Protein 4AZ1 (pdb70)

Organism: Trypanosoma cruzi (strain CL Brener) (NCBI:txid353153)

InterPro domains:
  IPR000242 Tyrosine-specific protein phosphatase, PTPase domain [PF00102] (45-285)
  IPR000242 Tyrosine-specific protein phosphatase, PTPase domain [PR00700] (75-82)
  IPR000242 Tyrosine-specific protein phosphatase, PTPase domain [PR00700] (90-110)
  IPR000242 Tyrosine-specific protein phosphatase, PTPase domain [PR00700] (184-201)
  IPR000242 Tyrosine-specific protein phosphatase, PTPase domain [PR00700] (221-239)
  IPR000242 Tyrosine-specific protein phosphatase, PTPase doma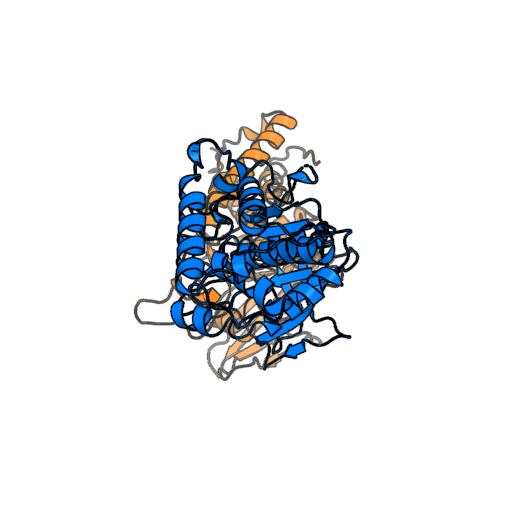in [PR00700] (254-269)
  IPR000242 Tyrosine-specific protein phosphatase, PTPase domain [PR00700] (270-280)
  IPR000242 Tyrosine-specific protein phosphatase, PTPase domain [PS50055] (21-287)
  IPR000242 Tyrosine-specific protein phosphatase, PTPase domain [SM00194] (13-289)
  IPR000387 Tyrosine-specific protein phosphatases domain [PS50056] (207-278)
  IPR003595 Protein-tyrosine phosphatase, catalytic [SM00404] (185-286)
  IPR016130 Protein-tyrosine phosphatase, active site [PS00383] (224-234)
  IPR029021 Protein-tyrosine phosphatase-like [G3DSA:3.90.190.10] (1-302)
  IPR029021 Protein-tyrosine phosphatase-like [SSF52799] (17-286)
  IPR050348 Protein-Tyrosine Phosphatase [PTHR19134] (21-287)

CATH classification: 3.90.190.10

Nearest PDB structures (foldseek):
  4az1-assembly1_A  TM=1.003E+00  e=2.010E-62  Trypanosoma cruzi
  4az1-assembly1_B  TM=9.797E-01  e=1.416E-52  Trypanosoma cruzi
  3m4u-assembly2_B  TM=9.747E-01  e=8.410E-42  Trypanosoma brucei
  3m4u-assembly1_A  TM=9.554E-01  e=4.413E-41  Trypanosoma brucei
  9c56-assembly1_A  TM=8.506E-01  e=1.858E-19  Homo sapiens

Structure (mmCIF, N/CA/C/O backbone):
data_4AZ1
#
_entry.id   4AZ1
#
_cell.length_a   154.285
_cell.length_b   154.285
_cell.length_c   195.746
_cell.angle_alpha   90.00
_cell.angle_beta   90.00
_cell.angle_gamma   120.00
#
_symmetry.space_group_name_H-M   'H 3 2'
#
loop_
_entity.id
_entity.type
_entity.pdbx_description
1 polymer 'TYROSINE SPECIFIC PROTEIN PHOSPHATASE'
2 non-polymer 1,2-ETHANEDIOL
3 non-polymer 'FORMIC ACID'
4 water water
#
loop_
_atom_site.group_PDB
_atom_site.id
_atom_site.type_symbol
_atom_site.label_atom_id
_atom_site.label_alt_id
_atom_site.label_comp_id
_atom_site.label_asym_id
_atom_site.label_entity_id
_atom_site.label_seq_id
_atom_site.pdbx_PDB_ins_code
_atom_site.Cartn_x
_atom_site.Cartn_y
_atom_site.Cartn_z
_atom_site.occupancy
_atom_site.B_iso_or_equiv
_atom_site.auth_seq_id
_atom_site.auth_comp_id
_atom_site.auth_asym_id
_atom_site.auth_atom_id
_atom_site.pdbx_PDB_model_num
ATOM 1 N N . ASP A 1 3 ? 11.084 -44.948 -13.369 1.00 98.68 3 ASP A N 1
ATOM 2 C CA . ASP A 1 3 ? 11.524 -43.650 -12.878 1.00 99.09 3 ASP A CA 1
ATOM 3 C C . ASP A 1 3 ? 10.617 -43.237 -11.733 1.00 91.33 3 ASP A C 1
ATOM 4 O O . ASP A 1 3 ? 10.131 -44.096 -10.985 1.00 98.52 3 ASP A O 1
ATOM 9 N N . SER A 1 4 ? 10.408 -41.926 -11.588 1.00 72.14 4 SER A N 1
ATOM 10 C CA . SER A 1 4 ? 9.440 -41.362 -10.634 1.00 68.60 4 SER A CA 1
ATOM 11 C C . SER A 1 4 ? 9.674 -41.760 -9.167 1.00 61.14 4 SER A C 1
ATOM 12 O O . SER A 1 4 ? 9.531 -40.939 -8.255 1.00 66.23 4 SER A O 1
ATOM 15 N N . ASN A 1 5 ? 10.020 -43.018 -8.934 1.00 56.36 5 ASN A N 1
ATOM 16 C CA . ASN A 1 5 ? 10.432 -43.423 -7.604 1.00 58.45 5 ASN A CA 1
ATOM 17 C C . ASN A 1 5 ? 11.839 -42.913 -7.325 1.00 68.37 5 ASN A C 1
ATOM 18 O O . ASN A 1 5 ? 12.714 -42.961 -8.197 1.00 67.50 5 ASN A O 1
ATOM 23 N N . CYS A 1 6 ? 12.038 -42.384 -6.123 1.00 67.18 6 CYS A N 1
ATOM 24 C CA . CYS A 1 6 ? 13.363 -41.984 -5.670 1.00 61.54 6 CYS A CA 1
ATOM 25 C C . CYS A 1 6 ? 13.648 -42.768 -4.398 1.00 55.67 6 CYS A C 1
ATOM 26 O O . CYS A 1 6 ? 12.975 -42.577 -3.378 1.00 56.27 6 CYS A O 1
ATOM 29 N N . PHE A 1 7 ? 14.616 -43.677 -4.458 1.00 50.47 7 PHE A N 1
ATOM 30 C CA . PHE A 1 7 ? 14.963 -44.468 -3.286 1.00 45.17 7 PHE A CA 1
ATOM 31 C C . PHE A 1 7 ? 16.475 -44.594 -3.094 1.00 43.54 7 PHE A C 1
ATOM 32 O O . PHE A 1 7 ? 17.040 -45.680 -3.255 1.00 43.30 7 PHE A O 1
ATOM 40 N N . PRO A 1 8 ? 17.132 -43.486 -2.714 1.00 46.94 8 PRO A N 1
ATOM 41 C CA . PRO A 1 8 ? 18.599 -43.462 -2.616 1.00 49.42 8 PRO A CA 1
ATOM 42 C C . PRO A 1 8 ? 19.205 -44.373 -1.535 1.00 43.51 8 PRO A C 1
ATOM 43 O O . PRO A 1 8 ? 20.427 -44.509 -1.508 1.00 39.83 8 PRO A O 1
ATOM 47 N N . PHE A 1 9 ? 18.377 -44.992 -0.693 1.00 38.60 9 PHE A N 1
ATOM 48 C CA . PHE A 1 9 ? 18.844 -45.943 0.327 1.00 35.84 9 PHE A CA 1
ATOM 49 C C . PHE A 1 9 ? 19.719 -47.052 -0.272 1.00 39.06 9 PHE A C 1
ATOM 50 O O . PHE A 1 9 ? 20.639 -47.569 0.380 1.00 38.52 9 PHE A O 1
ATOM 58 N N . THR A 1 10 ? 19.434 -47.422 -1.516 1.00 37.73 10 THR A N 1
ATOM 59 C CA . THR A 1 10 ? 20.175 -48.500 -2.170 1.00 46.08 10 THR A CA 1
ATOM 60 C C . THR A 1 10 ? 21.541 -48.041 -2.658 1.00 46.99 10 THR A C 1
ATOM 61 O O . THR A 1 10 ? 22.350 -48.858 -3.109 1.00 47.54 10 THR A O 1
ATOM 65 N N . LYS A 1 11 ? 21.802 -46.740 -2.567 1.00 39.61 11 LYS A N 1
ATOM 66 C CA . LYS A 1 11 ? 23.101 -46.208 -2.981 1.00 40.06 11 LYS A CA 1
ATOM 67 C C . LYS A 1 11 ? 24.125 -46.220 -1.843 1.00 41.85 11 LYS A C 1
ATOM 68 O O . LYS A 1 11 ? 25.330 -46.115 -2.081 1.00 41.30 11 LYS A O 1
ATOM 74 N N . LEU A 1 12 ? 23.636 -46.338 -0.613 1.00 46.43 12 LEU A N 1
ATOM 75 C CA . LEU A 1 12 ? 24.489 -46.304 0.572 1.00 48.64 12 LEU A CA 1
ATOM 76 C C . LEU A 1 12 ? 25.220 -47.627 0.764 1.00 43.83 12 LEU A C 1
ATOM 77 O O . LEU A 1 12 ? 24.712 -48.678 0.379 1.00 39.22 12 LEU A O 1
ATOM 82 N N . SER A 1 13 ? 26.406 -47.574 1.370 1.00 38.96 13 SER A N 1
ATOM 83 C CA . SER A 1 13 ? 27.119 -48.791 1.738 1.00 43.58 13 SER A CA 1
ATOM 84 C C . SER A 1 13 ? 26.298 -49.577 2.764 1.00 41.69 13 SER A C 1
ATOM 85 O O . SER A 1 13 ? 25.391 -49.021 3.394 1.00 36.80 13 SER A O 1
ATOM 88 N N . VAL A 1 14 ? 26.607 -50.863 2.930 1.00 46.50 14 VAL A N 1
ATOM 89 C CA . VAL A 1 14 ? 25.931 -51.691 3.932 1.00 43.63 14 VAL A CA 1
ATOM 90 C C . VAL A 1 14 ? 25.981 -51.056 5.330 1.00 43.25 14 VAL A C 1
ATOM 91 O O . VAL A 1 14 ? 24.966 -50.986 6.030 1.00 40.65 14 VAL A O 1
ATOM 95 N N . GLN A 1 15 ? 27.154 -50.579 5.726 1.00 40.44 15 GLN A N 1
ATOM 96 C CA . GLN A 1 15 ? 27.300 -49.944 7.030 1.00 49.55 15 GLN A CA 1
ATOM 97 C C . GLN A 1 15 ? 26.426 -48.689 7.161 1.00 47.90 15 GLN A C 1
ATOM 98 O O . GLN A 1 15 ? 25.753 -48.499 8.177 1.00 40.67 15 GLN A O 1
ATOM 104 N N . ALA A 1 16 ? 26.448 -47.831 6.141 1.00 40.47 16 ALA A N 1
ATOM 105 C CA . ALA A 1 16 ? 25.644 -46.614 6.161 1.00 36.76 16 ALA A CA 1
ATOM 106 C C . ALA A 1 16 ? 24.147 -46.942 6.192 1.00 36.10 16 ALA A C 1
ATOM 107 O O . ALA A 1 16 ? 23.367 -46.253 6.861 1.00 35.25 16 ALA A O 1
ATOM 109 N N . GLN A 1 17 ? 23.746 -47.979 5.465 1.00 36.46 17 GLN A N 1
ATOM 110 C CA . GLN A 1 17 ? 22.353 -48.418 5.494 1.00 41.04 17 GLN A CA 1
ATOM 111 C C . GLN A 1 17 ? 21.957 -48.840 6.904 1.00 36.89 17 GLN A C 1
ATOM 112 O O . GLN A 1 17 ? 20.917 -48.429 7.411 1.00 34.06 17 GLN A O 1
ATOM 118 N N . TYR A 1 18 ? 22.789 -49.658 7.535 1.00 39.26 18 TYR A N 1
ATOM 119 C CA . TYR A 1 18 ? 22.500 -50.136 8.882 1.00 40.08 18 TYR A CA 1
ATOM 120 C C . TYR A 1 18 ? 22.414 -48.973 9.876 1.00 40.73 18 TYR A C 1
ATOM 121 O O . TYR A 1 18 ? 21.514 -48.934 10.711 1.00 39.60 18 TYR A O 1
ATOM 130 N N . GLU A 1 19 ? 23.341 -48.025 9.758 1.00 33.52 19 GLU A N 1
ATOM 131 C CA . GLU A 1 19 ? 23.402 -46.868 10.633 1.00 37.73 19 GLU A CA 1
ATOM 132 C C . GLU A 1 19 ? 22.244 -45.885 10.430 1.00 34.95 19 GLU A C 1
ATOM 133 O O . GLU A 1 19 ? 21.772 -45.271 11.385 1.00 39.42 19 GLU A O 1
ATOM 139 N N . ARG A 1 20 ? 21.820 -45.709 9.185 1.00 35.78 20 ARG A N 1
ATOM 140 C CA . ARG A 1 20 ? 20.677 -44.858 8.893 1.00 38.16 20 ARG A CA 1
ATOM 141 C C . ARG A 1 20 ? 19.389 -45.455 9.490 1.00 35.07 20 ARG A C 1
ATOM 142 O O . ARG A 1 20 ? 18.584 -44.727 10.077 1.00 32.29 20 ARG A O 1
ATOM 150 N N . VAL A 1 21 ? 19.204 -46.765 9.350 1.00 29.65 21 VAL A N 1
ATOM 151 C CA . VAL A 1 21 ? 18.022 -47.405 9.936 1.00 35.08 21 VAL A CA 1
ATOM 152 C C . VAL A 1 21 ? 18.016 -47.211 11.450 1.00 32.61 21 VAL A C 1
ATOM 153 O O . VAL A 1 21 ? 17.021 -46.758 12.014 1.00 37.24 21 VAL A O 1
ATOM 157 N N . GLN A 1 22 ? 19.127 -47.529 12.107 1.00 36.37 22 GLN A N 1
ATOM 158 C CA . GLN A 1 22 ? 19.204 -47.347 13.556 1.00 35.50 22 GLN A CA 1
ATOM 159 C C . GLN A 1 22 ? 18.908 -45.893 13.950 1.00 43.36 22 GLN A C 1
ATOM 160 O O . GLN A 1 22 ? 18.123 -45.639 14.868 1.00 42.37 22 GLN A O 1
ATOM 166 N N . ARG A 1 23 ? 19.510 -44.945 13.231 1.00 42.78 23 ARG A N 1
ATOM 167 C CA . ARG A 1 23 ? 19.310 -43.518 13.502 1.00 36.08 23 ARG A CA 1
ATOM 168 C C . ARG A 1 23 ? 17.836 -43.101 13.367 1.00 37.14 23 ARG A C 1
ATOM 169 O O . ARG A 1 23 ? 17.306 -42.392 14.221 1.00 38.11 23 ARG A O 1
ATOM 177 N N . GLU A 1 24 ? 17.177 -43.545 12.297 1.00 36.20 24 GLU A N 1
ATOM 178 C CA . GLU A 1 24 ? 15.769 -43.219 12.091 1.00 39.87 24 GLU A CA 1
ATOM 179 C C . GLU A 1 24 ? 14.878 -43.844 13.157 1.00 40.65 24 GLU A C 1
ATOM 180 O O . GLU A 1 24 ? 13.952 -43.203 13.654 1.00 37.26 24 GLU A O 1
ATOM 186 N N . PHE A 1 25 ? 15.139 -45.103 13.498 1.00 29.91 25 PHE A N 1
ATOM 187 C CA . PHE A 1 25 ? 14.317 -45.741 14.512 1.00 34.69 25 PHE A CA 1
ATOM 188 C C . PHE A 1 25 ? 14.453 -45.037 15.873 1.00 42.92 25 PHE A C 1
ATOM 189 O O . PHE A 1 25 ? 13.456 -44.847 16.575 1.00 35.07 25 PHE A O 1
ATOM 197 N N . SER A 1 26 ? 15.674 -44.643 16.238 1.00 39.46 26 SER A N 1
ATOM 198 C CA . SER A 1 26 ? 15.881 -43.915 17.481 1.00 46.58 26 SER A CA 1
ATOM 199 C C . SER A 1 26 ? 15.147 -42.578 17.469 1.00 44.00 26 SER A C 1
ATOM 200 O O . SER A 1 26 ? 14.557 -42.173 18.468 1.00 47.82 26 SER A O 1
ATOM 203 N N . LEU A 1 27 ? 15.170 -41.903 16.328 1.00 38.12 27 LEU A N 1
ATOM 204 C CA . LEU A 1 27 ? 14.439 -40.652 16.178 1.00 40.20 27 LEU A CA 1
ATOM 205 C C . LEU A 1 27 ? 12.931 -40.864 16.351 1.00 41.93 27 LEU A C 1
ATOM 206 O O . LEU A 1 27 ? 12.247 -40.038 16.963 1.00 46.76 27 LEU A O 1
ATOM 211 N N . LEU A 1 28 ? 12.411 -41.977 15.849 1.00 40.44 28 LEU A N 1
ATOM 212 C CA . LEU A 1 28 ? 10.997 -42.294 16.069 1.00 48.52 28 LEU A CA 1
ATOM 213 C C . LEU A 1 28 ? 10.672 -42.478 17.554 1.00 45.44 28 LEU A C 1
ATOM 214 O O . LEU A 1 28 ? 9.673 -41.954 18.039 1.00 43.89 28 LEU A O 1
ATOM 219 N N . LEU A 1 29 ? 11.504 -43.231 18.271 1.00 42.30 29 LEU A N 1
ATOM 220 C CA . LEU A 1 29 ? 11.292 -43.427 19.708 1.00 39.51 29 LEU A CA 1
ATOM 221 C C . LEU A 1 29 ? 11.388 -42.082 20.410 1.00 51.18 29 LEU A C 1
ATOM 222 O O . LEU A 1 29 ? 10.603 -41.776 21.306 1.00 46.26 29 LEU A O 1
ATOM 227 N N . ARG A 1 30 ? 12.357 -41.283 19.973 1.00 52.32 30 ARG A N 1
ATOM 228 C CA . ARG A 1 30 ? 12.588 -39.937 20.503 1.00 62.70 30 ARG A CA 1
ATOM 229 C C . ARG A 1 30 ? 11.315 -39.072 20.475 1.00 55.36 30 ARG A C 1
ATOM 230 O O . ARG A 1 30 ? 11.155 -38.180 21.301 1.00 54.83 30 ARG A O 1
ATOM 238 N N . GLN A 1 31 ? 10.394 -39.376 19.559 1.00 52.86 31 GLN A N 1
ATOM 239 C CA . GLN A 1 31 ? 9.173 -38.582 19.408 1.00 55.75 31 GLN A CA 1
ATOM 240 C C . GLN A 1 31 ? 8.040 -39.051 20.303 1.00 57.58 31 GLN A C 1
ATOM 241 O O . GLN A 1 31 ? 6.974 -38.419 20.341 1.00 59.22 31 GLN A O 1
ATOM 247 N N . GLU A 1 32 ? 8.248 -40.167 21.001 1.00 44.13 32 GLU A N 1
ATOM 248 C CA . GLU A 1 32 ? 7.190 -40.721 21.845 1.00 50.31 32 GLU A CA 1
ATOM 249 C C . GLU A 1 32 ? 6.784 -39.789 23.000 1.00 54.73 32 GLU A C 1
ATOM 250 O O . GLU A 1 32 ? 7.636 -39.307 23.767 1.00 54.14 32 GLU A O 1
ATOM 256 N N . ASP A 1 33 ? 5.481 -39.529 23.103 1.00 50.37 33 ASP A N 1
ATOM 257 C CA . ASP A 1 33 ? 4.938 -38.713 24.194 1.00 45.61 33 ASP A CA 1
ATOM 258 C C . ASP A 1 33 ? 3.474 -39.057 24.469 1.00 46.15 33 ASP A C 1
ATOM 259 O O . ASP A 1 33 ? 2.564 -38.331 24.064 1.00 60.71 33 ASP A O 1
ATOM 264 N N . PRO A 1 34 ? 3.254 -40.157 25.198 1.00 49.40 34 PRO A N 1
ATOM 265 C CA . PRO A 1 34 ? 1.936 -40.754 25.440 1.00 50.42 34 PRO A CA 1
ATOM 266 C C . PRO A 1 34 ? 1.185 -40.064 26.569 1.00 55.33 34 PRO A C 1
ATOM 267 O O . PRO A 1 34 ? 0.011 -40.365 26.790 1.00 57.01 34 PRO A O 1
ATOM 271 N N . ARG A 1 35 ? 1.856 -39.162 27.279 1.00 60.27 35 ARG A N 1
ATOM 272 C CA . ARG A 1 35 ? 1.239 -38.467 28.403 1.00 71.60 35 ARG A CA 1
ATOM 273 C C . ARG A 1 35 ? 0.110 -37.562 27.917 1.00 71.92 35 ARG A C 1
ATOM 274 O O . ARG A 1 35 ? -0.888 -37.350 28.617 1.00 70.13 35 ARG A O 1
ATOM 282 N N . SER A 1 36 ? 0.290 -37.045 26.704 1.00 68.05 36 SER A N 1
ATOM 283 C CA . SER A 1 36 ? -0.633 -36.109 26.065 1.00 63.20 36 SER A CA 1
ATOM 284 C C . SER A 1 36 ? -1.785 -36.798 25.329 1.00 64.15 36 SER A C 1
ATOM 285 O O . SER A 1 36 ? -2.712 -36.130 24.866 1.00 68.42 36 SER A O 1
ATOM 288 N N . ILE A 1 37 ? -1.720 -38.125 25.214 1.00 49.74 37 ILE A N 1
ATOM 289 C CA . ILE A 1 37 ? -2.695 -38.884 24.434 1.00 47.68 37 ILE A CA 1
ATOM 290 C C . ILE A 1 37 ? -3.749 -39.559 25.310 1.00 53.31 37 ILE A C 1
ATOM 291 O O . ILE A 1 37 ? -3.418 -40.140 26.351 1.00 51.89 37 ILE A O 1
ATOM 296 N N . SER A 1 38 ? -5.012 -39.490 24.889 1.00 57.12 38 SER A N 1
ATOM 297 C CA . SER A 1 38 ? -6.087 -40.193 25.586 1.00 60.88 38 SER A CA 1
ATOM 298 C C . SER A 1 38 ? -6.120 -41.696 25.271 1.00 59.23 38 SER A C 1
ATOM 299 O O . SER A 1 38 ? -6.096 -42.105 24.102 1.00 51.27 38 SER A O 1
ATOM 302 N N . PHE A 1 39 ? -6.184 -42.506 26.326 1.00 57.17 39 PHE A N 1
ATOM 303 C CA . PHE A 1 39 ? -6.375 -43.946 26.208 1.00 42.84 39 PHE A CA 1
ATOM 304 C C . PHE A 1 39 ? -7.544 -44.392 27.073 1.00 53.28 39 PHE A C 1
ATOM 305 O O . PHE A 1 39 ? -7.558 -45.524 27.566 1.00 55.35 39 PHE A O 1
ATOM 313 N N . ALA A 1 40 ? -8.524 -43.499 27.235 1.00 55.16 40 ALA A N 1
ATOM 314 C CA . ALA A 1 40 ? -9.634 -43.677 28.172 1.00 63.00 40 ALA A CA 1
ATOM 315 C C . ALA A 1 40 ? -10.279 -45.055 28.143 1.00 55.88 40 ALA A C 1
ATOM 316 O O . ALA A 1 40 ? -10.298 -45.764 29.153 1.00 64.28 40 ALA A O 1
ATOM 318 N N . THR A 1 41 ? -10.822 -45.429 26.991 1.00 57.08 41 THR A N 1
ATOM 319 C CA . THR A 1 41 ? -11.554 -46.688 26.878 1.00 52.76 41 THR A CA 1
ATOM 320 C C . THR A 1 41 ? -10.651 -47.890 27.087 1.00 48.75 41 THR A C 1
ATOM 321 O O . THR A 1 41 ? -11.023 -48.864 27.755 1.00 59.23 41 THR A O 1
ATOM 325 N N . SER A 1 42 ? -9.456 -47.817 26.517 1.00 49.50 42 SER A N 1
ATOM 326 C CA . SER A 1 42 ? -8.508 -48.904 26.617 1.00 52.04 42 SER A CA 1
ATOM 327 C C . SER A 1 42 ? -8.092 -49.100 28.076 1.00 54.82 42 SER A C 1
ATOM 328 O O . SER A 1 42 ? -7.907 -50.237 28.536 1.00 45.97 42 SER A O 1
ATOM 331 N N . LEU A 1 43 ? -7.970 -47.989 28.804 1.00 49.58 43 LEU A N 1
ATOM 332 C CA . LEU A 1 43 ? -7.536 -48.026 30.202 1.00 53.74 43 LEU A CA 1
ATOM 333 C C . LEU A 1 43 ? -8.559 -48.617 31.180 1.00 55.58 43 LEU A C 1
ATOM 334 O O . LEU A 1 43 ? -8.181 -49.265 32.157 1.00 62.65 43 LEU A O 1
ATOM 339 N N . LYS A 1 44 ? -9.847 -48.386 30.944 1.00 49.84 44 LYS A N 1
ATOM 340 C CA . LYS A 1 44 ? -10.846 -48.993 31.811 1.00 61.48 44 LYS A CA 1
ATOM 341 C C . LYS A 1 44 ? -11.121 -50.454 31.449 1.00 62.51 44 LYS A C 1
ATOM 342 O O . LYS A 1 44 ? -11.853 -51.145 32.156 1.00 62.76 44 LYS A O 1
ATOM 348 N N . ASN A 1 45 ? -10.519 -50.934 30.364 1.00 56.76 45 ASN A N 1
ATOM 349 C CA . ASN A 1 45 ? -10.680 -52.340 29.986 1.00 53.60 45 ASN A CA 1
ATOM 350 C C . ASN A 1 45 ? -9.414 -53.164 30.156 1.00 49.37 45 ASN A C 1
ATOM 351 O O . ASN A 1 45 ? -9.106 -54.010 29.313 1.00 48.87 45 ASN A O 1
ATOM 356 N N . ARG A 1 46 ? -8.686 -52.940 31.244 1.00 49.45 46 ARG A N 1
ATOM 357 C CA . ARG A 1 46 ? -7.423 -53.646 31.436 1.00 57.54 46 ARG A CA 1
ATOM 358 C C . ARG A 1 46 ? -7.585 -55.155 31.618 1.00 58.03 46 ARG A C 1
ATOM 359 O O . ARG A 1 46 ? -6.652 -55.918 31.359 1.00 56.43 46 ARG A O 1
ATOM 367 N N . HIS A 1 47 ? -8.774 -55.581 32.044 1.00 50.59 47 HIS A N 1
ATOM 368 C CA . HIS A 1 47 ? -9.079 -57.001 32.165 1.00 52.95 47 HIS A CA 1
ATOM 369 C C . HIS A 1 47 ? -8.927 -57.693 30.819 1.00 50.34 47 HIS A C 1
ATOM 370 O O . HIS A 1 47 ? -8.687 -58.896 30.763 1.00 49.28 47 HIS A O 1
ATOM 377 N N . LYS A 1 48 ? -9.079 -56.935 29.735 1.00 44.98 48 LYS A N 1
ATOM 378 C CA . LYS A 1 48 ? -9.023 -57.517 28.399 1.00 44.56 48 LYS A CA 1
ATOM 379 C C . LYS A 1 48 ? -7.780 -57.103 27.642 1.00 35.16 48 LYS A C 1
ATOM 380 O O . LYS A 1 48 ? -7.617 -57.420 26.458 1.00 33.54 48 LYS A O 1
ATOM 386 N N . ASN A 1 49 ? -6.899 -56.381 28.321 1.00 36.73 49 ASN A N 1
ATOM 387 C CA . ASN A 1 49 ? -5.620 -56.042 27.718 1.00 38.69 49 ASN A CA 1
ATOM 388 C C . ASN A 1 49 ? -4.607 -57.148 27.991 1.00 39.49 49 ASN A C 1
ATOM 389 O O . ASN A 1 49 ? -4.424 -57.557 29.145 1.00 35.70 49 ASN A O 1
ATOM 394 N N . ARG A 1 50 ? -3.970 -57.649 26.935 1.00 32.83 50 ARG A N 1
ATOM 395 C CA . ARG A 1 50 ? -2.924 -58.645 27.096 1.00 34.57 50 ARG A CA 1
ATOM 396 C C . ARG A 1 50 ? -1.708 -58.051 27.831 1.00 36.22 50 ARG A C 1
ATOM 397 O O . ARG A 1 50 ? -1.088 -58.704 28.671 1.00 34.65 50 ARG A O 1
ATOM 405 N N . TYR A 1 51 ? -1.373 -56.807 27.517 1.00 30.53 51 TYR A N 1
ATOM 406 C CA . TYR A 1 51 ? -0.251 -56.138 28.171 1.00 36.40 51 TYR A CA 1
ATOM 407 C C . TYR A 1 51 ? -0.743 -54.832 28.795 1.00 37.57 51 TYR A C 1
ATOM 408 O O . TYR A 1 51 ? -1.347 -53.997 28.116 1.00 43.50 51 TYR A O 1
ATOM 417 N N . LEU A 1 52 ? -0.476 -54.663 30.081 1.00 43.34 52 LEU A N 1
ATOM 418 C CA . LEU A 1 52 ? -0.956 -53.497 30.822 1.00 63.39 52 LEU A CA 1
ATOM 419 C C . LEU A 1 52 ? -0.614 -52.127 30.211 1.00 61.87 52 LEU A C 1
ATOM 420 O O . LEU A 1 52 ? -1.455 -51.224 30.217 1.00 58.76 52 LEU A O 1
ATOM 425 N N . ASP A 1 53 ? 0.588 -51.983 29.660 1.00 61.26 53 ASP A N 1
ATOM 426 C CA . ASP A 1 53 ? 1.016 -50.691 29.114 1.00 63.47 53 ASP A CA 1
ATOM 427 C C . ASP A 1 53 ? 1.006 -50.601 27.580 1.00 51.01 53 ASP A C 1
ATOM 428 O O . ASP A 1 53 ? 1.628 -49.700 26.992 1.00 48.20 53 ASP A O 1
ATOM 433 N N . ILE A 1 54 ? 0.326 -51.536 26.922 1.00 40.89 54 ILE A N 1
ATOM 434 C CA . ILE A 1 54 ? 0.129 -51.398 25.486 1.00 40.26 54 ILE A CA 1
ATOM 435 C C . ILE A 1 54 ? -1.340 -51.102 25.288 1.00 37.96 54 ILE A C 1
ATOM 436 O O . ILE A 1 54 ? -2.178 -52.014 25.316 1.00 39.50 54 ILE A O 1
ATOM 441 N N . LEU A 1 55 ? -1.645 -49.825 25.083 1.00 35.75 55 LEU A N 1
ATOM 442 C CA . LEU A 1 55 ? -3.024 -49.353 25.061 1.00 40.15 55 LEU A CA 1
ATOM 443 C C . LEU A 1 55 ? -3.382 -48.790 23.691 1.00 46.22 55 LEU A C 1
ATOM 444 O O . LEU A 1 55 ? -2.511 -48.298 22.971 1.00 47.49 55 LEU A O 1
ATOM 449 N N . ALA A 1 56 ? -4.663 -48.866 23.336 1.00 37.57 56 ALA A N 1
ATOM 450 C CA . ALA A 1 56 ? -5.153 -48.348 22.051 1.00 37.47 56 ALA A CA 1
ATOM 451 C C . ALA A 1 56 ? -5.583 -46.884 22.166 1.00 43.22 56 ALA A C 1
ATOM 452 O O . ALA A 1 56 ? -6.362 -46.553 23.059 1.00 41.56 56 ALA A O 1
ATOM 454 N N . ASN A 1 57 ? -5.102 -46.020 21.265 1.00 42.52 57 ASN A N 1
ATOM 455 C CA . ASN A 1 57 ? -5.526 -44.609 21.252 1.00 43.19 57 ASN A CA 1
ATOM 456 C C . ASN A 1 57 ? -7.034 -44.457 21.143 1.00 50.46 57 ASN A C 1
ATOM 457 O O . ASN A 1 57 ? -7.667 -45.134 20.334 1.00 49.42 57 ASN A O 1
ATOM 462 N N . GLU A 1 58 ? -7.598 -43.549 21.936 1.00 54.07 58 GLU A N 1
ATOM 463 C CA . GLU A 1 58 ? -9.034 -43.313 21.941 1.00 56.62 58 GLU A CA 1
ATOM 464 C C . GLU A 1 58 ? -9.532 -42.810 20.588 1.00 61.57 58 GLU A C 1
ATOM 465 O O . GLU A 1 58 ? -10.551 -43.275 20.077 1.00 51.30 58 GLU A O 1
ATOM 471 N N . ALA A 1 59 ? -8.803 -41.859 20.011 1.00 59.54 59 ALA A N 1
ATOM 472 C CA . ALA A 1 59 ? -9.238 -41.175 18.793 1.00 57.79 59 ALA A CA 1
ATOM 473 C C . ALA A 1 59 ? -9.483 -42.109 17.611 1.00 54.14 59 ALA A C 1
ATOM 474 O O . ALA A 1 59 ? -10.325 -41.825 16.763 1.00 56.14 59 ALA A O 1
ATOM 476 N N . THR A 1 60 ? -8.733 -43.208 17.553 1.00 51.57 60 THR A N 1
ATOM 477 C CA . THR A 1 60 ? -8.827 -44.138 16.437 1.00 51.62 60 THR A CA 1
ATOM 478 C C . THR A 1 60 ? -9.208 -45.546 16.906 1.00 48.89 60 THR A C 1
ATOM 479 O O . THR A 1 60 ? -9.036 -46.529 16.176 1.00 44.91 60 THR A O 1
ATOM 483 N N . LEU A 1 61 ? -9.736 -45.634 18.123 1.00 49.74 61 LEU A N 1
ATOM 484 C CA . LEU A 1 61 ? -10.127 -46.917 18.703 1.00 44.26 61 LEU A CA 1
ATOM 485 C C . LEU A 1 61 ? -11.149 -47.630 17.808 1.00 48.64 61 LEU A C 1
ATOM 486 O O . LEU A 1 61 ? -12.144 -47.035 17.403 1.00 46.16 61 LEU A O 1
ATOM 491 N N . TYR A 1 62 ? -10.890 -48.889 17.476 1.00 45.58 62 TYR A N 1
ATOM 492 C CA . TYR A 1 62 ? -11.792 -49.642 16.607 1.00 52.22 62 TYR A CA 1
ATOM 493 C C . TYR A 1 62 ? -12.515 -50.711 17.422 1.00 56.40 62 TYR A C 1
ATOM 494 O O . TYR A 1 62 ? -11.898 -51.371 18.261 1.00 60.41 62 TYR A O 1
ATOM 503 N N . PRO A 1 63 ? -13.817 -50.901 17.165 1.00 52.19 63 PRO A N 1
ATOM 504 C CA . PRO A 1 63 ? -14.620 -50.270 16.108 1.00 63.38 63 PRO A CA 1
ATOM 505 C C . PRO A 1 63 ? -15.335 -48.974 16.495 1.00 67.49 63 PRO A C 1
ATOM 506 O O . PRO A 1 63 ? -16.191 -48.533 15.726 1.00 70.27 63 PRO A O 1
ATOM 510 N N . GLN A 1 64 ? -15.004 -48.382 17.639 1.00 63.40 64 GLN A N 1
ATOM 511 C CA . GLN A 1 64 ? -15.781 -47.257 18.177 1.00 74.69 64 GLN A CA 1
ATOM 512 C C . GLN A 1 64 ? -15.823 -46.009 17.292 1.00 76.60 64 GLN A C 1
ATOM 513 O O . GLN A 1 64 ? -16.736 -45.194 17.416 1.00 85.51 64 GLN A O 1
ATOM 519 N N . VAL A 1 65 ? -14.849 -45.864 16.399 1.00 75.61 65 VAL A N 1
ATOM 520 C CA . VAL A 1 65 ? -14.774 -44.677 15.548 1.00 84.26 65 VAL A CA 1
ATOM 521 C C . VAL A 1 65 ? -15.595 -44.801 14.261 1.00 94.36 65 VAL A C 1
ATOM 522 O O . VAL A 1 65 ? -15.735 -43.832 13.508 1.00 97.79 65 VAL A O 1
ATOM 526 N N . THR A 1 66 ? -16.131 -45.996 14.017 1.00 96.66 66 THR A N 1
ATOM 527 C CA . THR A 1 66 ? -17.050 -46.230 12.904 1.00 94.85 66 THR A CA 1
ATOM 528 C C . THR A 1 66 ? -18.506 -46.013 13.328 1.00 92.51 66 THR A C 1
ATOM 529 O O . THR A 1 66 ? -19.399 -45.901 12.483 1.00 91.69 66 THR A O 1
ATOM 533 N N . ASP A 1 67 ? -18.734 -45.951 14.640 1.00 95.76 67 ASP A N 1
ATOM 534 C CA . ASP A 1 67 ? -20.073 -45.744 15.193 1.00 108.65 67 ASP A CA 1
ATOM 535 C C . ASP A 1 67 ? -20.653 -44.393 14.775 1.00 111.35 67 ASP A C 1
ATOM 536 O O . ASP A 1 67 ? -20.255 -43.348 15.291 1.00 110.47 67 ASP A O 1
ATOM 541 N N . SER A 1 72 ? -23.660 -47.208 20.775 1.00 118.57 72 SER A N 1
ATOM 542 C CA . SER A 1 72 ? -22.956 -48.063 21.727 1.00 119.18 72 SER A CA 1
ATOM 543 C C . SER A 1 72 ? -22.327 -49.289 21.064 1.00 118.31 72 SER A C 1
ATOM 544 O O . SER A 1 72 ? -23.038 -50.147 20.536 1.00 118.72 72 SER A O 1
ATOM 547 N N . THR A 1 73 ? -20.997 -49.369 21.081 1.00 113.66 73 THR A N 1
ATOM 548 C CA . THR A 1 73 ? -20.328 -50.631 20.762 1.00 105.16 73 THR A CA 1
ATOM 549 C C . THR A 1 73 ? -20.085 -51.407 22.053 1.00 94.03 73 THR A C 1
ATOM 550 O O . THR A 1 73 ? -19.308 -50.979 22.908 1.00 93.07 73 THR A O 1
ATOM 554 N N . PRO A 1 74 ? -20.758 -52.557 22.192 1.00 88.29 74 PRO A N 1
ATOM 555 C CA . PRO A 1 74 ? -20.763 -53.384 23.403 1.00 90.00 74 PRO A CA 1
ATOM 556 C C . PRO A 1 74 ? -19.574 -54.341 23.514 1.00 88.85 74 PRO A C 1
ATOM 557 O O . PRO A 1 74 ? -19.605 -55.255 24.345 1.00 94.18 74 PRO A O 1
ATOM 561 N N A TYR A 1 75 ? -18.559 -54.133 22.668 0.46 78.77 75 TYR A N 1
ATOM 562 N N B TYR A 1 75 ? -18.538 -54.147 22.715 0.54 78.76 75 TYR A N 1
ATOM 563 C CA A TYR A 1 75 ? -17.360 -54.973 22.621 0.46 71.18 75 TYR A CA 1
ATOM 564 C CA B TYR A 1 75 ? -17.362 -54.979 22.887 0.54 72.47 75 TYR A CA 1
ATOM 565 C C A TYR A 1 75 ? -16.110 -54.120 22.840 0.46 70.88 75 TYR A C 1
ATOM 566 C C B TYR A 1 75 ? -16.085 -54.181 22.736 0.54 70.92 75 TYR A C 1
ATOM 567 O O A TYR A 1 75 ? -16.141 -52.905 22.628 0.46 73.51 75 TYR A O 1
ATOM 568 O O B TYR A 1 75 ? -16.069 -53.089 22.167 0.54 72.83 75 TYR A O 1
ATOM 585 N N . TYR A 1 76 ? -15.010 -54.750 23.251 1.00 60.92 76 TYR A N 1
ATOM 586 C CA . TYR A 1 76 ? -13.729 -54.076 23.266 1.00 48.11 76 TYR A CA 1
ATOM 587 C C . TYR A 1 76 ? -12.674 -54.972 22.654 1.00 46.76 76 TYR A C 1
ATOM 588 O O . TYR A 1 76 ? -12.498 -56.134 23.060 1.00 41.92 76 TYR A O 1
ATOM 597 N N . ILE A 1 77 ? -11.993 -54.436 21.650 1.00 39.71 77 ILE A N 1
ATOM 598 C CA . ILE A 1 77 ? -10.737 -54.994 21.239 1.00 36.82 77 ILE A CA 1
ATOM 599 C C . ILE A 1 77 ? -9.693 -53.895 21.453 1.00 47.30 77 ILE A C 1
ATOM 600 O O . ILE A 1 77 ? -9.975 -52.704 21.251 1.00 49.66 77 ILE A O 1
ATOM 605 N N . ASN A 1 78 ? -8.515 -54.281 21.930 1.00 42.22 78 ASN A N 1
ATOM 606 C CA . ASN A 1 78 ? -7.399 -53.343 22.032 1.00 46.52 78 ASN A CA 1
ATOM 607 C C . ASN A 1 78 ? -6.876 -53.142 20.609 1.00 49.18 78 ASN A C 1
ATOM 608 O O . ASN A 1 78 ? -5.954 -53.843 20.172 1.00 51.05 78 ASN A O 1
ATOM 613 N N . GLY A 1 79 ? -7.496 -52.224 19.867 1.00 34.37 79 GLY A N 1
ATOM 614 C CA . GLY A 1 79 ? -7.156 -52.068 18.460 1.00 40.15 79 GLY A CA 1
ATOM 615 C C . GLY A 1 79 ? -7.482 -50.705 17.889 1.00 43.23 79 GLY A C 1
ATOM 616 O O . GLY A 1 79 ? -8.319 -49.977 18.427 1.00 46.06 79 GLY A O 1
ATOM 617 N N . ASN A 1 80 ? -6.819 -50.355 16.789 1.00 38.19 80 ASN A N 1
ATOM 618 C CA . ASN A 1 80 ? -7.031 -49.055 16.164 1.00 33.80 80 ASN A CA 1
ATOM 619 C C . ASN A 1 80 ? -7.173 -49.167 14.657 1.00 39.88 80 ASN A C 1
ATOM 620 O O . ASN A 1 80 ? -6.573 -50.051 14.027 1.00 41.93 80 ASN A O 1
ATOM 625 N N . LEU A 1 81 ? -7.963 -48.263 14.086 1.00 43.37 81 LEU A N 1
ATOM 626 C CA . LEU A 1 81 ? -8.135 -48.175 12.639 1.00 48.42 81 LEU A CA 1
ATOM 627 C C . LEU A 1 81 ? -6.909 -47.498 12.032 1.00 43.34 81 LEU A C 1
ATOM 628 O O . LEU A 1 81 ? -6.610 -46.363 12.361 1.00 39.04 81 LEU A O 1
ATOM 633 N N . ILE A 1 82 ? -6.188 -48.185 11.156 1.00 45.96 82 ILE A N 1
ATOM 634 C CA . ILE A 1 82 ? -5.068 -47.527 10.502 1.00 47.02 82 ILE A CA 1
ATOM 635 C C . ILE A 1 82 ? -5.441 -47.101 9.092 1.00 45.20 82 ILE A C 1
ATOM 636 O O . ILE A 1 82 ? -5.774 -47.940 8.257 1.00 44.44 82 ILE A O 1
ATOM 641 N N . ASP A 1 83 ? -5.372 -45.799 8.827 1.00 42.19 83 ASP A N 1
ATOM 642 C CA . ASP A 1 83 ? -5.719 -45.261 7.517 1.00 49.34 83 ASP A CA 1
ATOM 643 C C . ASP A 1 83 ? -4.539 -44.446 6.988 1.00 50.98 83 ASP A C 1
ATOM 644 O O . ASP A 1 83 ? -4.136 -43.455 7.602 1.00 51.56 83 ASP A O 1
ATOM 649 N N . LEU A 1 84 ? -3.973 -44.872 5.862 1.00 48.12 84 LEU A N 1
ATOM 650 C CA . LEU A 1 84 ? -2.849 -44.155 5.257 1.00 57.75 84 LEU A CA 1
ATOM 651 C C . LEU A 1 84 ? -3.167 -43.624 3.855 1.00 54.75 84 LEU A C 1
ATOM 652 O O . LEU A 1 84 ? -2.249 -43.424 3.057 1.00 54.66 84 LEU A O 1
ATOM 657 N N . ASP A 1 85 ? -4.449 -43.403 3.560 1.00 59.38 85 ASP A N 1
ATOM 658 C CA . ASP A 1 85 ? -4.869 -42.891 2.245 1.00 70.18 85 ASP A CA 1
ATOM 659 C C . ASP A 1 85 ? -4.504 -43.892 1.155 1.00 67.42 85 ASP A C 1
ATOM 660 O O . ASP A 1 85 ? -4.016 -43.523 0.087 1.00 69.81 85 ASP A O 1
ATOM 665 N N . LEU A 1 86 ? -4.725 -45.167 1.443 1.00 60.45 86 LEU A N 1
ATOM 666 C CA . LEU A 1 86 ? -4.402 -46.235 0.508 1.00 56.30 86 LEU A CA 1
ATOM 667 C C . LEU A 1 86 ? -5.678 -47.028 0.250 1.00 51.15 86 LEU A C 1
ATOM 668 O O . LEU A 1 86 ? -6.704 -46.749 0.882 1.00 50.55 86 LEU A O 1
ATOM 673 N N . PRO A 1 87 ? -5.645 -47.973 -0.713 1.00 54.05 87 PRO A N 1
ATOM 674 C CA . PRO A 1 87 ? -6.887 -48.695 -1.017 1.00 54.43 87 PRO A CA 1
ATOM 675 C C . PRO A 1 87 ? -7.411 -49.489 0.167 1.00 46.53 87 PRO A C 1
ATOM 676 O O . PRO A 1 87 ? -8.623 -49.642 0.308 1.00 48.67 87 PRO A O 1
ATOM 680 N N . HIS A 1 88 ? -6.511 -49.983 1.007 1.00 47.64 88 HIS A N 1
ATOM 681 C CA . HIS A 1 88 ? -6.936 -50.718 2.194 1.00 47.69 88 HIS A CA 1
ATOM 682 C C . HIS A 1 88 ? -6.677 -49.955 3.487 1.00 47.11 88 HIS A C 1
ATOM 683 O O . HIS A 1 88 ? -5.639 -49.290 3.644 1.00 49.98 88 HIS A O 1
ATOM 690 N N . LYS A 1 89 ? -7.637 -50.056 4.402 1.00 46.08 89 LYS A N 1
ATOM 691 C CA . LYS A 1 89 ? -7.455 -49.641 5.785 1.00 47.27 89 LYS A CA 1
ATOM 692 C C . LYS A 1 89 ? -7.214 -50.909 6.574 1.00 42.03 89 LYS A C 1
ATOM 693 O O . LYS A 1 89 ? -7.511 -52.017 6.101 1.00 39.29 89 LYS A O 1
ATOM 699 N N . PHE A 1 90 ? -6.688 -50.752 7.783 1.00 34.85 90 PHE A N 1
ATOM 700 C CA . PHE A 1 90 ? -6.331 -51.901 8.586 1.00 38.05 90 PHE A CA 1
ATOM 701 C C . PHE A 1 90 ? -6.849 -51.720 9.996 1.00 40.87 90 PHE A C 1
ATOM 702 O O . PHE A 1 90 ? -7.046 -50.591 10.452 1.00 38.37 90 PHE A O 1
ATOM 710 N N . VAL A 1 91 ? -7.103 -52.833 10.671 1.00 36.06 91 VAL A N 1
ATOM 711 C CA . VAL A 1 91 ? -7.303 -52.798 12.108 1.00 41.33 91 VAL A CA 1
ATOM 712 C C . VAL A 1 91 ? -6.094 -53.460 12.745 1.00 39.65 91 VAL A C 1
ATOM 713 O O . VAL A 1 91 ? -5.901 -54.677 12.634 1.00 34.64 91 VAL A O 1
ATOM 717 N N . ALA A 1 92 ? -5.251 -52.649 13.377 1.00 31.98 92 ALA A N 1
ATOM 718 C CA . ALA A 1 92 ? -4.093 -53.188 14.082 1.00 35.74 92 ALA A CA 1
ATOM 719 C C . ALA A 1 92 ? -4.529 -53.451 15.517 1.00 35.46 92 ALA A C 1
ATOM 720 O O . ALA A 1 92 ? -4.980 -52.535 16.202 1.00 33.68 92 ALA A O 1
ATOM 722 N N . CYS A 1 93 ? -4.401 -54.687 15.990 1.00 30.49 93 CYS A N 1
ATOM 723 C CA . CYS A 1 93 ? -4.874 -54.979 17.339 1.00 32.54 93 CYS A CA 1
ATOM 724 C C . CYS A 1 93 ? -4.054 -56.064 17.976 1.00 31.83 93 CYS A C 1
ATOM 725 O O . CYS A 1 93 ? -3.243 -56.706 17.306 1.00 34.74 93 CYS A O 1
ATOM 728 N N . GLN A 1 94 ? -4.237 -56.250 19.278 1.00 32.59 94 GLN A N 1
ATOM 729 C CA . GLN A 1 94 ? -3.509 -57.292 20.006 1.00 31.62 94 GLN A CA 1
ATOM 730 C C . GLN A 1 94 ? -4.148 -58.635 19.678 1.00 26.64 94 GLN A C 1
ATOM 731 O O . GLN A 1 94 ? -5.242 -58.691 19.079 1.00 27.95 94 GLN A O 1
ATOM 737 N N . ALA A 1 95 ? -3.465 -59.717 20.033 1.00 31.71 95 ALA A N 1
ATOM 738 C CA . ALA A 1 95 ? -4.096 -61.037 20.049 1.00 33.22 95 ALA A CA 1
ATOM 739 C C . ALA A 1 95 ? -5.038 -61.012 21.259 1.00 26.77 95 ALA A C 1
ATOM 740 O O . ALA A 1 95 ? -4.587 -60.806 22.395 1.00 29.21 95 ALA A O 1
ATOM 742 N N . PRO A 1 96 ? -6.346 -61.198 21.025 1.00 25.08 96 PRO A N 1
ATOM 743 C CA . PRO A 1 96 ? -7.308 -61.137 22.147 1.00 33.16 96 PRO A CA 1
ATOM 744 C C . PRO A 1 96 ? -7.010 -62.191 23.214 1.00 31.49 96 PRO A C 1
ATOM 745 O O . PRO A 1 96 ? -6.588 -63.308 22.875 1.00 29.79 96 PRO A O 1
ATOM 749 N N . VAL A 1 97 ? -7.187 -61.829 24.481 1.00 31.37 97 VAL A N 1
ATOM 750 C CA . VAL A 1 97 ? -7.047 -62.797 25.559 1.00 32.90 97 VAL A CA 1
ATOM 751 C C . VAL A 1 97 ? -8.323 -63.632 25.600 1.00 34.01 97 VAL A C 1
ATOM 752 O O . VAL A 1 97 ? -9.317 -63.273 24.964 1.00 38.99 97 VAL A O 1
ATOM 756 N N . VAL A 1 98 ? -8.286 -64.756 26.309 1.00 33.50 98 VAL A N 1
ATOM 757 C CA . VAL A 1 98 ? -9.420 -65.684 26.331 1.00 32.42 98 VAL A CA 1
ATOM 758 C C . VAL A 1 98 ? -10.746 -64.974 26.614 1.00 33.17 98 VAL A C 1
ATOM 759 O O . VAL A 1 98 ? -11.708 -65.126 25.862 1.00 32.47 98 VAL A O 1
ATOM 763 N N . GLN A 1 99 ? -10.774 -64.146 27.653 1.00 31.19 99 GLN A N 1
ATOM 764 C CA A GLN A 1 99 ? -12.015 -63.467 28.012 0.51 38.52 99 GLN A CA 1
ATOM 765 C CA B GLN A 1 99 ? -11.976 -63.420 28.052 0.49 38.37 99 GLN A CA 1
ATOM 766 C C . GLN A 1 99 ? -12.374 -62.344 27.032 1.00 42.28 99 GLN A C 1
ATOM 767 O O . GLN A 1 99 ? -13.469 -61.788 27.090 1.00 43.68 99 GLN A O 1
ATOM 778 N N . GLY A 1 100 ? -11.466 -62.033 26.111 1.00 38.46 100 GLY A N 1
ATOM 779 C CA . GLY A 1 100 ? -11.716 -60.999 25.121 1.00 37.30 100 GLY A CA 1
ATOM 780 C C . GLY A 1 100 ? -12.011 -61.568 23.743 1.00 35.89 100 GLY A C 1
ATOM 781 O O . GLY A 1 100 ? -12.359 -60.831 22.814 1.00 36.21 100 GLY A O 1
ATOM 782 N N . ILE A 1 101 ? -11.871 -62.882 23.606 1.00 32.41 101 ILE A N 1
ATOM 783 C CA . ILE A 1 101 ? -12.165 -63.536 22.332 1.00 38.79 101 ILE A CA 1
ATOM 784 C C . ILE A 1 101 ? -13.619 -63.356 21.854 1.00 43.44 101 ILE A C 1
ATOM 785 O O . ILE A 1 101 ? -13.836 -63.145 20.659 1.00 42.44 101 ILE A O 1
ATOM 790 N N . PRO A 1 102 ? -14.613 -63.419 22.774 1.00 41.64 102 PRO A N 1
ATOM 791 C CA . PRO A 1 102 ? -15.973 -63.222 22.258 1.00 39.54 102 PRO A CA 1
ATOM 792 C C . PRO A 1 102 ? -16.137 -61.829 21.641 1.00 40.27 102 PRO A C 1
ATOM 793 O O . PRO A 1 102 ? -16.816 -61.692 20.609 1.00 37.26 102 PRO A O 1
ATOM 797 N N . ASP A 1 103 ? -15.537 -60.818 22.270 1.00 31.07 103 ASP A N 1
ATOM 798 C CA . ASP A 1 103 ? -15.522 -59.462 21.715 1.00 36.14 103 ASP A CA 1
ATOM 799 C C . ASP A 1 103 ? -14.884 -59.443 20.332 1.00 36.07 103 ASP A C 1
ATOM 800 O O . ASP A 1 103 ? -15.369 -58.780 19.406 1.00 35.80 103 ASP A O 1
ATOM 805 N N . PHE A 1 104 ? -13.784 -60.165 20.197 1.00 34.56 104 PHE A N 1
ATOM 806 C CA . PHE A 1 104 ? -13.021 -60.144 18.956 1.00 32.75 104 PHE A CA 1
ATOM 807 C C . PHE A 1 104 ? -13.875 -60.751 17.842 1.00 37.98 104 PHE A C 1
ATOM 808 O O . PHE A 1 104 ? -14.022 -60.165 16.760 1.00 38.16 104 PHE A O 1
ATOM 816 N N . LEU A 1 105 ? -14.460 -61.911 18.121 1.00 33.25 105 LEU A N 1
ATOM 817 C CA . LEU A 1 105 ? -15.275 -62.610 17.126 1.00 35.27 105 LEU A CA 1
ATOM 818 C C . LEU A 1 105 ? -16.525 -61.810 16.780 1.00 38.35 105 LEU A C 1
ATOM 819 O O . LEU A 1 105 ? -16.963 -61.777 15.616 1.00 37.34 105 LEU A O 1
ATOM 824 N N . ALA A 1 106 ? -17.107 -61.172 17.793 1.00 36.77 106 ALA A N 1
ATOM 825 C CA . ALA A 1 106 ? -18.299 -60.359 17.578 1.00 36.91 106 ALA A CA 1
ATOM 826 C C . ALA A 1 106 ? -17.980 -59.191 16.653 1.00 38.81 106 ALA A C 1
ATOM 827 O O . ALA A 1 106 ? -18.799 -58.808 15.805 1.00 42.11 106 ALA A O 1
ATOM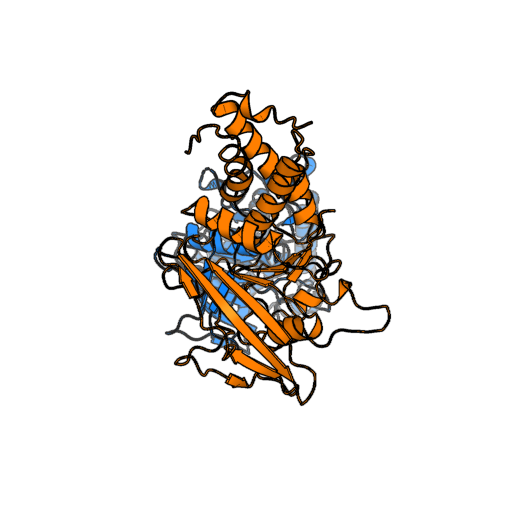 829 N N . MET A 1 107 ? -16.798 -58.611 16.846 1.00 45.30 107 MET A N 1
ATOM 830 C CA . MET A 1 107 ? -16.319 -57.535 15.990 1.00 42.76 107 MET A CA 1
ATOM 831 C C . MET A 1 107 ? -16.199 -58.026 14.559 1.00 38.20 107 MET A C 1
ATOM 832 O O . MET A 1 107 ? -16.709 -57.379 13.647 1.00 41.13 107 MET A O 1
ATOM 837 N N . LEU A 1 108 ? -15.533 -59.169 14.368 1.00 33.66 108 LEU A N 1
ATOM 838 C CA . LEU A 1 108 ? -15.360 -59.731 13.033 1.00 37.83 108 LEU A CA 1
ATOM 839 C C . LEU A 1 108 ? -16.714 -59.906 12.380 1.00 43.86 108 LEU A C 1
ATOM 840 O O . LEU A 1 108 ? -16.890 -59.634 11.185 1.00 42.69 108 LEU A O 1
ATOM 845 N N . TYR A 1 109 ? -17.676 -60.349 13.184 1.00 46.95 109 TYR A N 1
ATOM 846 C CA . TYR A 1 109 ? -18.993 -60.675 12.681 1.00 38.28 109 TYR A CA 1
ATOM 847 C C . TYR A 1 109 ? -19.808 -59.435 12.342 1.00 43.27 109 TYR A C 1
ATOM 848 O O . TYR A 1 109 ? -20.370 -59.341 11.253 1.00 46.40 109 TYR A O 1
ATOM 857 N N . GLU A 1 110 ? -19.908 -58.507 13.287 1.00 44.01 110 GLU A N 1
ATOM 858 C CA . GLU A 1 110 ? -20.706 -57.300 13.082 1.00 48.56 110 GLU A CA 1
ATOM 859 C C . GLU A 1 110 ? -20.118 -56.400 11.985 1.00 51.59 110 GLU A C 1
ATOM 860 O O . GLU A 1 110 ? -20.861 -55.789 11.211 1.00 56.77 110 GLU A O 1
ATOM 866 N N . LYS A 1 111 ? -18.788 -56.329 11.920 1.00 48.43 111 LYS A N 1
ATOM 867 C CA . LYS A 1 111 ? -18.121 -55.484 10.933 1.00 55.51 111 LYS A CA 1
ATOM 868 C C . LYS A 1 111 ? -17.923 -56.180 9.590 1.00 53.94 111 LYS A C 1
ATOM 869 O O . LYS A 1 111 ? -17.467 -55.548 8.634 1.00 49.17 111 LYS A O 1
ATOM 875 N N . LYS A 1 112 ? -18.272 -57.467 9.523 1.00 46.42 112 LYS A N 1
ATOM 876 C CA . LYS A 1 112 ? -18.165 -58.238 8.280 1.00 48.87 112 LYS A CA 1
ATOM 877 C C . LY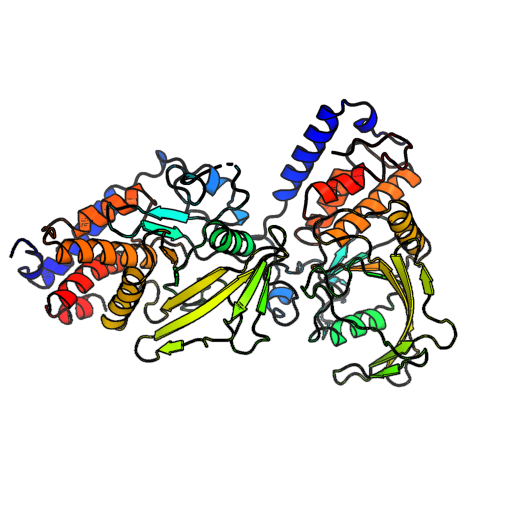S A 1 112 ? -16.719 -58.253 7.774 1.00 41.43 112 LYS A C 1
ATOM 878 O O . LYS A 1 112 ? -16.455 -58.095 6.578 1.00 47.17 112 LYS A O 1
ATOM 884 N N . ILE A 1 113 ? -15.783 -58.440 8.692 1.00 43.50 113 ILE A N 1
ATOM 885 C CA . ILE A 1 113 ? -14.375 -58.472 8.328 1.00 43.12 113 ILE A CA 1
ATOM 886 C C . ILE A 1 113 ? -14.112 -59.670 7.411 1.00 49.41 113 ILE A C 1
ATOM 887 O O . ILE A 1 113 ? -14.578 -60.784 7.680 1.00 40.61 113 ILE A O 1
ATOM 892 N N . SER A 1 114 ? -13.394 -59.439 6.314 1.00 39.33 114 SER A N 1
ATOM 893 C CA . SER A 1 114 ? -13.171 -60.498 5.332 1.00 37.29 114 SER A CA 1
ATOM 894 C C . SER A 1 114 ? -11.802 -61.186 5.486 1.00 41.36 114 SER A C 1
ATOM 895 O O . SER A 1 114 ? -11.637 -62.347 5.092 1.00 40.67 114 SER A O 1
ATOM 898 N N . LEU A 1 115 ? -10.837 -60.493 6.092 1.00 36.53 115 LEU A N 1
ATOM 899 C CA . LEU A 1 115 ? -9.479 -61.026 6.165 1.00 37.20 115 LEU A CA 1
ATOM 900 C C . LEU A 1 115 ? -8.798 -60.669 7.481 1.00 39.32 115 LEU A C 1
ATOM 901 O O . LEU A 1 115 ? -8.709 -59.494 7.869 1.00 34.20 115 LEU A O 1
ATOM 906 N N . VAL A 1 116 ? -8.329 -61.706 8.160 1.00 38.18 116 VAL A N 1
ATOM 907 C CA . VAL A 1 116 ? -7.592 -61.569 9.397 1.00 35.52 116 VAL A CA 1
ATOM 908 C C . VAL A 1 116 ? -6.204 -62.132 9.176 1.00 34.63 116 VAL A C 1
ATOM 909 O O . VAL A 1 116 ? -6.056 -63.280 8.730 1.00 34.35 116 VAL A O 1
ATOM 913 N N . ILE A 1 117 ? -5.187 -61.333 9.470 1.00 34.97 117 ILE A N 1
ATOM 914 C CA . ILE A 1 117 ? -3.824 -61.808 9.336 1.00 34.09 117 ILE A CA 1
ATOM 915 C C . ILE A 1 117 ? -3.185 -61.849 10.706 1.00 29.92 117 ILE A C 1
ATOM 916 O O . ILE A 1 117 ? -3.201 -60.853 11.434 1.00 25.04 117 ILE A O 1
ATOM 921 N N . MET A 1 118 ? -2.656 -63.023 11.058 1.00 30.12 118 MET A N 1
ATOM 922 C CA . MET A 1 118 ? -2.034 -63.248 12.347 1.00 28.58 118 MET A CA 1
ATOM 923 C C . MET A 1 118 ? -0.550 -63.504 12.098 1.00 28.18 118 M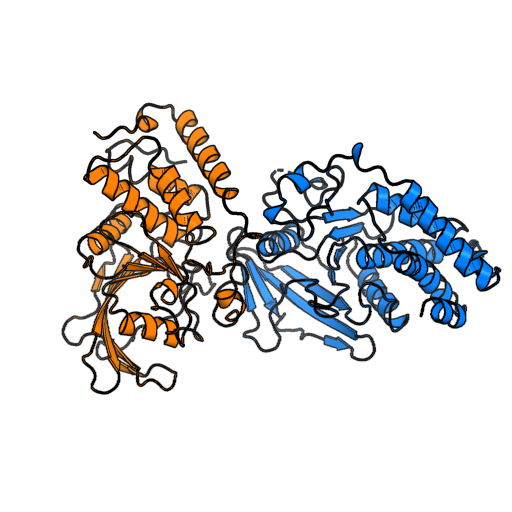ET A C 1
ATOM 924 O O . MET A 1 118 ? -0.190 -64.460 11.400 1.00 30.79 118 MET A O 1
ATOM 929 N N . VAL A 1 119 ? 0.306 -62.642 12.650 1.00 25.12 119 VAL A N 1
ATOM 930 C CA . VAL A 1 119 ? 1.740 -62.726 12.395 1.00 30.21 119 VAL A CA 1
ATOM 931 C C . VAL A 1 119 ? 2.531 -63.148 13.639 1.00 28.04 119 VAL A C 1
ATOM 932 O O . VAL A 1 119 ? 3.469 -62.470 14.072 1.00 31.08 119 VAL A O 1
ATOM 936 N N . THR A 1 120 ? 2.141 -64.270 14.221 1.00 31.10 120 THR A N 1
ATOM 937 C CA . THR A 1 120 ? 2.840 -64.816 15.371 1.00 29.46 120 THR A CA 1
ATOM 938 C C . THR A 1 120 ? 2.422 -66.271 15.516 1.00 25.71 120 THR A C 1
ATOM 939 O O . THR A 1 120 ? 1.374 -66.668 14.997 1.00 28.55 120 THR A O 1
ATOM 943 N N . LYS A 1 121 ? 3.237 -67.067 16.207 1.00 24.70 121 LYS A N 1
ATOM 944 C CA . LYS A 1 121 ? 2.737 -68.318 16.781 1.00 19.95 121 LYS A CA 1
ATOM 945 C C . LYS A 1 121 ? 2.014 -68.028 18.086 1.00 28.15 121 LYS A C 1
ATOM 946 O O . LYS A 1 121 ? 2.171 -66.943 18.675 1.00 28.24 121 LYS A O 1
ATOM 952 N N . LEU A 1 122 ? 1.242 -69.013 18.539 1.00 28.97 122 LEU A N 1
ATOM 953 C CA . LEU A 1 122 ? 0.553 -68.951 19.824 1.00 25.04 122 LEU A CA 1
ATOM 954 C C . LEU A 1 122 ? 1.566 -68.804 20.954 1.00 27.06 122 LEU A C 1
ATOM 955 O O . LEU A 1 122 ? 1.322 -68.070 21.920 1.00 29.71 122 LEU A O 1
ATOM 960 N N . GLU A 1 123 ? 2.688 -69.521 20.821 1.00 23.73 123 GLU A N 1
ATOM 961 C CA . GLU A 1 123 ? 3.761 -69.554 21.815 1.00 32.23 123 GLU A CA 1
ATOM 962 C C . GLU A 1 123 ? 5.094 -69.480 21.099 1.00 39.50 123 GLU A C 1
ATOM 963 O O . GLU A 1 123 ? 5.285 -70.149 20.077 1.00 29.06 123 GLU A O 1
ATOM 969 N N . GLU A 1 124 ? 6.033 -68.717 21.658 1.00 31.22 124 GLU A N 1
ATOM 970 C CA . GLU A 1 124 ? 7.370 -68.579 21.072 1.00 33.57 124 GLU A CA 1
ATOM 971 C C . GLU A 1 124 ? 8.375 -68.504 22.197 1.00 30.20 124 GLU A C 1
ATOM 972 O O . GLU A 1 124 ? 8.199 -67.720 23.128 1.00 28.78 124 GLU A O 1
ATOM 978 N N . GLY A 1 125 ? 9.424 -69.313 22.112 1.00 29.69 125 GLY A N 1
ATOM 979 C CA . GLY A 1 125 ? 10.531 -69.226 23.046 1.00 31.08 125 GLY A CA 1
ATOM 980 C C . GLY A 1 125 ? 10.189 -69.595 24.469 1.00 39.36 125 GLY A C 1
ATOM 981 O O . GLY A 1 125 ? 10.998 -69.367 25.379 1.00 32.31 125 GLY A O 1
ATOM 982 N N . GLY A 1 126 ? 9.005 -70.175 24.674 1.00 35.37 126 GLY A N 1
ATOM 983 C CA . GLY A 1 126 ? 8.601 -70.572 26.014 1.00 29.72 126 GLY A CA 1
ATOM 984 C C . GLY A 1 126 ? 7.610 -69.586 26.610 1.00 28.83 126 GLY A C 1
ATOM 985 O O . GLY A 1 126 ? 7.237 -69.695 27.776 1.00 32.02 126 GLY A O 1
ATOM 986 N N . PHE A 1 127 ? 7.156 -68.637 25.795 1.00 27.10 127 PHE A N 1
ATOM 987 C CA . PHE A 1 127 ? 6.218 -67.625 26.278 1.00 34.19 127 PHE A CA 1
ATOM 988 C C . PHE A 1 127 ? 4.970 -67.568 25.420 1.00 28.06 127 PHE A C 1
ATOM 989 O O . PHE A 1 127 ? 5.035 -67.838 24.210 1.00 28.72 127 PHE A O 1
ATOM 997 N N . VAL A 1 128 ? 3.841 -67.227 26.043 1.00 33.26 128 VAL A N 1
ATOM 998 C CA . VAL A 1 128 ? 2.570 -67.114 25.317 1.00 27.23 128 VAL A CA 1
ATOM 999 C C . VAL A 1 128 ? 2.507 -65.813 24.529 1.00 30.98 128 VAL A C 1
ATOM 1000 O O . VAL A 1 128 ? 2.744 -64.738 25.075 1.00 32.46 128 VAL A O 1
ATOM 1004 N N . LYS A 1 129 ? 2.166 -65.902 23.248 1.00 24.06 129 LYS A N 1
ATOM 1005 C CA . LYS A 1 129 ? 1.964 -64.713 22.425 1.00 23.23 129 LYS A CA 1
ATOM 1006 C C . LYS A 1 129 ? 0.486 -64.498 22.100 1.00 30.80 129 LYS A C 1
ATOM 1007 O O . LYS A 1 129 ? 0.031 -63.366 21.966 1.00 31.30 129 LYS A O 1
ATOM 1013 N N . ALA A 1 130 ? -0.258 -65.591 21.947 1.00 31.65 130 ALA A N 1
ATOM 1014 C CA . ALA A 1 130 ? -1.657 -65.489 21.534 1.00 28.08 130 ALA A CA 1
ATOM 1015 C C . ALA A 1 130 ? -2.492 -66.663 22.027 1.00 30.01 130 ALA A C 1
ATOM 1016 O O . ALA A 1 130 ? -1.955 -67.688 22.465 1.00 33.74 130 ALA A O 1
ATOM 1018 N N . ASP A 1 131 ? -3.809 -66.512 21.918 1.00 24.22 131 ASP A N 1
ATOM 1019 C CA . ASP A 1 131 ? -4.741 -67.557 22.319 1.00 30.90 131 ASP A CA 1
ATOM 1020 C C . ASP A 1 131 ? -5.588 -67.971 21.126 1.00 33.69 131 ASP A C 1
ATOM 1021 O O . ASP A 1 131 ? -6.079 -67.120 20.378 1.00 30.00 131 ASP A O 1
ATOM 1026 N N . ARG A 1 132 ? -5.745 -69.278 20.947 1.00 32.93 132 ARG A N 1
ATOM 1027 C CA . ARG A 1 132 ? -6.502 -69.809 19.813 1.00 31.01 132 ARG A CA 1
ATOM 1028 C C . ARG A 1 132 ? -7.965 -69.346 19.777 1.00 32.72 132 ARG A C 1
ATOM 1029 O O . ARG A 1 132 ? -8.692 -69.408 20.787 1.00 31.38 132 ARG A O 1
ATOM 1037 N N . TYR A 1 133 ? -8.401 -68.885 18.610 1.00 33.65 133 TYR A N 1
ATOM 1038 C CA . TYR A 1 133 ? -9.804 -68.534 18.434 1.00 29.69 133 TYR A CA 1
ATOM 1039 C C . TYR A 1 133 ? -10.441 -69.247 17.237 1.00 34.09 133 TYR A C 1
ATOM 1040 O O . TYR A 1 133 ? -11.551 -68.907 16.823 1.00 35.47 133 TYR A O 1
ATOM 1049 N N . TRP A 1 134 ? -9.740 -70.245 16.699 1.00 29.78 134 TRP A N 1
ATOM 1050 C CA . TRP A 1 134 ? -10.240 -71.017 15.556 1.00 28.82 134 TRP A CA 1
ATOM 1051 C C . TRP A 1 134 ? -10.376 -72.481 15.946 1.00 33.26 134 TRP A C 1
ATOM 1052 O O . TRP A 1 134 ? -9.694 -72.930 16.863 1.00 33.68 134 TRP A O 1
ATOM 1063 N N . PRO A 1 135 ? -11.258 -73.231 15.251 1.00 34.58 135 PRO A N 1
ATOM 1064 C CA . PRO A 1 135 ? -11.392 -74.657 15.580 1.00 40.36 135 PRO A CA 1
ATOM 1065 C C . PRO A 1 135 ? -10.133 -75.404 15.177 1.00 37.85 135 PRO A C 1
ATOM 1066 O O . PRO A 1 135 ? -9.535 -75.082 14.143 1.00 38.29 135 PRO A O 1
ATOM 1070 N N . GLU A 1 136 ? -9.737 -76.388 15.976 1.00 40.16 136 GLU A N 1
ATOM 1071 C CA . GLU A 1 136 ? -8.585 -77.202 15.638 1.00 50.75 136 GLU A CA 1
ATOM 1072 C C . GLU A 1 136 ? -8.977 -78.213 14.571 1.00 58.42 136 GLU A C 1
ATOM 1073 O O . GLU A 1 136 ? -10.073 -78.811 14.650 1.00 46.88 136 GLU A O 1
ATOM 1079 N N . GLU A 1 137 ? -8.084 -78.408 13.595 1.00 63.58 137 GLU A N 1
ATOM 1080 C CA . GLU A 1 137 ? -8.232 -79.454 12.574 1.00 82.71 137 GLU A CA 1
ATOM 1081 C C . GLU A 1 137 ? -8.732 -80.785 13.129 1.00 85.65 137 GLU A C 1
ATOM 1082 O O . GLU A 1 137 ? -9.636 -81.409 12.565 1.00 90.49 137 GLU A O 1
ATOM 1088 N N . ARG A 1 138 ? -8.138 -81.209 14.241 1.00 89.35 138 ARG A N 1
ATOM 1089 C CA . ARG A 1 138 ? -8.450 -82.504 14.844 1.00 93.64 138 ARG A CA 1
ATOM 1090 C C . ARG A 1 138 ? -9.795 -82.533 15.579 1.00 89.27 138 ARG A C 1
ATOM 1091 O O . ARG A 1 138 ? -10.128 -83.530 16.232 1.00 92.31 138 ARG A O 1
ATOM 1093 N N . GLY A 1 139 ? -10.571 -81.456 15.461 1.00 73.14 139 GLY A N 1
ATOM 1094 C CA . GLY A 1 139 ? -11.822 -81.339 16.197 1.00 64.42 139 GLY A CA 1
ATOM 1095 C C . GLY A 1 139 ? -13.080 -81.632 15.391 1.00 61.41 139 GLY A C 1
ATOM 1096 O O . GLY A 1 139 ? -13.009 -82.142 14.267 1.00 64.96 139 GLY A O 1
ATOM 1097 N N . SER A 1 140 ? -14.232 -81.302 15.975 1.00 56.23 140 SER A N 1
ATOM 1098 C CA . SER A 1 140 ? -15.536 -81.499 15.332 1.00 59.62 140 SER A CA 1
ATOM 1099 C C . SER A 1 140 ? -15.740 -80.534 14.160 1.00 53.75 140 SER A C 1
ATOM 1100 O O . SER A 1 140 ? -16.669 -80.706 13.369 1.00 58.20 140 SER A O 1
ATOM 1103 N N . GLY A 1 141 ? -14.882 -79.519 14.063 1.00 52.12 141 GLY A N 1
ATOM 1104 C CA . GLY A 1 141 ? -15.000 -78.516 13.018 1.00 54.35 141 GLY A CA 1
ATOM 1105 C C . GLY A 1 141 ? -15.678 -77.218 13.440 1.00 49.02 141 GLY A C 1
ATOM 1106 O O . GLY A 1 141 ? -15.718 -76.263 12.657 1.00 46.55 141 GLY A O 1
ATOM 1107 N N . SER A 1 142 ? -16.209 -77.180 14.665 1.00 46.86 142 SER A N 1
ATOM 1108 C CA . SER A 1 142 ? -16.886 -75.990 15.202 1.00 45.97 142 SER A CA 1
ATOM 1109 C C . SER A 1 142 ? -16.525 -75.780 16.666 1.00 43.60 142 SER A C 1
ATOM 1110 O O . SER A 1 142 ? -16.504 -76.733 17.438 1.00 44.69 142 SER A O 1
ATOM 1113 N N . ILE A 1 143 ? -16.264 -74.535 17.053 1.00 40.34 143 ILE A N 1
ATOM 1114 C CA . ILE A 1 143 ? -16.225 -74.177 18.470 1.00 45.67 143 ILE A CA 1
ATOM 1115 C C . ILE A 1 143 ? -17.142 -72.970 18.716 1.00 43.88 143 ILE A C 1
ATOM 1116 O O . ILE A 1 143 ? -17.521 -72.266 17.771 1.00 42.34 143 ILE A O 1
ATOM 1121 N N . ALA A 1 144 ? -17.493 -72.723 19.974 1.00 36.85 144 ALA A N 1
ATOM 1122 C CA . ALA A 1 144 ? -18.395 -71.611 20.293 1.00 32.62 144 ALA A CA 1
ATOM 1123 C C . ALA A 1 144 ? -17.884 -70.744 21.454 1.00 38.25 144 ALA A C 1
ATOM 1124 O O . ALA A 1 144 ? -17.092 -71.205 22.293 1.00 33.18 144 ALA A O 1
ATOM 1126 N N . VAL A 1 145 ? -18.305 -69.479 21.473 1.00 37.17 145 VAL A N 1
ATOM 1127 C CA . VAL A 1 145 ? -18.116 -68.633 22.645 1.00 36.74 145 VAL A CA 1
ATOM 1128 C C . VAL A 1 145 ? -19.483 -68.400 23.263 1.00 41.62 145 VAL A C 1
ATOM 1129 O O . VAL A 1 145 ? -20.510 -68.405 22.568 1.00 35.84 145 VAL A O 1
ATOM 1133 N N . SER A 1 146 ? -19.510 -68.242 24.576 1.00 34.97 146 SER A N 1
ATOM 1134 C CA . SER A 1 146 ? -20.772 -68.044 25.257 1.00 43.91 146 SER A CA 1
ATOM 1135 C C . SER A 1 146 ? -21.055 -66.546 25.387 1.00 43.49 146 SER A C 1
ATOM 1136 O O . SER A 1 146 ? -22.215 -66.119 25.400 1.00 45.74 146 SER A O 1
ATOM 1139 N N . GLY A 1 147 ? -19.981 -65.760 25.474 1.00 37.13 147 GLY A N 1
ATOM 1140 C CA . GLY A 1 147 ? -20.085 -64.324 25.673 1.00 49.80 147 GLY A CA 1
ATOM 1141 C C . GLY A 1 147 ? -20.752 -63.600 24.520 1.00 52.73 147 GLY A C 1
ATOM 1142 O O . GLY A 1 147 ? -20.832 -64.129 23.410 1.00 46.89 147 GLY A O 1
ATOM 1143 N N . ASN A 1 148 ? -21.231 -62.387 24.791 1.00 58.94 148 ASN A N 1
ATOM 1144 C CA . ASN A 1 148 ? -21.854 -61.548 23.772 1.00 54.29 148 ASN A CA 1
ATOM 1145 C C . ASN A 1 148 ? -23.029 -62.235 23.079 1.00 54.81 148 ASN A C 1
ATOM 1146 O O . ASN A 1 148 ? -23.169 -62.151 21.858 1.00 56.19 148 ASN A O 1
ATOM 1151 N N . CYS A 1 149 ? -23.849 -62.930 23.868 1.00 50.55 149 CYS A N 1
ATOM 1152 C CA . CYS A 1 149 ? -25.022 -63.656 23.372 1.00 61.63 149 CYS A CA 1
ATOM 1153 C C . CYS A 1 149 ? -24.720 -64.820 22.421 1.00 57.30 149 CYS A C 1
ATOM 1154 O O . CYS A 1 149 ? -25.633 -65.368 21.785 1.00 59.02 149 CYS A O 1
ATOM 1157 N N . GLY A 1 150 ? -23.443 -65.189 22.336 1.00 54.15 150 GLY A N 1
ATOM 1158 C CA . GLY A 1 150 ? -23.034 -66.408 21.665 1.00 49.77 150 GLY A CA 1
ATOM 1159 C C . GLY A 1 150 ? -22.698 -66.316 20.189 1.00 48.19 150 GLY A C 1
ATOM 1160 O O . GLY A 1 150 ? -23.486 -65.823 19.380 1.00 47.22 150 GLY A O 1
ATOM 1161 N N . LEU A 1 151 ? -21.517 -66.807 19.834 1.00 41.44 151 LEU A N 1
ATOM 1162 C CA . LEU A 1 151 ? -21.151 -66.977 18.431 1.00 43.29 151 LEU A CA 1
ATOM 1163 C C . LEU A 1 151 ? -20.577 -68.370 18.251 1.00 44.34 151 LEU A C 1
ATOM 1164 O O . LEU A 1 151 ? -19.993 -68.948 19.179 1.00 42.78 151 LEU A O 1
ATOM 1169 N N . THR A 1 152 ? -20.754 -68.917 17.059 1.00 39.05 152 THR A N 1
ATOM 1170 C CA . THR A 1 152 ? -20.118 -70.171 16.711 1.00 36.88 152 THR A CA 1
ATOM 1171 C C . THR A 1 152 ? -19.174 -69.862 15.563 1.00 43.12 152 THR A C 1
ATOM 1172 O O . THR A 1 152 ? -19.504 -69.066 14.678 1.00 48.12 152 THR A O 1
ATOM 1176 N N . ILE A 1 153 ? -17.985 -70.449 15.589 1.00 41.03 153 ILE A N 1
ATOM 1177 C CA . ILE A 1 153 ? -17.063 -70.324 14.463 1.00 32.24 153 ILE A CA 1
ATOM 1178 C C . ILE A 1 153 ? -16.698 -71.731 13.956 1.00 42.16 153 ILE A C 1
ATOM 1179 O O . ILE A 1 153 ? -16.422 -72.645 14.752 1.00 36.18 153 ILE A O 1
ATOM 1184 N N . SER A 1 154 ? -16.745 -71.919 12.638 1.00 36.42 154 SER A N 1
ATOM 1185 C CA . SER A 1 154 ? -16.643 -73.258 12.069 1.00 32.18 154 SER A CA 1
ATOM 1186 C C . SER A 1 154 ? -15.678 -73.282 10.910 1.00 32.62 154 SER A C 1
ATOM 1187 O O . SER A 1 154 ? -15.428 -72.253 10.270 1.00 38.47 154 SER A O 1
ATOM 1190 N N . GLU A 1 155 ? -15.153 -74.467 10.620 1.00 39.84 155 GLU A N 1
ATOM 1191 C CA . GLU A 1 155 ? -14.352 -74.658 9.427 1.00 49.38 155 GLU A CA 1
ATOM 1192 C C . GLU A 1 155 ? -15.299 -74.665 8.227 1.00 43.40 155 GLU A C 1
ATOM 1193 O O . GLU A 1 155 ? -16.348 -75.290 8.281 1.00 41.78 155 GLU A O 1
ATOM 1199 N N . ASP A 1 156 ? -14.950 -73.941 7.168 1.00 42.18 156 ASP A N 1
ATOM 1200 C CA . ASP A 1 156 ? -15.780 -73.919 5.964 1.00 44.92 156 ASP A CA 1
ATOM 1201 C C . ASP A 1 156 ? -15.827 -75.323 5.363 1.00 48.13 156 ASP A C 1
ATOM 1202 O O . ASP A 1 156 ? -14.788 -75.867 4.974 1.00 46.46 156 ASP A O 1
ATOM 1207 N N . PRO A 1 157 ? -17.033 -75.928 5.311 1.00 54.19 157 PRO A N 1
ATOM 1208 C CA . PRO A 1 157 ? -17.192 -77.315 4.852 1.00 61.64 157 PRO A CA 1
ATOM 1209 C C . PRO A 1 157 ? -16.737 -77.522 3.413 1.00 64.61 157 PRO A C 1
ATOM 1210 O O . PRO A 1 157 ? -16.417 -78.652 3.034 1.00 63.50 157 PRO A O 1
ATOM 1214 N N . GLY A 1 158 ? -16.731 -76.457 2.620 1.00 60.37 158 GLY A N 1
ATOM 1215 C CA . GLY A 1 158 ? -16.416 -76.590 1.211 1.00 65.66 158 GLY A CA 1
ATOM 1216 C C . GLY A 1 158 ? -15.065 -76.001 0.869 1.00 67.89 158 GLY A C 1
ATOM 1217 O O . GLY A 1 158 ? -14.785 -75.706 -0.293 1.00 68.31 158 GLY A O 1
ATOM 1218 N N . LYS A 1 159 ? -14.221 -75.830 1.884 1.00 58.98 159 LYS A N 1
ATOM 1219 C CA . LYS A 1 159 ? -12.901 -75.262 1.673 1.00 54.49 159 LYS A CA 1
ATOM 1220 C C . LYS A 1 159 ? -11.998 -75.570 2.867 1.00 51.26 159 LYS A C 1
ATOM 1221 O O . LYS A 1 159 ? -12.081 -74.901 3.895 1.00 44.13 159 LYS A O 1
ATOM 1227 N N . ALA A 1 160 ? -11.128 -76.570 2.722 1.00 50.65 160 ALA A N 1
ATOM 1228 C CA . ALA A 1 160 ? -10.261 -77.026 3.818 1.00 52.93 160 ALA A CA 1
ATOM 1229 C C . ALA A 1 160 ? -9.110 -76.068 4.169 1.00 56.73 160 ALA A C 1
ATOM 1230 O O . ALA A 1 160 ? -8.707 -75.226 3.352 1.00 48.80 160 ALA A O 1
ATOM 1232 N N . TYR A 1 161 ? -8.581 -76.211 5.385 1.00 52.22 161 TYR A N 1
ATOM 1233 C CA . TYR A 1 161 ? -7.422 -75.431 5.821 1.00 56.03 161 TYR A CA 1
ATOM 1234 C C . TYR A 1 161 ? -6.265 -75.701 4.868 1.00 53.49 161 TYR A C 1
ATOM 1235 O O . TYR A 1 161 ? -6.066 -76.842 4.458 1.00 49.44 161 TYR A O 1
ATOM 1244 N N . GLU A 1 162 ? -5.497 -74.670 4.520 1.00 44.95 162 GLU A N 1
ATOM 1245 C CA . GLU A 1 162 ? -4.329 -74.864 3.650 1.00 50.87 162 GLU A CA 1
ATOM 1246 C C . GLU A 1 162 ? -3.037 -74.601 4.418 1.00 48.95 162 GLU A C 1
ATOM 1247 O O . GLU A 1 162 ? -2.921 -73.598 5.119 1.00 44.06 162 GLU A O 1
ATOM 1253 N N . VAL A 1 163 ? -2.073 -75.509 4.301 1.00 51.73 163 VAL A N 1
ATOM 1254 C CA . VAL A 1 163 ? -0.800 -75.331 4.984 1.00 52.80 163 VAL A CA 1
ATOM 1255 C C . VAL A 1 163 ? 0.301 -75.217 3.948 1.00 56.72 163 VAL A C 1
ATOM 1256 O O . VAL A 1 163 ? 0.463 -76.105 3.109 1.00 56.34 163 VAL A O 1
ATOM 1260 N N . GLU A 1 164 ? 1.042 -74.113 3.998 1.00 47.19 164 GLU A N 1
ATOM 1261 C CA . GLU A 1 164 ? 2.145 -73.887 3.064 1.00 50.80 164 GLU A CA 1
ATOM 1262 C C . GLU A 1 164 ? 3.447 -73.996 3.859 1.00 52.86 164 GLU A C 1
ATOM 1263 O O . GLU A 1 164 ? 3.818 -73.060 4.579 1.00 48.35 164 GLU A O 1
ATOM 1269 N N . ASP A 1 165 ? 4.128 -75.134 3.730 1.00 51.97 165 ASP A N 1
ATOM 1270 C CA . ASP A 1 165 ? 5.255 -75.467 4.600 1.00 56.95 165 ASP A CA 1
ATOM 1271 C C . ASP A 1 165 ? 6.466 -74.567 4.385 1.00 59.28 165 ASP A C 1
ATOM 1272 O O . ASP A 1 165 ? 7.104 -74.146 5.352 1.00 60.53 165 ASP A O 1
ATOM 1274 N N . GLU A 1 166 ? 6.775 -74.273 3.123 1.00 57.73 166 GLU A N 1
ATOM 1275 C CA . GLU A 1 166 ? 7.932 -73.439 2.795 1.00 61.72 166 GLU A CA 1
ATOM 1276 C C . GLU A 1 166 ? 7.711 -71.985 3.216 1.00 57.34 166 GLU A C 1
ATOM 1277 O O . GLU A 1 166 ? 8.637 -71.310 3.676 1.00 66.58 166 GLU A O 1
ATOM 1279 N N . LEU A 1 167 ? 6.478 -71.509 3.082 1.00 49.29 167 LEU A N 1
ATOM 1280 C CA . LEU A 1 167 ? 6.157 -70.141 3.475 1.00 46.92 167 LEU A CA 1
ATOM 1281 C C . LEU A 1 167 ? 5.838 -70.013 4.972 1.00 41.37 167 LEU A C 1
ATOM 1282 O O . LEU A 1 167 ? 5.827 -68.902 5.509 1.00 41.32 167 LEU A O 1
ATOM 1287 N N . LYS A 1 168 ? 5.598 -71.147 5.635 1.00 41.67 168 LYS A N 1
ATOM 1288 C CA . LYS A 1 168 ? 5.137 -71.167 7.029 1.00 39.02 168 LYS A CA 1
ATOM 1289 C C . LYS A 1 168 ? 3.850 -70.377 7.161 1.00 36.55 168 LYS A C 1
ATOM 1290 O O . LYS A 1 168 ? 3.692 -69.576 8.080 1.00 29.72 168 LYS A O 1
ATOM 1296 N N . ILE A 1 169 ? 2.934 -70.589 6.228 1.00 32.11 169 ILE A N 1
ATOM 1297 C CA . ILE A 1 169 ? 1.666 -69.891 6.267 1.00 33.24 169 ILE A CA 1
ATOM 1298 C C . ILE A 1 169 ? 0.557 -70.922 6.346 1.00 34.90 169 ILE A C 1
ATOM 1299 O O . ILE A 1 169 ? 0.610 -71.953 5.663 1.00 37.59 169 ILE A O 1
ATOM 1304 N N . THR A 1 170 ? -0.433 -70.662 7.199 1.00 27.71 170 THR A N 1
ATOM 1305 C CA . THR A 1 170 ? -1.628 -71.508 7.240 1.00 34.56 170 THR A CA 1
ATOM 1306 C C . THR A 1 170 ? -2.825 -70.649 6.905 1.00 33.23 170 THR A C 1
ATOM 1307 O O . THR A 1 170 ? -2.965 -69.545 7.446 1.00 33.76 170 THR A O 1
ATOM 1311 N N . ARG A 1 171 ? -3.669 -71.132 5.996 1.00 38.34 171 ARG A N 1
ATOM 1312 C CA . ARG A 1 171 ? -4.889 -70.409 5.638 1.00 35.18 171 ARG A CA 1
ATOM 1313 C C . ARG A 1 171 ? -6.099 -71.176 6.129 1.00 37.50 171 ARG A C 1
ATOM 1314 O O . ARG A 1 171 ? -6.272 -72.353 5.797 1.00 35.23 171 ARG A O 1
ATOM 1322 N N . ARG A 1 172 ? -6.927 -70.501 6.921 1.00 35.87 172 ARG A N 1
ATOM 1323 C CA . ARG A 1 172 ? -8.119 -71.109 7.497 1.00 39.12 172 ARG A CA 1
ATOM 1324 C C . ARG A 1 172 ? -9.338 -70.374 6.961 1.00 37.19 172 ARG A C 1
ATOM 1325 O O . ARG A 1 172 ? -9.437 -69.149 7.076 1.00 37.13 172 ARG A O 1
ATOM 1333 N N . TYR A 1 173 ? -10.242 -71.116 6.338 1.00 34.50 173 TYR A N 1
ATOM 1334 C CA . TYR A 1 173 ? -11.461 -70.528 5.798 1.00 37.34 173 TYR A CA 1
ATOM 1335 C C . TYR A 1 173 ? -12.567 -70.850 6.793 1.00 35.20 173 TYR A C 1
ATOM 1336 O O . TYR A 1 173 ? -12.864 -72.018 7.075 1.00 39.03 173 TYR A O 1
ATOM 1345 N N . LEU A 1 174 ? -13.161 -69.797 7.332 1.00 39.12 174 LEU A N 1
ATOM 1346 C CA . LEU A 1 174 ? -13.981 -69.912 8.521 1.00 39.43 174 LEU A CA 1
ATOM 1347 C C . LEU A 1 174 ? -15.380 -69.341 8.301 1.00 39.66 174 LEU A C 1
ATOM 1348 O O . LEU A 1 174 ? -15.605 -68.509 7.410 1.00 43.91 174 LEU A O 1
ATOM 1353 N N . ILE A 1 175 ? -16.325 -69.812 9.102 1.00 39.42 175 ILE A N 1
ATOM 1354 C CA . ILE A 1 175 ? -17.678 -69.281 9.067 1.00 38.96 175 ILE A CA 1
ATOM 1355 C C . ILE A 1 175 ? -18.101 -68.869 10.473 1.00 36.75 175 ILE A C 1
ATOM 1356 O O . ILE A 1 175 ? -18.116 -69.697 11.396 1.00 40.71 175 ILE A O 1
ATOM 1361 N N . LEU A 1 176 ? -18.413 -67.587 10.647 1.00 34.72 176 LEU A N 1
ATOM 1362 C CA . LEU A 1 176 ? -18.941 -67.092 11.916 1.00 37.95 176 LEU A CA 1
ATOM 1363 C C . LEU A 1 176 ? -20.451 -67.046 11.844 1.00 51.19 176 LEU A C 1
ATOM 1364 O O . LEU A 1 176 ? -21.012 -66.578 10.839 1.00 46.24 176 LEU A O 1
ATOM 1369 N N . GLN A 1 177 ? -21.116 -67.529 12.896 1.00 44.04 177 GLN A N 1
ATOM 1370 C CA . GLN A 1 177 ? -22.566 -67.474 12.934 1.00 47.57 177 GLN A CA 1
ATOM 1371 C C . GLN A 1 177 ? -23.130 -67.154 14.326 1.00 55.27 177 GLN A C 1
ATOM 1372 O O . GLN A 1 177 ? -22.599 -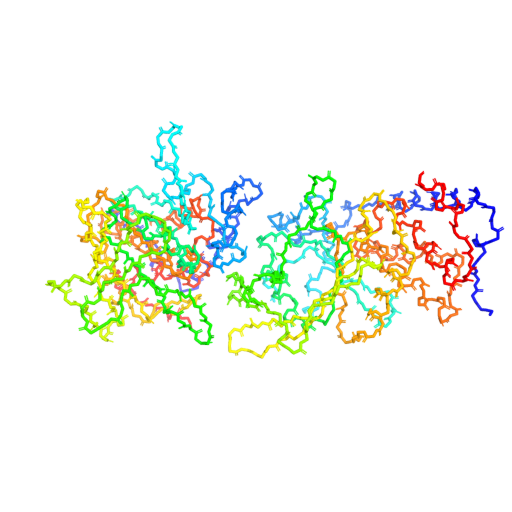67.617 15.343 1.00 51.02 177 GLN A O 1
ATOM 1378 N N . ARG A 1 178 ? -24.194 -66.345 14.353 1.00 49.38 178 ARG A N 1
ATOM 1379 C CA . ARG A 1 178 ? -25.030 -66.159 15.540 1.00 55.90 178 ARG A CA 1
ATOM 1380 C C . ARG A 1 178 ? -26.362 -66.806 15.221 1.00 59.78 178 ARG A C 1
ATOM 1381 O O . ARG A 1 178 ? -26.756 -66.864 14.054 1.00 63.77 178 ARG A O 1
ATOM 1389 N N . ALA A 1 179 ? -27.068 -67.281 16.241 1.00 65.06 179 ALA A N 1
ATOM 1390 C CA . ALA A 1 179 ? -28.362 -67.923 16.012 1.00 66.75 179 ALA A CA 1
ATOM 1391 C C . ALA A 1 179 ? -29.375 -66.975 15.370 1.00 65.43 179 ALA A C 1
ATOM 1392 O O . ALA A 1 179 ? -29.477 -65.803 15.752 1.00 66.71 179 ALA A O 1
ATOM 1394 N N . ASP A 1 180 ? -30.107 -67.499 14.387 1.00 64.07 180 ASP A N 1
ATOM 1395 C CA . ASP A 1 180 ? -31.139 -66.754 13.663 1.00 71.93 180 ASP A CA 1
ATOM 1396 C C . ASP A 1 180 ? -30.603 -65.527 12.911 1.00 73.76 180 ASP A C 1
ATOM 1397 O O . ASP A 1 180 ? -31.349 -64.583 12.637 1.00 77.42 180 ASP A O 1
ATOM 1402 N N . GLU A 1 181 ? -29.314 -65.547 12.576 1.00 58.87 181 GLU A N 1
ATOM 1403 C CA . GLU A 1 181 ? -28.728 -64.501 11.749 1.00 64.96 181 GLU A CA 1
ATOM 1404 C C . GLU A 1 181 ? -27.903 -65.119 10.620 1.00 60.63 181 GLU A C 1
ATOM 1405 O O . GLU A 1 181 ? -27.458 -66.260 10.732 1.00 55.58 181 GLU A O 1
ATOM 1411 N N . PRO A 1 182 ? -27.715 -64.379 9.513 1.00 63.59 182 PRO A N 1
ATOM 1412 C CA . PRO A 1 182 ? -26.967 -64.969 8.397 1.00 60.36 182 PRO A CA 1
ATOM 1413 C C . PRO A 1 182 ? -25.493 -65.200 8.732 1.00 55.36 182 PRO A C 1
ATOM 1414 O O . PRO A 1 182 ? -24.875 -64.371 9.410 1.00 56.49 182 PRO A O 1
ATOM 1418 N N . PRO A 1 183 ? -24.943 -66.340 8.281 1.00 47.23 183 PRO A N 1
ATOM 1419 C CA . PRO A 1 183 ? -23.529 -66.662 8.510 1.00 50.23 183 PRO A CA 1
ATOM 1420 C C . PRO A 1 183 ? -22.596 -65.674 7.810 1.00 50.77 183 PRO A C 1
ATOM 1421 O O . PRO A 1 183 ? -22.986 -65.054 6.819 1.00 55.65 183 PRO A O 1
ATOM 1425 N N . HIS A 1 184 ? -21.386 -65.518 8.336 1.00 44.69 184 HIS A N 1
ATOM 1426 C CA . HIS A 1 184 ? -20.388 -64.663 7.712 1.00 39.55 184 HIS A CA 1
ATOM 1427 C C . HIS A 1 184 ? -19.088 -65.432 7.510 1.00 48.99 184 HIS A C 1
ATOM 1428 O O . HIS A 1 184 ? -18.485 -65.918 8.480 1.00 46.89 184 HIS A O 1
ATOM 1435 N N . LYS A 1 185 ? -18.662 -65.543 6.254 1.00 42.00 185 LYS A N 1
ATOM 1436 C CA . LYS A 1 185 ? -17.409 -66.212 5.917 1.00 41.10 185 LYS A CA 1
ATOM 1437 C C . LYS A 1 185 ? -16.245 -65.237 5.999 1.00 43.34 185 LYS A C 1
ATOM 1438 O O . LYS A 1 185 ? -16.383 -64.065 5.654 1.00 46.58 185 LYS A O 1
ATOM 1444 N N . PHE A 1 186 ? -15.102 -65.719 6.470 1.00 42.37 186 PHE A N 1
ATOM 1445 C CA . PHE A 1 186 ? -13.879 -64.933 6.429 1.00 41.58 186 PHE A CA 1
ATOM 1446 C C . PHE A 1 186 ? -12.661 -65.853 6.365 1.00 46.95 186 PHE A C 1
ATOM 1447 O O . PHE A 1 186 ? -12.754 -67.061 6.646 1.00 45.15 186 PHE A O 1
ATOM 1455 N N . THR A 1 187 ? -11.531 -65.286 5.954 1.00 42.09 187 THR A N 1
ATOM 1456 C CA . THR A 1 187 ? -10.283 -66.034 5.874 1.00 35.86 187 THR A CA 1
ATOM 1457 C C . THR A 1 187 ? -9.324 -65.529 6.961 1.00 37.92 187 THR A C 1
ATOM 1458 O O . THR A 1 187 ? -9.121 -64.316 7.101 1.00 36.92 187 THR A O 1
ATOM 1462 N N . GLN A 1 188 ? -8.779 -66.444 7.764 1.00 40.09 188 GLN A N 1
ATOM 1463 C CA . GLN A 1 188 ? -7.652 -66.105 8.640 1.00 33.73 188 GLN A CA 1
ATOM 1464 C C . GLN A 1 188 ? -6.370 -66.693 8.063 1.00 38.66 188 GLN A C 1
ATOM 1465 O O . GLN A 1 188 ? -6.330 -67.862 7.681 1.00 35.60 188 GLN A O 1
ATOM 1471 N N . VAL A 1 189 ? -5.324 -65.872 7.991 1.00 35.17 189 VAL A N 1
ATOM 1472 C CA . VAL A 1 189 ? -4.039 -66.311 7.460 1.00 31.63 189 VAL A CA 1
ATOM 1473 C C . VAL A 1 189 ? -3.028 -66.168 8.601 1.00 34.50 189 VAL A C 1
ATOM 1474 O O . VAL A 1 189 ? -2.832 -65.074 9.122 1.00 36.08 189 VAL A O 1
ATOM 1478 N N . GLN A 1 190 ? -2.413 -67.269 9.015 1.00 30.71 190 GLN A N 1
ATOM 1479 C CA . GLN A 1 190 ? -1.425 -67.199 10.084 1.00 34.31 190 GLN A CA 1
ATOM 1480 C C . GLN A 1 190 ? -0.029 -67.445 9.520 1.00 34.81 190 GLN A C 1
ATOM 1481 O O . GLN A 1 190 ? 0.216 -68.444 8.838 1.00 32.69 190 GLN A O 1
ATOM 1487 N N . TYR A 1 191 ? 0.887 -66.533 9.823 1.00 32.55 191 TYR A N 1
ATOM 1488 C CA . TYR A 1 191 ? 2.271 -66.663 9.395 1.00 30.06 191 TYR A CA 1
ATOM 1489 C C . TYR A 1 191 ? 3.126 -66.927 10.632 1.00 29.46 191 TYR A C 1
ATOM 1490 O O . TYR A 1 191 ? 3.210 -66.082 11.543 1.00 29.30 191 TYR A O 1
ATOM 1499 N N . THR A 1 192 ? 3.756 -68.103 10.661 1.00 32.37 192 THR A N 1
ATOM 1500 C CA . THR A 1 192 ? 4.491 -68.570 11.841 1.00 34.26 192 THR A CA 1
ATOM 1501 C C . THR A 1 192 ? 6.000 -68.630 11.608 1.00 32.67 192 THR A C 1
ATOM 1502 O O . THR A 1 192 ? 6.726 -69.248 12.394 1.00 31.99 192 THR A O 1
ATOM 1506 N N . GLY A 1 193 ? 6.477 -67.998 10.538 1.00 31.44 193 GLY A N 1
ATOM 1507 C CA . GLY A 1 193 ? 7.891 -68.078 10.205 1.00 32.21 193 GLY A CA 1
ATOM 1508 C C . GLY A 1 193 ? 8.670 -66.813 10.550 1.00 37.18 193 GLY A C 1
ATOM 1509 O O . GLY A 1 193 ? 9.800 -66.628 10.091 1.00 31.76 193 GLY A O 1
ATOM 1510 N N . TRP A 1 194 ? 8.071 -65.938 11.355 1.00 30.07 194 TRP A N 1
ATOM 1511 C CA . TRP A 1 194 ? 8.742 -64.721 11.786 1.00 30.79 194 TRP A CA 1
ATOM 1512 C C . TRP A 1 194 ? 8.569 -64.537 13.306 1.00 33.94 194 TRP A C 1
ATOM 1513 O O . TRP A 1 194 ? 7.575 -63.971 13.768 1.00 29.69 194 TRP A O 1
ATOM 1524 N N . PRO A 1 195 ? 9.543 -65.016 14.093 1.00 36.83 195 PRO A N 1
ATOM 1525 C CA . PRO A 1 195 ? 9.371 -64.936 15.550 1.00 35.44 195 PRO A CA 1
ATOM 1526 C C . PRO A 1 195 ? 9.619 -63.512 16.066 1.00 38.15 195 PRO A C 1
ATOM 1527 O O . PRO A 1 195 ? 10.416 -62.768 15.470 1.00 35.88 195 PRO A O 1
ATOM 1531 N N . ASP A 1 196 ? 8.937 -63.128 17.143 1.00 32.39 196 ASP A N 1
ATOM 1532 C CA . ASP A 1 196 ? 9.239 -61.855 17.800 1.00 38.66 196 ASP A CA 1
ATOM 1533 C C . ASP A 1 196 ? 10.737 -61.780 18.112 1.00 37.20 196 ASP A C 1
ATOM 1534 O O . ASP A 1 196 ? 11.355 -62.803 18.401 1.00 35.01 196 ASP A O 1
ATOM 1539 N N . HIS A 1 197 ? 11.309 -60.575 18.016 1.00 31.96 197 HIS A N 1
ATOM 1540 C CA . HIS A 1 197 ? 12.758 -60.331 18.209 1.00 37.62 197 HIS A CA 1
ATOM 1541 C C . HIS A 1 197 ? 13.633 -60.864 17.077 1.00 41.87 197 HIS A C 1
ATOM 1542 O O . HIS A 1 197 ? 14.855 -60.788 17.170 1.00 41.43 197 HIS A O 1
ATOM 1549 N N . GLY A 1 198 ? 13.024 -61.418 16.029 1.00 39.50 198 GLY A N 1
ATOM 1550 C CA . GLY A 1 198 ? 13.787 -61.881 14.876 1.00 39.09 198 GLY A CA 1
ATOM 1551 C C . GLY A 1 198 ? 13.332 -61.185 13.599 1.00 42.02 198 GLY A C 1
ATOM 1552 O O . GLY A 1 198 ? 12.621 -60.179 13.660 1.00 31.98 198 GLY A O 1
ATOM 1553 N N . ILE A 1 199 ? 13.738 -61.718 12.446 1.00 43.43 199 ILE A N 1
ATOM 1554 C CA . ILE A 1 199 ? 13.272 -61.236 11.140 1.00 44.18 199 ILE A CA 1
ATOM 1555 C C . ILE A 1 199 ? 12.655 -62.397 10.332 1.00 47.77 199 ILE A C 1
ATOM 1556 O O . ILE A 1 199 ? 12.861 -63.568 10.673 1.00 46.76 199 ILE A O 1
ATOM 1561 N N . PRO A 1 200 ? 11.877 -62.082 9.281 1.00 42.92 200 PRO A N 1
ATOM 1562 C CA . PRO A 1 200 ? 11.270 -63.194 8.533 1.00 44.27 200 PRO A CA 1
ATOM 1563 C C . PRO A 1 200 ? 12.302 -64.148 7.949 1.00 44.18 200 PRO A C 1
ATOM 1564 O O . PRO A 1 200 ? 13.363 -63.716 7.469 1.00 46.80 200 PRO A O 1
ATOM 1568 N N . GLN A 1 201 ? 11.986 -65.440 8.010 1.00 48.53 201 GLN A N 1
ATOM 1569 C CA . GLN A 1 201 ? 12.867 -66.480 7.493 1.00 53.30 201 GLN A CA 1
ATOM 1570 C C . GLN A 1 201 ? 13.075 -66.336 5.990 1.00 49.24 201 GLN A C 1
ATOM 1571 O O . GLN A 1 201 ? 14.184 -66.579 5.485 1.00 54.48 201 GLN A O 1
ATOM 1577 N N . SER A 1 202 ? 12.020 -65.930 5.280 1.00 45.18 202 SER A N 1
ATOM 1578 C CA . SER A 1 202 ? 12.154 -65.594 3.852 1.00 63.63 202 SER A CA 1
ATOM 1579 C C . SER A 1 202 ? 11.281 -64.406 3.425 1.00 51.72 202 SER A C 1
ATOM 1580 O O . SER A 1 202 ? 10.146 -64.262 3.882 1.00 50.65 202 SER A O 1
ATOM 1583 N N . ALA A 1 203 ? 11.816 -63.579 2.530 1.00 53.14 203 ALA A N 1
ATOM 1584 C CA . ALA A 1 203 ? 11.062 -62.479 1.927 1.00 55.18 203 ALA A CA 1
ATOM 1585 C C . ALA A 1 203 ? 9.726 -62.909 1.296 1.00 54.80 203 ALA A C 1
ATOM 1586 O O . ALA A 1 203 ? 8.749 -62.166 1.340 1.00 53.01 203 ALA A O 1
ATOM 1588 N N . THR A 1 204 ? 9.688 -64.101 0.704 1.00 53.13 204 THR A N 1
ATOM 1589 C CA . THR A 1 204 ? 8.496 -64.557 -0.018 1.00 53.29 204 THR A CA 1
ATOM 1590 C C . THR A 1 204 ? 7.209 -64.624 0.831 1.00 44.51 204 THR A C 1
ATOM 1591 O O . THR A 1 204 ? 6.114 -64.425 0.319 1.00 47.83 204 THR A O 1
ATOM 1595 N N . SER A 1 205 ? 7.337 -64.893 2.122 1.00 33.91 205 SER A N 1
ATOM 1596 C CA . SER A 1 205 ? 6.157 -65.061 2.961 1.00 42.09 205 SER A CA 1
ATOM 1597 C C . SER A 1 205 ? 5.402 -63.753 3.160 1.00 45.08 205 SER A C 1
ATOM 1598 O O . SER A 1 205 ? 4.171 -63.704 3.059 1.00 36.63 205 SER A O 1
ATOM 1601 N N . LEU A 1 206 ? 6.148 -62.697 3.455 1.00 41.70 206 LEU A N 1
ATOM 1602 C CA . LEU A 1 206 ? 5.577 -61.364 3.586 1.00 46.98 206 LEU A CA 1
ATOM 1603 C C . LEU A 1 206 ? 4.887 -60.956 2.279 1.00 45.02 206 LEU A C 1
ATOM 1604 O O . LEU A 1 206 ? 3.761 -60.453 2.297 1.00 38.96 206 LEU A O 1
ATOM 1609 N N . GLU A 1 207 ? 5.554 -61.174 1.148 1.00 38.24 207 GLU A N 1
ATOM 1610 C CA . GLU A 1 207 ? 4.931 -60.888 -0.153 1.00 46.53 207 GLU A CA 1
ATOM 1611 C C . GLU A 1 207 ? 3.610 -61.651 -0.351 1.00 49.37 207 GLU A C 1
ATOM 1612 O O . GLU A 1 207 ? 2.644 -61.115 -0.906 1.00 43.78 207 GLU A O 1
ATOM 1618 N N . ALA A 1 208 ? 3.568 -62.896 0.122 1.00 40.16 208 ALA A N 1
ATOM 1619 C CA . ALA A 1 208 ? 2.378 -63.723 -0.014 1.00 43.69 208 ALA A CA 1
ATOM 1620 C C . ALA A 1 208 ? 1.250 -63.139 0.842 1.00 42.84 208 ALA A C 1
ATOM 1621 O O . ALA A 1 208 ? 0.099 -63.054 0.406 1.00 41.30 208 ALA A O 1
ATOM 1623 N N . LEU A 1 209 ? 1.589 -62.727 2.057 1.00 35.44 209 LEU A N 1
ATOM 1624 C CA . LEU A 1 209 ? 0.625 -62.050 2.920 1.00 41.06 209 LEU A CA 1
ATOM 1625 C C . LEU A 1 209 ? 0.057 -60.795 2.252 1.00 41.46 209 LEU A C 1
ATOM 1626 O O . LEU A 1 209 ? -1.157 -60.563 2.283 1.00 41.20 209 LEU A O 1
ATOM 1631 N N . LEU A 1 210 ? 0.930 -59.996 1.639 1.00 42.65 210 LEU A N 1
ATOM 1632 C CA . LEU A 1 210 ? 0.490 -58.756 1.009 1.00 49.33 210 LEU A CA 1
ATOM 1633 C C . LEU A 1 210 ? -0.387 -59.041 -0.208 1.00 50.34 210 LEU A C 1
ATOM 1634 O O . LEU A 1 210 ? -1.283 -58.257 -0.533 1.00 47.44 210 LEU A O 1
ATOM 1639 N N . THR A 1 211 ? -0.127 -60.162 -0.875 1.00 48.84 211 THR A N 1
ATOM 1640 C CA . THR A 1 211 ? -0.977 -60.594 -1.982 1.00 49.05 211 THR A CA 1
ATOM 1641 C C . THR A 1 211 ? -2.388 -60.861 -1.469 1.00 46.57 211 THR A C 1
ATOM 1642 O O . THR A 1 211 ? -3.364 -60.437 -2.088 1.00 50.39 211 THR A O 1
ATOM 1646 N N . ASN A 1 212 ? -2.496 -61.536 -0.325 1.00 50.16 212 ASN A N 1
ATOM 1647 C CA . ASN A 1 212 ? -3.797 -61.714 0.305 1.00 46.70 212 ASN A CA 1
ATOM 1648 C C . ASN A 1 212 ? -4.484 -60.386 0.565 1.00 42.58 212 ASN A C 1
ATOM 1649 O O . ASN A 1 212 ? -5.650 -60.225 0.223 1.00 41.08 212 ASN A O 1
ATOM 1654 N N . VAL A 1 213 ? -3.758 -59.450 1.180 1.00 43.64 213 VAL A N 1
ATOM 1655 C CA . VAL A 1 213 ? -4.303 -58.125 1.460 1.00 44.69 213 VAL A CA 1
ATOM 1656 C C . VAL A 1 213 ? -4.872 -57.494 0.196 1.00 42.84 213 VAL A C 1
ATOM 1657 O O . VAL A 1 213 ? -6.037 -57.080 0.174 1.00 48.81 213 VAL A O 1
ATOM 1661 N N . LYS A 1 214 ? -4.067 -57.457 -0.864 1.00 47.74 214 LYS A N 1
ATOM 1662 C CA . LYS A 1 214 ? -4.468 -56.821 -2.120 1.00 54.11 214 LYS A CA 1
ATOM 1663 C C . LYS A 1 214 ? -5.689 -57.463 -2.768 1.00 57.93 214 LYS A C 1
ATOM 1664 O O . LYS A 1 214 ? -6.515 -56.769 -3.374 1.00 54.09 214 LYS A O 1
ATOM 1670 N N . ASN A 1 215 ? -5.785 -58.787 -2.673 1.00 56.56 215 ASN A N 1
ATOM 1671 C CA . ASN A 1 215 ? -6.891 -59.517 -3.292 1.00 61.69 215 ASN A CA 1
ATOM 1672 C C . ASN A 1 215 ? -8.150 -59.504 -2.414 1.00 60.77 215 ASN A C 1
ATOM 1673 O O . ASN A 1 215 ? -9.212 -59.970 -2.828 1.00 59.89 215 ASN A O 1
ATOM 1678 N N . SER A 1 216 ? -8.027 -58.969 -1.199 1.00 50.01 216 SER A N 1
ATOM 1679 C CA . SER A 1 216 ? -9.171 -58.865 -0.282 1.00 45.99 216 SER A CA 1
ATOM 1680 C C . SER A 1 216 ? -9.986 -57.611 -0.616 1.00 49.99 216 SER A C 1
ATOM 1681 O O . SER A 1 216 ? -9.485 -56.715 -1.301 1.00 49.80 216 SER A O 1
ATOM 1684 N N . PRO A 1 217 ? -11.247 -57.535 -0.143 1.00 54.16 217 PRO A N 1
ATOM 1685 C CA . PRO A 1 217 ? -12.091 -56.373 -0.497 1.00 59.65 217 PRO A CA 1
ATOM 1686 C C . PRO A 1 217 ? -11.724 -55.066 0.228 1.00 58.84 217 PRO A C 1
ATOM 1687 O O . PRO A 1 217 ? -11.336 -55.074 1.401 1.00 47.71 217 PRO A O 1
ATOM 1691 N N . THR A 1 218 ? -11.865 -53.947 -0.472 1.00 56.37 218 THR A N 1
ATOM 1692 C CA . THR A 1 218 ? -11.483 -52.650 0.069 1.00 59.06 218 THR A CA 1
ATOM 1693 C C . THR A 1 218 ? -12.625 -52.024 0.859 1.00 63.59 218 THR A C 1
ATOM 1694 O O . THR A 1 218 ? -12.461 -50.961 1.469 1.00 60.54 218 THR A O 1
ATOM 1698 N N . THR A 1 219 ? -13.782 -52.683 0.834 1.00 58.97 219 THR A N 1
ATOM 1699 C CA . THR A 1 219 ? -14.964 -52.191 1.540 1.00 64.21 219 THR A CA 1
ATOM 1700 C C . THR A 1 219 ? -14.884 -52.364 3.066 1.00 63.23 219 THR A C 1
ATOM 1701 O O . THR A 1 219 ? -15.617 -51.702 3.809 1.00 59.76 219 THR A O 1
ATOM 1705 N N . VAL A 1 220 ? -14.007 -53.252 3.531 1.00 58.56 220 VAL A N 1
ATOM 1706 C CA . VAL A 1 220 ? -13.833 -53.477 4.967 1.00 45.75 220 VAL A CA 1
ATOM 1707 C C . VAL A 1 220 ? -12.349 -53.512 5.314 1.00 47.28 220 VAL A C 1
ATOM 1708 O O . VAL A 1 220 ? -11.524 -53.918 4.489 1.00 41.89 220 VAL A O 1
ATOM 1712 N N . PRO A 1 221 ? -11.997 -53.082 6.538 1.00 47.64 221 PRO A N 1
ATOM 1713 C CA . PRO A 1 221 ? -10.572 -53.066 6.879 1.00 41.41 221 PRO A CA 1
ATOM 1714 C C . PRO A 1 221 ? -10.047 -54.489 7.053 1.00 44.40 221 PRO A C 1
ATOM 1715 O O . PRO A 1 221 ? -10.807 -55.400 7.412 1.00 45.61 221 PRO A O 1
ATOM 1719 N N . VAL A 1 222 ? -8.760 -54.677 6.789 1.00 41.89 222 VAL A N 1
ATOM 1720 C CA . VAL A 1 222 ? -8.100 -55.946 7.068 1.00 41.42 222 VAL A CA 1
ATOM 1721 C C . VAL A 1 222 ? -7.623 -55.955 8.522 1.00 38.69 222 VAL A C 1
ATOM 1722 O O . VAL A 1 222 ? -6.929 -55.032 8.952 1.00 40.14 222 VAL A O 1
ATOM 1726 N N . VAL A 1 223 ? -7.992 -56.979 9.285 1.00 33.78 223 VAL A N 1
ATOM 1727 C CA . VAL A 1 223 ? -7.522 -57.083 10.664 1.00 36.32 223 VAL A CA 1
ATOM 1728 C C . VAL A 1 223 ? -6.134 -57.731 10.712 1.00 36.58 223 VAL A C 1
ATOM 1729 O O . VAL A 1 223 ? -5.916 -58.786 10.111 1.00 32.33 223 VAL A O 1
ATOM 1733 N N . VAL A 1 224 ? -5.198 -57.097 11.421 1.00 31.96 224 VAL A N 1
ATOM 1734 C CA . VAL A 1 224 ? -3.842 -57.632 11.576 1.00 31.41 224 VAL A CA 1
ATOM 1735 C C . VAL A 1 224 ? -3.436 -57.651 13.050 1.00 31.79 224 VAL A C 1
ATOM 1736 O O . VAL A 1 224 ? -3.537 -56.631 13.732 1.00 29.89 224 VAL A O 1
ATOM 1740 N N . HIS A 1 225 ? -2.982 -58.797 13.551 1.00 26.66 225 HIS A N 1
ATOM 1741 C CA . HIS A 1 225 ? -2.510 -58.829 1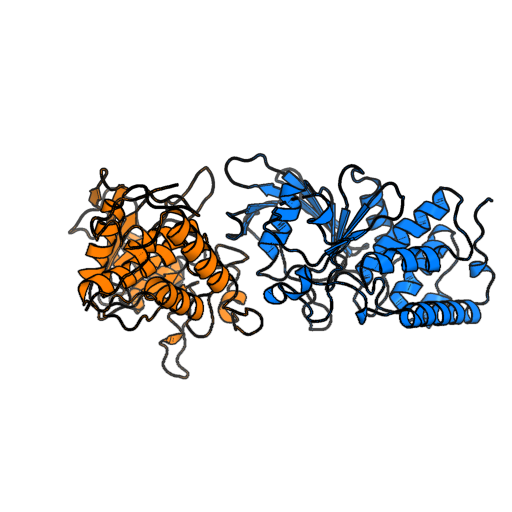4.933 1.00 34.95 225 HIS A CA 1
ATOM 1742 C C . HIS A 1 225 ? -1.282 -59.701 15.081 1.00 30.20 225 HIS A C 1
ATOM 1743 O O . HIS A 1 225 ? -1.095 -60.647 14.326 1.00 26.51 225 HIS A O 1
ATOM 1750 N N . CYS A 1 226 ? -0.431 -59.345 16.039 1.00 31.18 226 CYS A N 1
ATOM 1751 C CA . CYS A 1 226 ? 0.634 -60.232 16.483 1.00 37.67 226 CYS A CA 1
ATOM 1752 C C . CYS A 1 226 ? 0.307 -60.564 17.926 1.00 35.29 226 CYS A C 1
ATOM 1753 O O . CYS A 1 226 ? -0.790 -61.058 18.185 1.00 39.92 226 CYS A O 1
ATOM 1756 N N . SER A 1 227 ? 1.201 -60.286 18.877 1.00 32.27 227 SER A N 1
ATOM 1757 C CA . SER A 1 227 ? 0.800 -60.424 20.292 1.00 22.17 227 SER A CA 1
ATOM 1758 C C . SER A 1 227 ? 0.213 -59.133 20.869 1.00 29.41 227 SER A C 1
ATOM 1759 O O . SER A 1 227 ? -0.948 -59.112 21.295 1.00 36.79 227 SER A O 1
ATOM 1762 N N . ALA A 1 228 ? 1.002 -58.058 20.875 1.00 25.91 228 ALA A N 1
ATOM 1763 C CA . ALA A 1 228 ? 0.522 -56.770 21.375 1.00 23.92 228 ALA A CA 1
ATOM 1764 C C . ALA A 1 228 ? -0.073 -55.944 20.244 1.00 34.38 228 ALA A C 1
ATOM 1765 O O . ALA A 1 228 ? -0.689 -54.913 20.485 1.00 39.49 228 ALA A O 1
ATOM 1767 N N . GLY A 1 229 ? 0.138 -56.384 19.004 1.00 29.23 229 GLY A N 1
ATOM 1768 C CA . GLY A 1 229 ? -0.424 -55.684 17.862 1.00 27.87 229 GLY A CA 1
ATOM 1769 C C . GLY A 1 229 ? 0.243 -54.374 17.473 1.00 34.98 229 GLY A C 1
ATOM 1770 O O . GLY A 1 229 ? -0.393 -53.500 16.863 1.00 38.63 229 GLY A O 1
ATOM 1771 N N . ILE A 1 230 ? 1.521 -54.220 17.804 1.00 32.87 230 ILE A N 1
ATOM 1772 C CA . ILE A 1 230 ? 2.250 -53.033 17.356 1.00 37.31 230 ILE A CA 1
ATOM 1773 C C . ILE A 1 230 ? 3.588 -53.364 16.688 1.00 32.51 230 ILE A C 1
ATOM 1774 O O . ILE A 1 230 ? 4.232 -52.482 16.113 1.00 36.07 230 ILE A O 1
ATOM 1779 N N . GLY A 1 231 ? 4.021 -54.617 16.787 1.00 25.35 231 GLY A N 1
ATOM 1780 C CA . GLY A 1 231 ? 5.371 -54.960 16.364 1.00 29.72 231 GLY A CA 1
ATOM 1781 C C . GLY A 1 231 ? 5.429 -55.456 14.934 1.00 29.31 231 GLY A C 1
ATOM 1782 O O . GLY A 1 231 ? 5.537 -54.659 13.987 1.00 26.92 231 GLY A O 1
ATOM 1783 N N . ARG A 1 232 ? 5.358 -56.772 14.784 1.00 28.00 232 ARG A N 1
ATOM 1784 C CA . ARG A 1 232 ? 5.271 -57.396 13.477 1.00 31.87 232 ARG A CA 1
ATOM 1785 C C . ARG A 1 232 ? 4.027 -56.899 12.736 1.00 35.29 232 ARG A C 1
ATOM 1786 O O . ARG A 1 232 ? 4.022 -56.796 11.510 1.00 29.25 232 ARG A O 1
ATOM 1794 N N . THR A 1 233 ? 2.973 -56.595 13.489 1.00 32.17 233 THR A N 1
ATOM 1795 C CA . THR A 1 233 ? 1.752 -56.037 12.920 1.00 29.92 233 THR A CA 1
ATOM 1796 C C . THR A 1 233 ? 2.052 -54.705 12.217 1.00 28.47 233 THR A C 1
ATOM 1797 O O . THR A 1 233 ? 1.617 -54.472 11.078 1.00 31.30 233 THR A O 1
ATOM 1801 N N . GLY A 1 234 ? 2.805 -53.843 12.896 1.00 27.78 234 GLY A N 1
ATOM 1802 C CA . GLY A 1 234 ? 3.227 -52.566 12.328 1.00 33.29 234 GLY A CA 1
ATOM 1803 C C . GLY A 1 234 ? 4.111 -52.693 11.094 1.00 32.23 234 GLY A C 1
ATOM 1804 O O . GLY A 1 234 ? 3.953 -51.932 10.139 1.00 35.80 234 GLY A O 1
ATOM 1805 N N . THR A 1 235 ? 5.030 -53.657 11.100 1.00 29.11 235 THR A N 1
ATOM 1806 C CA . THR A 1 235 ? 5.882 -53.896 9.936 1.00 29.87 235 THR A CA 1
ATOM 1807 C C . THR A 1 235 ? 5.066 -54.302 8.712 1.00 29.36 235 THR A C 1
ATOM 1808 O O . THR A 1 235 ? 5.289 -53.801 7.594 1.00 34.52 235 THR A O 1
ATOM 1812 N N . LEU A 1 236 ? 4.134 -55.227 8.913 1.00 28.06 236 LEU A N 1
ATOM 1813 C CA . LEU A 1 236 ? 3.307 -55.692 7.810 1.00 30.30 236 LEU A CA 1
ATOM 1814 C C . LEU A 1 236 ? 2.537 -54.536 7.170 1.00 30.67 236 LEU A C 1
ATOM 1815 O O . LEU A 1 236 ? 2.515 -54.405 5.951 1.00 34.85 236 LEU A O 1
ATOM 1820 N N . ILE A 1 237 ? 1.892 -53.717 8.000 1.00 32.14 237 ILE A N 1
ATOM 1821 C CA . ILE A 1 237 ? 1.094 -52.606 7.496 1.00 33.72 237 ILE A CA 1
ATOM 1822 C C . ILE A 1 237 ? 2.019 -51.556 6.855 1.00 28.35 237 ILE A C 1
ATOM 1823 O O . ILE A 1 237 ? 1.700 -50.998 5.802 1.00 37.15 237 ILE A O 1
ATOM 1828 N N . GLY A 1 238 ? 3.186 -51.339 7.456 1.00 31.90 238 GLY A N 1
ATOM 1829 C CA . GLY A 1 238 ? 4.154 -50.396 6.906 1.00 34.73 238 GLY A CA 1
ATOM 1830 C C . GLY A 1 238 ? 4.700 -50.827 5.553 1.00 35.88 238 GLY A C 1
ATOM 1831 O O . GLY A 1 238 ? 4.849 -50.013 4.628 1.00 30.99 238 GLY A O 1
ATOM 1832 N N . ALA A 1 239 ? 5.007 -52.114 5.434 1.00 29.08 239 ALA A N 1
ATOM 1833 C CA . ALA A 1 239 ? 5.507 -52.658 4.177 1.00 40.33 239 ALA A CA 1
ATOM 1834 C C . ALA A 1 239 ? 4.442 -52.537 3.091 1.00 44.10 239 ALA A C 1
ATOM 1835 O O . ALA A 1 239 ? 4.755 -52.185 1.947 1.00 45.98 239 ALA A O 1
ATOM 1837 N N . TYR A 1 240 ? 3.193 -52.843 3.444 1.00 36.85 240 TYR A N 1
ATOM 1838 C CA . TYR A 1 240 ? 2.078 -52.675 2.507 1.00 34.89 240 TYR A CA 1
ATOM 1839 C C . TYR A 1 240 ? 2.049 -51.238 2.000 1.00 40.92 240 TYR A C 1
ATOM 1840 O O . TYR A 1 240 ? 1.976 -50.992 0.791 1.00 40.03 240 TYR A O 1
ATOM 1849 N N . ALA A 1 241 ? 2.072 -50.292 2.936 1.00 43.00 241 ALA A N 1
ATOM 1850 C CA . ALA A 1 241 ? 2.024 -48.874 2.577 1.00 39.46 241 ALA A CA 1
ATOM 1851 C C . ALA A 1 241 ? 3.209 -48.503 1.705 1.00 39.68 241 ALA A C 1
ATOM 1852 O O . ALA A 1 241 ? 3.043 -47.951 0.618 1.00 40.56 241 ALA A O 1
ATOM 1854 N N . ALA A 1 242 ? 4.410 -48.816 2.182 1.00 37.98 242 ALA A N 1
ATOM 1855 C CA . ALA A 1 242 ? 5.607 -48.478 1.433 1.00 34.76 242 ALA A CA 1
ATOM 1856 C C . ALA A 1 242 ? 5.584 -49.066 0.025 1.00 42.83 242 ALA A C 1
ATOM 1857 O O . ALA A 1 242 ? 5.970 -48.391 -0.936 1.00 41.82 242 ALA A O 1
ATOM 1859 N N . LEU A 1 243 ? 5.118 -50.307 -0.110 1.00 38.13 243 LEU A N 1
ATOM 1860 C CA . LEU A 1 243 ? 5.091 -50.950 -1.424 1.00 46.20 243 LEU A CA 1
ATOM 1861 C C . LEU A 1 243 ? 4.026 -50.363 -2.344 1.00 45.90 243 LEU A C 1
ATOM 1862 O O . LEU A 1 243 ? 4.193 -50.360 -3.562 1.00 45.09 243 LEU A O 1
ATOM 1867 N N . THR A 1 244 ? 2.939 -49.868 -1.761 1.00 45.83 244 THR A N 1
ATOM 1868 C CA . THR A 1 244 ? 1.903 -49.198 -2.545 1.00 47.95 244 THR A CA 1
ATOM 1869 C C . THR A 1 244 ? 2.469 -47.905 -3.127 1.00 48.95 244 THR A C 1
ATOM 1870 O O . THR A 1 244 ? 2.219 -47.578 -4.289 1.00 53.86 244 THR A O 1
ATOM 1874 N N . HIS A 1 245 ? 3.247 -47.172 -2.334 1.00 42.79 245 HIS A N 1
ATOM 1875 C CA . HIS A 1 245 ? 3.918 -45.978 -2.864 1.00 48.00 245 HIS A CA 1
ATOM 1876 C C . HIS A 1 245 ? 4.845 -46.326 -4.024 1.00 47.53 245 HIS A C 1
ATOM 1877 O O . HIS A 1 245 ? 4.895 -45.611 -5.031 1.00 51.40 245 HIS A O 1
ATOM 1884 N N . LEU A 1 246 ? 5.563 -47.438 -3.880 1.00 48.64 246 LEU A N 1
ATOM 1885 C CA . LEU A 1 246 ? 6.473 -47.911 -4.918 1.00 50.65 246 LEU A CA 1
ATOM 1886 C C . LEU A 1 246 ? 5.695 -48.183 -6.201 1.00 55.98 246 LEU A C 1
ATOM 1887 O O . LEU A 1 246 ? 6.096 -47.759 -7.286 1.00 57.35 246 LEU A O 1
ATOM 1892 N N . GLU A 1 247 ? 4.579 -48.893 -6.062 1.00 53.04 247 GLU A N 1
ATOM 1893 C CA . GLU A 1 247 ? 3.748 -49.281 -7.203 1.00 60.93 247 GLU A CA 1
ATOM 1894 C C . GLU A 1 247 ? 3.056 -48.114 -7.920 1.00 54.13 247 GLU A C 1
ATOM 1895 O O . GLU A 1 247 ? 2.717 -48.228 -9.100 1.00 54.43 247 GLU A O 1
ATOM 1901 N N . ARG A 1 248 ? 2.827 -47.010 -7.210 1.00 53.73 248 ARG A N 1
ATOM 1902 C CA . ARG A 1 248 ? 2.196 -45.844 -7.824 1.00 57.57 248 ARG A CA 1
ATOM 1903 C C . ARG A 1 248 ? 3.189 -44.687 -8.012 1.00 72.34 248 ARG A C 1
ATOM 1904 O O . ARG A 1 248 ? 2.795 -43.531 -8.221 1.00 71.60 248 ARG A O 1
ATOM 1912 N N . GLY A 1 249 ? 4.480 -45.017 -7.947 1.00 62.81 249 GLY A N 1
ATOM 1913 C CA . GLY A 1 249 ? 5.523 -44.090 -8.347 1.00 62.32 249 GLY A CA 1
ATOM 1914 C C . GLY A 1 249 ? 5.751 -42.948 -7.377 1.00 61.97 249 GLY A C 1
ATOM 1915 O O . GLY A 1 249 ? 6.320 -41.920 -7.748 1.00 57.99 249 GLY A O 1
ATOM 1916 N N . THR A 1 250 ? 5.327 -43.130 -6.129 1.00 49.73 250 THR A N 1
ATOM 1917 C CA . THR A 1 250 ? 5.451 -42.067 -5.136 1.00 53.11 250 THR A CA 1
ATOM 1918 C C . THR A 1 250 ? 6.400 -42.403 -3.980 1.00 54.80 250 THR A C 1
ATOM 1919 O O . THR A 1 250 ? 6.409 -41.707 -2.960 1.00 58.55 250 THR A O 1
ATOM 1923 N N . LEU A 1 251 ? 7.192 -43.461 -4.140 1.00 50.01 251 LEU A N 1
ATOM 1924 C CA . LEU A 1 251 ? 8.270 -43.752 -3.198 1.00 49.22 251 LEU A CA 1
ATOM 1925 C C . LEU A 1 251 ? 9.253 -42.585 -3.154 1.00 48.63 251 LEU A C 1
ATOM 1926 O O . LEU A 1 251 ? 9.699 -42.096 -4.195 1.00 47.46 251 LEU A O 1
ATOM 1931 N N . THR A 1 252 ? 9.580 -42.116 -1.954 1.00 39.92 252 THR A N 1
ATOM 1932 C CA . THR A 1 252 ? 10.605 -41.083 -1.816 1.00 45.41 252 THR A CA 1
ATOM 1933 C C . THR A 1 252 ? 11.632 -41.550 -0.800 1.00 48.81 252 THR A C 1
ATOM 1934 O O . THR A 1 252 ? 11.471 -42.605 -0.188 1.00 41.24 252 THR A O 1
ATOM 1938 N N . ASP A 1 253 ? 12.668 -40.747 -0.598 1.00 41.37 253 ASP A N 1
ATOM 1939 C CA . ASP A 1 253 ? 13.730 -41.086 0.343 1.00 42.18 253 ASP A CA 1
ATOM 1940 C C . ASP A 1 253 ? 13.214 -41.143 1.787 1.00 43.75 253 ASP A C 1
ATOM 1941 O O . ASP A 1 253 ? 13.849 -41.736 2.655 1.00 38.70 253 ASP A O 1
ATOM 1946 N N . THR A 1 254 ? 12.043 -40.557 2.033 1.00 45.70 254 THR A N 1
ATOM 1947 C CA . THR A 1 254 ? 11.494 -40.464 3.384 1.00 40.82 254 THR A CA 1
ATOM 1948 C C . THR A 1 254 ? 10.239 -41.310 3.594 1.00 37.83 254 THR A C 1
ATOM 1949 O O . THR A 1 254 ? 9.659 -41.306 4.687 1.00 38.05 254 THR A O 1
ATOM 1953 N N . THR A 1 255 ? 9.818 -42.033 2.557 1.00 42.64 255 THR A N 1
ATOM 1954 C CA . THR A 1 255 ? 8.591 -42.840 2.622 1.00 38.73 255 THR A CA 1
ATOM 1955 C C . THR A 1 255 ? 8.485 -43.756 3.846 1.00 37.43 255 THR A C 1
ATOM 1956 O O . THR A 1 255 ? 7.433 -43.791 4.498 1.00 37.35 255 THR A O 1
ATOM 1960 N N . VAL A 1 256 ? 9.547 -44.492 4.174 1.00 38.58 256 VAL A N 1
ATOM 1961 C CA . VAL A 1 256 ? 9.439 -45.443 5.290 1.00 35.92 256 VAL A CA 1
ATOM 1962 C C . VAL A 1 256 ? 9.261 -44.730 6.622 1.00 34.84 256 VAL A C 1
ATOM 1963 O O . VAL A 1 256 ? 8.382 -45.081 7.420 1.00 33.33 256 VAL A O 1
ATOM 1967 N N . TYR A 1 257 ? 10.105 -43.734 6.862 1.00 36.46 257 TYR A N 1
ATOM 1968 C CA . TYR A 1 257 ? 9.965 -42.906 8.041 1.00 36.35 257 TYR A CA 1
ATOM 1969 C C . TYR A 1 257 ? 8.565 -42.263 8.080 1.00 34.44 257 TYR A C 1
ATOM 1970 O O . TYR A 1 257 ? 7.879 -42.329 9.103 1.00 41.07 257 TYR A O 1
ATOM 1979 N N . ASP A 1 258 ? 8.131 -41.663 6.971 1.00 35.25 258 ASP A N 1
ATOM 1980 C CA . ASP A 1 258 ? 6.834 -40.978 6.944 1.00 43.95 258 ASP A CA 1
ATOM 1981 C C . ASP A 1 258 ? 5.651 -41.920 7.225 1.00 51.11 258 ASP A C 1
ATOM 1982 O O . ASP A 1 258 ? 4.741 -41.592 7.995 1.00 44.03 258 ASP A O 1
ATOM 1987 N N . VAL A 1 259 ? 5.678 -43.086 6.592 1.00 37.45 259 VAL A N 1
ATOM 1988 C CA . VAL A 1 259 ? 4.651 -44.097 6.778 1.00 35.83 259 VAL A CA 1
ATOM 1989 C C . VAL A 1 259 ? 4.579 -44.563 8.230 1.00 36.84 259 VAL A C 1
ATOM 1990 O O . VAL A 1 259 ? 3.494 -44.636 8.813 1.00 38.54 259 VAL A O 1
ATOM 1994 N N . VAL A 1 260 ? 5.728 -44.867 8.821 1.00 36.84 260 VAL A N 1
ATOM 1995 C CA . VAL A 1 260 ? 5.729 -45.321 10.206 1.00 39.61 260 VAL A CA 1
ATOM 1996 C C . VAL A 1 260 ? 5.301 -44.188 11.135 1.00 39.14 260 VAL A C 1
ATOM 1997 O O . VAL A 1 260 ? 4.556 -44.411 12.091 1.00 33.19 260 VAL A O 1
ATOM 2001 N N . SER A 1 261 ? 5.722 -42.966 10.821 1.00 32.71 261 SER A N 1
ATOM 2002 C CA . SER A 1 261 ? 5.339 -41.822 11.634 1.00 40.52 261 SER A CA 1
ATOM 2003 C C . SER A 1 261 ? 3.815 -41.674 11.657 1.00 40.78 261 SER A C 1
ATOM 2004 O O . SER A 1 261 ? 3.212 -41.459 12.714 1.00 49.38 261 SER A O 1
ATOM 2007 N N . ALA A 1 262 ? 3.190 -41.820 10.495 1.00 33.73 262 ALA A N 1
ATOM 2008 C CA . ALA A 1 262 ? 1.732 -41.699 10.394 1.00 42.10 262 ALA A CA 1
ATOM 2009 C C . ALA A 1 262 ? 0.986 -42.864 11.059 1.00 40.15 262 ALA A C 1
ATOM 2010 O O . ALA A 1 262 ? -0.112 -42.683 11.587 1.00 45.51 262 ALA A O 1
ATOM 2012 N N . MET A 1 263 ? 1.564 -44.060 11.019 1.00 43.98 263 MET A N 1
ATOM 2013 C CA . MET A 1 263 ? 0.965 -45.186 11.725 1.00 40.59 263 MET A CA 1
ATOM 2014 C C . MET A 1 263 ? 1.012 -44.925 13.227 1.00 40.27 263 MET A C 1
ATOM 2015 O O . MET A 1 263 ? 0.046 -45.185 13.941 1.00 39.07 263 MET A O 1
ATOM 2020 N N . ARG A 1 264 ? 2.149 -44.420 13.700 1.00 38.90 264 ARG A N 1
ATOM 2021 C CA . ARG A 1 264 ? 2.333 -44.128 15.121 1.00 40.39 264 ARG A CA 1
ATOM 2022 C C . ARG A 1 264 ? 1.340 -43.106 15.683 1.00 32.55 264 ARG A C 1
ATOM 2023 O O . ARG A 1 264 ? 0.978 -43.170 16.860 1.00 50.04 264 ARG A O 1
ATOM 2031 N N . ARG A 1 265 ? 0.898 -42.169 14.848 1.00 40.65 265 ARG A N 1
ATOM 2032 C CA . ARG A 1 265 ? -0.088 -41.184 15.288 1.00 46.09 265 ARG A CA 1
ATOM 2033 C C . ARG A 1 265 ? -1.446 -41.840 15.480 1.00 46.76 265 ARG A C 1
ATOM 2034 O O . ARG A 1 265 ? -2.315 -41.296 16.164 1.00 50.51 265 ARG A O 1
ATOM 2042 N N . GLN A 1 266 ? -1.637 -43.001 14.864 1.00 40.14 266 GLN A N 1
ATOM 2043 C CA . GLN A 1 266 ? -2.950 -43.642 14.887 1.00 44.53 266 GLN A CA 1
ATOM 2044 C C . GLN A 1 266 ? -3.002 -44.812 15.869 1.00 40.13 266 GLN A C 1
ATOM 2045 O O . GLN A 1 266 ? -4.073 -45.213 16.315 1.00 41.21 266 GLN A O 1
ATOM 2051 N N . ARG A 1 267 ? -1.835 -45.361 16.192 1.00 37.90 267 ARG A N 1
ATOM 2052 C CA . ARG A 1 267 ? -1.716 -46.384 17.234 1.00 38.32 267 ARG A CA 1
ATOM 2053 C C . ARG A 1 267 ? -0.331 -46.268 17.861 1.00 39.40 267 ARG A C 1
ATOM 2054 O O . ARG A 1 267 ? 0.675 -46.615 17.239 1.00 38.42 267 ARG A O 1
ATOM 2062 N N . PHE A 1 268 ? -0.289 -45.772 19.092 1.00 39.05 268 PHE A N 1
ATOM 2063 C CA . PHE A 1 268 ? 0.973 -45.482 19.764 1.00 36.13 268 PHE A CA 1
ATOM 2064 C C . PHE A 1 268 ? 1.941 -46.661 19.727 1.00 40.59 268 PHE A C 1
ATOM 2065 O O . PHE A 1 268 ? 1.580 -47.782 20.089 1.00 35.03 268 PHE A O 1
ATOM 2073 N N . GLY A 1 269 ? 3.165 -46.408 19.273 1.00 36.48 269 GLY A N 1
ATOM 2074 C CA . GLY A 1 269 ? 4.217 -47.405 19.383 1.00 39.91 269 GLY A CA 1
ATOM 2075 C C . GLY A 1 269 ? 4.350 -48.340 18.197 1.00 39.13 269 GLY A C 1
ATOM 2076 O O . GLY A 1 269 ? 5.167 -49.267 18.248 1.00 32.41 269 GLY A O 1
ATOM 2077 N N . MET A 1 270 ? 3.579 -48.096 17.133 1.00 37.99 270 MET A N 1
ATOM 2078 C CA . MET A 1 270 ? 3.639 -48.938 15.930 1.00 31.69 270 MET A CA 1
ATOM 2079 C C . MET A 1 270 ? 5.081 -49.110 15.431 1.00 38.36 270 MET A C 1
ATOM 2080 O O . MET A 1 270 ? 5.856 -48.126 15.344 1.00 31.96 270 MET A O 1
ATOM 2085 N N . VAL A 1 271 ? 5.408 -50.358 15.082 1.00 42.19 271 VAL A N 1
ATOM 2086 C CA . VAL A 1 271 ? 6.786 -50.792 14.847 1.00 42.79 271 VAL A CA 1
ATOM 2087 C C . VAL A 1 271 ? 7.595 -50.631 16.140 1.00 33.42 271 VAL A C 1
ATOM 2088 O O . VAL A 1 271 ? 8.153 -49.572 16.439 1.00 30.36 271 VAL A O 1
ATOM 2092 N N . GLN A 1 272 ? 7.628 -51.717 16.900 1.00 27.53 272 GLN A N 1
ATOM 2093 C CA . GLN A 1 272 ? 8.080 -51.729 18.276 1.00 34.55 272 GLN A CA 1
ATOM 2094 C C . GLN A 1 272 ? 9.599 -51.893 18.385 1.00 31.06 272 GLN A C 1
ATOM 2095 O O . GLN A 1 272 ? 10.204 -51.379 19.308 1.00 32.08 272 GLN A O 1
ATOM 2101 N N . ARG A 1 273 ? 10.207 -52.616 17.447 1.00 26.88 273 ARG A N 1
ATOM 2102 C CA . ARG A 1 273 ? 11.620 -52.987 17.572 1.00 34.86 273 ARG A CA 1
ATOM 2103 C C . ARG A 1 273 ? 12.389 -52.545 16.355 1.00 33.97 273 ARG A C 1
ATOM 2104 O O . ARG A 1 273 ? 11.831 -52.477 15.259 1.00 32.48 273 ARG A O 1
ATOM 2112 N N . MET A 1 274 ? 13.674 -52.263 16.551 1.00 28.87 274 MET A N 1
ATOM 2113 C CA . MET A 1 274 ? 14.511 -51.721 15.487 1.00 30.95 274 MET A CA 1
ATOM 2114 C C . MET A 1 274 ? 14.505 -52.639 14.257 1.00 34.62 274 MET A C 1
ATOM 2115 O O . MET A 1 274 ? 14.363 -52.179 13.116 1.00 28.80 274 MET A O 1
ATOM 2120 N N . GLU A 1 275 ? 14.646 -53.941 14.484 1.00 25.60 275 GLU A N 1
ATOM 2121 C CA . GLU A 1 275 ? 14.742 -54.869 13.360 1.00 31.57 275 GLU A CA 1
ATOM 2122 C C . GLU A 1 275 ? 13.410 -54.970 12.636 1.00 31.31 275 GLU A C 1
ATOM 2123 O O . GLU A 1 275 ? 13.382 -55.310 11.457 1.00 30.28 275 GLU A O 1
ATOM 2129 N N . GLN A 1 276 ? 12.309 -54.642 13.315 1.00 26.59 276 GLN A N 1
ATOM 2130 C CA . GLN A 1 276 ? 11.012 -54.652 12.632 1.00 26.79 276 GLN A CA 1
ATOM 2131 C C . GLN A 1 276 ? 10.911 -53.467 11.665 1.00 32.34 276 GLN A C 1
ATOM 2132 O O . GLN A 1 276 ? 10.310 -53.584 10.610 1.00 31.05 276 GLN A O 1
ATOM 2138 N N . TYR A 1 277 ? 11.505 -52.336 12.034 1.00 25.40 277 TYR A N 1
ATOM 2139 C CA . TYR A 1 277 ? 11.538 -51.159 11.167 1.00 28.51 277 TYR A CA 1
ATOM 2140 C C . TYR A 1 277 ? 12.466 -51.444 9.981 1.00 23.92 277 TYR A C 1
ATOM 2141 O O . TYR A 1 277 ? 12.175 -51.107 8.817 1.00 31.09 277 TYR A O 1
ATOM 2150 N N . PHE A 1 278 ? 13.585 -52.088 10.286 1.00 28.07 278 PHE A N 1
ATOM 2151 C CA . PHE A 1 278 ? 14.512 -52.535 9.255 1.00 27.47 278 PHE A CA 1
ATOM 2152 C C . PHE A 1 278 ? 13.816 -53.407 8.199 1.00 26.92 278 PHE A C 1
ATOM 2153 O O . PHE A 1 278 ? 14.042 -53.223 6.996 1.00 31.47 278 PHE A O 1
ATOM 2161 N N . VAL A 1 279 ? 12.951 -54.327 8.635 1.00 31.41 279 VAL A N 1
ATOM 2162 C CA . VAL A 1 279 ? 12.269 -55.226 7.689 1.00 28.15 279 VAL A CA 1
ATOM 2163 C C . VAL A 1 279 ? 11.503 -54.457 6.588 1.00 29.54 279 VAL A C 1
ATOM 2164 O O . VAL A 1 279 ? 11.456 -54.904 5.440 1.00 36.11 279 VAL A O 1
ATOM 2168 N N . ILE A 1 280 ? 10.945 -53.288 6.909 1.00 26.96 280 ILE A N 1
ATOM 2169 C CA . ILE A 1 280 ? 10.252 -52.531 5.867 1.00 34.35 280 ILE A CA 1
ATOM 2170 C C . ILE A 1 280 ? 11.226 -52.133 4.749 1.00 33.90 280 ILE A C 1
ATOM 2171 O O . ILE A 1 280 ? 10.903 -52.297 3.578 1.00 30.73 280 ILE A O 1
ATOM 2176 N N . TYR A 1 281 ? 12.418 -51.648 5.093 1.00 31.24 281 TYR A N 1
ATOM 2177 C CA . TYR A 1 281 ? 13.426 -51.376 4.061 1.00 34.55 281 TYR A CA 1
ATOM 2178 C C . TYR A 1 281 ? 13.806 -52.635 3.273 1.00 28.94 281 TYR A C 1
ATOM 2179 O O . TYR A 1 281 ? 14.012 -52.573 2.057 1.00 38.32 281 TYR A O 1
ATOM 2188 N N . LEU A 1 282 ? 13.937 -53.761 3.973 1.00 31.99 282 LEU A N 1
ATOM 2189 C CA . LEU A 1 282 ? 14.307 -55.027 3.333 1.00 32.49 282 LEU A CA 1
ATOM 2190 C C . LEU A 1 282 ? 13.262 -55.482 2.313 1.00 34.12 282 LEU A C 1
ATOM 2191 O O . LEU A 1 282 ? 13.609 -55.995 1.250 1.00 36.65 282 LEU A O 1
ATOM 2196 N N . THR A 1 283 ? 11.984 -55.312 2.637 1.00 29.32 283 THR A N 1
ATOM 2197 C CA . THR A 1 283 ? 10.951 -55.704 1.676 1.00 40.05 283 THR A CA 1
ATOM 2198 C C . THR A 1 283 ? 11.012 -54.804 0.439 1.00 45.17 283 THR A C 1
ATOM 2199 O O . THR A 1 283 ? 10.770 -55.262 -0.677 1.00 40.08 283 THR A O 1
ATOM 2203 N N . LEU A 1 284 ? 11.343 -53.527 0.633 1.00 39.36 284 LEU A N 1
ATOM 2204 C CA . LEU A 1 284 ? 11.426 -52.610 -0.504 1.00 39.75 284 LEU A CA 1
ATOM 2205 C C . LEU A 1 284 ? 12.579 -53.041 -1.391 1.00 41.07 284 LEU A C 1
ATOM 2206 O O . LEU A 1 284 ? 12.438 -53.141 -2.615 1.00 41.92 284 LEU A O 1
ATOM 2211 N N . MET A 1 285 ? 13.713 -53.327 -0.763 1.00 39.58 285 MET A N 1
ATOM 2212 C CA . MET A 1 285 ? 14.884 -53.782 -1.492 1.00 42.48 285 MET A CA 1
ATOM 2213 C C . MET A 1 285 ? 14.606 -55.063 -2.281 1.00 37.80 285 MET A C 1
ATOM 2214 O O . MET A 1 285 ? 14.922 -55.133 -3.469 1.00 43.08 285 MET A O 1
ATOM 2219 N N . CYS A 1 286 ? 14.013 -56.068 -1.636 1.00 36.52 286 CYS A N 1
ATOM 2220 C CA . CYS A 1 286 ? 13.668 -57.306 -2.340 1.00 42.93 286 CYS A CA 1
ATOM 2221 C C . CYS A 1 286 ? 12.754 -57.057 -3.542 1.00 47.05 286 CYS A C 1
ATOM 2222 O O . CYS A 1 286 ? 13.002 -57.583 -4.627 1.00 51.97 286 CYS A O 1
ATOM 2225 N N . ARG A 1 287 ? 11.717 -56.240 -3.361 1.00 46.42 287 ARG A N 1
ATOM 2226 C CA . ARG A 1 287 ? 10.823 -55.916 -4.478 1.00 50.21 287 ARG A CA 1
ATOM 2227 C C . ARG A 1 287 ? 11.614 -55.291 -5.616 1.00 52.18 287 ARG A C 1
ATOM 2228 O O . ARG A 1 287 ? 11.343 -55.555 -6.791 1.00 52.66 287 ARG A O 1
ATOM 2236 N N . LEU A 1 288 ? 12.611 -54.487 -5.258 1.00 51.22 288 LEU A N 1
ATOM 2237 C CA . LEU A 1 288 ? 13.456 -53.811 -6.240 1.00 52.45 288 LEU A CA 1
ATOM 2238 C C . LEU A 1 288 ? 14.535 -54.730 -6.802 1.00 52.68 288 LEU A C 1
ATOM 2239 O O . LEU A 1 288 ? 15.239 -54.363 -7.735 1.00 55.09 288 LEU A O 1
ATOM 2244 N N . GLY A 1 289 ? 14.671 -55.927 -6.239 1.00 55.21 289 GLY A N 1
ATOM 2245 C CA . GLY A 1 289 ? 15.682 -56.853 -6.727 1.00 58.65 289 GLY A CA 1
ATOM 2246 C C . GLY A 1 289 ? 17.075 -56.532 -6.224 1.00 54.94 289 GLY A C 1
ATOM 2247 O O . GLY A 1 289 ? 18.076 -56.951 -6.817 1.00 55.72 289 GLY A O 1
ATOM 2248 N N . VAL A 1 290 ? 17.141 -55.786 -5.126 1.00 52.43 290 VAL A N 1
ATOM 2249 C CA . VAL A 1 290 ? 18.416 -55.482 -4.491 1.00 51.46 290 VAL A CA 1
ATOM 2250 C C . VAL A 1 290 ? 18.731 -56.528 -3.416 1.00 49.63 290 VAL A C 1
ATOM 2251 O O . VAL A 1 290 ? 17.876 -56.848 -2.574 1.00 46.80 290 VAL A O 1
ATOM 2255 N N . ASP A 1 291 ? 19.951 -57.062 -3.454 1.00 49.74 291 ASP A N 1
ATOM 2256 C CA . ASP A 1 291 ? 20.375 -58.094 -2.507 1.00 58.92 291 ASP A CA 1
ATOM 2257 C C . ASP A 1 291 ? 20.409 -57.586 -1.061 1.00 56.03 291 ASP A C 1
ATOM 2258 O O . ASP A 1 291 ? 20.977 -56.533 -0.783 1.00 56.64 291 ASP A O 1
ATOM 2263 N N . ILE A 1 292 ? 19.796 -58.342 -0.151 1.00 51.12 292 ILE A N 1
ATOM 2264 C CA . ILE A 1 292 ? 19.699 -57.953 1.255 1.00 41.99 292 ILE A CA 1
ATOM 2265 C C . ILE A 1 292 ? 20.531 -58.862 2.159 1.00 41.27 292 ILE A C 1
ATOM 2266 O O . ILE A 1 292 ? 20.458 -58.768 3.391 1.00 37.77 292 ILE A O 1
ATOM 2271 N N . LYS A 1 293 ? 21.321 -59.739 1.550 1.00 50.99 293 LYS A N 1
ATOM 2272 C CA . LYS A 1 293 ? 22.005 -60.801 2.289 1.00 55.38 293 LYS A CA 1
ATOM 2273 C C . LYS A 1 293 ? 23.010 -60.278 3.324 1.00 53.08 293 LYS A C 1
ATOM 2274 O O . LYS A 1 293 ? 23.032 -60.745 4.465 1.00 53.43 293 LYS A O 1
ATOM 2280 N N . ALA A 1 294 ? 23.828 -59.303 2.930 1.00 48.27 294 ALA A N 1
ATOM 2281 C CA . ALA A 1 294 ? 24.775 -58.680 3.858 1.00 47.72 294 ALA A CA 1
ATOM 2282 C C . ALA A 1 294 ? 24.075 -57.948 5.022 1.00 53.75 294 ALA A C 1
ATOM 2283 O O . ALA A 1 294 ? 24.561 -57.974 6.157 1.00 58.02 294 ALA A O 1
ATOM 2285 N N . LEU A 1 295 ? 22.949 -57.291 4.739 1.00 50.34 295 LEU A N 1
ATOM 2286 C CA . LEU A 1 295 ? 22.183 -56.607 5.785 1.00 45.23 295 LEU A CA 1
ATOM 2287 C C . LEU A 1 295 ? 21.554 -57.604 6.747 1.00 42.48 295 LEU A C 1
ATOM 2288 O O . LEU A 1 295 ? 21.646 -57.439 7.967 1.00 46.74 295 LEU A O 1
ATOM 2293 N N . VAL A 1 296 ? 20.901 -58.623 6.188 1.00 40.67 296 VAL A N 1
ATOM 2294 C CA . VAL A 1 296 ? 20.370 -59.743 6.962 1.00 44.33 296 VAL A CA 1
ATOM 2295 C C . VAL A 1 296 ? 21.492 -60.329 7.821 1.00 57.20 296 VAL A C 1
ATOM 2296 O O . VAL A 1 296 ? 21.282 -60.658 8.992 1.00 64.68 296 VAL A O 1
ATOM 2300 N N . GLY A 1 297 ? 22.687 -60.428 7.240 1.00 59.85 297 GLY A N 1
ATOM 2301 C CA . GLY A 1 297 ? 23.857 -60.902 7.961 1.00 60.75 297 GLY A CA 1
ATOM 2302 C C . GLY A 1 297 ? 24.186 -60.062 9.184 1.00 61.54 297 GLY A C 1
ATOM 2303 O O . GLY A 1 297 ? 24.464 -60.601 10.258 1.00 66.25 297 GLY A O 1
ATOM 2304 N N . LEU A 1 298 ? 24.154 -58.742 9.026 1.00 55.81 298 LEU A N 1
ATOM 2305 C CA . LEU A 1 298 ? 24.391 -57.831 10.149 1.00 61.70 298 LEU A CA 1
ATOM 2306 C C . LEU A 1 298 ? 23.316 -57.906 11.244 1.00 62.35 298 LEU A C 1
ATOM 2307 O O . LEU A 1 298 ? 23.586 -57.643 12.421 1.00 64.55 298 LEU A O 1
ATOM 2312 N N . LEU A 1 299 ? 22.097 -58.255 10.859 1.00 53.85 299 LEU A N 1
ATOM 2313 C CA . LEU A 1 299 ? 21.011 -58.293 11.828 1.00 60.58 299 LEU A CA 1
ATOM 2314 C C . LEU A 1 299 ? 21.004 -59.616 12.605 1.00 61.82 299 LEU A C 1
ATOM 2315 O O . LEU A 1 299 ? 20.457 -59.686 13.707 1.00 59.23 299 LEU A O 1
ATOM 2320 N N . ASN A 1 300 ? 21.622 -60.652 12.039 1.00 66.90 300 ASN A N 1
ATOM 2321 C CA . ASN A 1 300 ? 21.692 -61.960 12.700 1.00 79.84 300 ASN A CA 1
ATOM 2322 C C . ASN A 1 300 ? 22.896 -62.117 13.643 1.00 81.94 300 ASN A C 1
ATOM 2323 O O . ASN A 1 300 ? 23.623 -61.157 13.930 1.00 81.32 300 ASN A O 1
ATOM 2328 N N . SER B 1 4 ? -38.078 -57.673 59.986 1.00 100.06 4 SER B N 1
ATOM 2329 C CA . SER B 1 4 ? -36.669 -57.887 59.665 1.00 103.02 4 SER B CA 1
ATOM 2330 C C . SER B 1 4 ? -36.366 -57.620 58.188 1.00 105.07 4 SER B C 1
ATOM 2331 O O . SER B 1 4 ? -35.269 -57.177 57.846 1.00 103.06 4 SER B O 1
ATOM 2334 N N . ASN B 1 5 ? -37.339 -57.886 57.318 1.00 112.13 5 ASN B N 1
ATOM 2335 C CA . ASN B 1 5 ? -37.164 -57.676 55.879 1.00 111.15 5 ASN B CA 1
ATOM 2336 C C . ASN B 1 5 ? -37.139 -56.201 55.483 1.00 114.45 5 ASN B C 1
ATOM 2337 O O . ASN B 1 5 ? -38.170 -55.520 55.515 1.00 114.09 5 ASN B O 1
ATOM 2342 N N . CYS B 1 6 ? -35.959 -55.714 55.105 1.00 111.35 6 CYS B N 1
ATOM 2343 C CA . CYS B 1 6 ? -35.814 -54.338 54.644 1.00 110.52 6 CYS B CA 1
ATOM 2344 C C . CYS B 1 6 ? -35.467 -54.321 53.159 1.00 102.68 6 CYS B C 1
ATOM 2345 O O . CYS B 1 6 ? -34.333 -54.609 52.782 1.00 108.42 6 CYS B O 1
ATOM 2347 N N . PHE B 1 7 ? -36.444 -53.992 52.316 1.00 93.13 7 PHE B N 1
ATOM 2348 C CA . PHE B 1 7 ? -36.210 -53.948 50.873 1.00 87.59 7 PHE B CA 1
ATOM 2349 C C . PHE B 1 7 ? -36.778 -52.697 50.201 1.00 87.98 7 PHE B C 1
ATOM 2350 O O . PHE B 1 7 ? -37.708 -52.791 49.391 1.00 76.19 7 PHE B O 1
ATOM 2358 N N . PRO B 1 8 ? -36.189 -51.523 50.505 1.00 100.18 8 PRO B N 1
ATOM 2359 C CA . PRO B 1 8 ? -36.669 -50.215 50.036 1.00 106.25 8 PRO B CA 1
ATOM 2360 C C . PRO B 1 8 ? -36.755 -50.086 48.511 1.00 107.41 8 PRO B C 1
ATOM 2361 O O . PRO B 1 8 ? -37.240 -49.067 48.016 1.00 115.36 8 PRO B O 1
ATOM 2365 N N . PHE B 1 9 ? -36.301 -51.111 47.794 1.00 97.49 9 PHE B N 1
ATOM 2366 C CA . PHE B 1 9 ? -36.355 -51.158 46.335 1.00 94.78 9 PHE B CA 1
ATOM 2367 C C . PHE B 1 9 ? -37.780 -51.010 45.796 1.00 90.58 9 PHE B C 1
ATOM 2368 O O . PHE B 1 9 ? -37.989 -50.531 44.677 1.00 85.89 9 PHE B O 1
ATOM 2376 N N . THR B 1 10 ? -38.751 -51.439 46.595 1.00 93.97 10 THR B N 1
ATOM 2377 C CA . THR B 1 10 ? -40.159 -51.310 46.242 1.00 105.49 10 THR B CA 1
ATOM 2378 C C . THR B 1 10 ? -40.658 -49.867 46.336 1.00 103.19 10 THR B C 1
ATOM 2379 O O . THR B 1 10 ? -41.565 -49.472 45.604 1.00 103.64 10 THR B O 1
ATOM 2383 N N . LYS B 1 11 ? -40.060 -49.085 47.231 1.00 100.36 11 LYS B N 1
ATOM 2384 C CA . LYS B 1 11 ? -40.507 -47.714 47.473 1.00 98.93 11 LYS B CA 1
ATOM 2385 C C . LYS B 1 11 ? -39.763 -46.687 46.613 1.00 106.43 11 LYS B C 1
ATOM 2386 O O . LYS B 1 11 ? -39.607 -45.530 47.014 1.00 113.96 11 LYS B O 1
ATOM 2388 N N . LEU B 1 12 ? -39.315 -47.114 45.433 1.00 98.85 12 LEU B N 1
ATOM 2389 C CA . LEU B 1 12 ? -38.637 -46.228 44.488 1.00 97.05 12 LEU B CA 1
ATOM 2390 C C . LEU B 1 12 ? -39.385 -46.170 43.153 1.00 103.80 12 LEU B C 1
ATOM 2391 O O . LEU B 1 12 ? -40.159 -47.072 42.830 1.00 100.83 12 LEU B O 1
ATOM 2393 N N . SER B 1 13 ? -39.143 -45.113 42.379 1.00 109.90 13 SER B N 1
ATOM 2394 C CA . SER B 1 13 ? -39.782 -44.945 41.070 1.00 112.19 13 SER B CA 1
ATOM 2395 C C . SER B 1 13 ? -39.457 -46.062 40.067 1.00 104.10 13 SER B C 1
ATOM 2396 O O . SER B 1 13 ? -38.586 -46.900 40.307 1.00 101.74 13 SER B O 1
ATOM 2399 N N . VAL B 1 14 ? -40.176 -46.068 38.947 1.00 100.48 14 VAL B N 1
ATOM 2400 C CA . VAL B 1 14 ? -39.980 -47.069 37.905 1.00 98.18 14 VAL B CA 1
ATOM 2401 C C . VAL B 1 14 ? -38.634 -46.875 37.216 1.00 100.41 14 VAL B C 1
ATOM 2402 O O . VAL B 1 14 ? -37.963 -47.846 36.855 1.00 93.77 14 VAL B O 1
ATOM 2404 N N . GLN B 1 15 ? -38.249 -45.615 37.028 1.00 104.65 15 GLN B N 1
ATOM 2405 C CA . GLN B 1 15 ? -36.952 -45.292 36.441 1.00 105.90 15 GLN B CA 1
ATOM 2406 C C . GLN B 1 15 ? -35.918 -45.036 37.529 1.00 109.53 15 GLN B C 1
ATOM 2407 O O . GLN B 1 15 ? -34.802 -44.607 37.240 1.00 120.21 15 GLN B O 1
ATOM 2409 N N . ALA B 1 16 ? -36.296 -45.285 38.781 1.00 99.71 16 ALA B N 1
ATOM 2410 C CA . ALA B 1 16 ? -35.330 -45.314 39.875 1.00 88.92 16 ALA B CA 1
ATOM 2411 C C . ALA B 1 16 ? -34.722 -46.708 39.945 1.00 90.33 16 ALA B C 1
ATOM 2412 O O . ALA B 1 16 ? -33.499 -46.877 39.890 1.00 78.46 16 ALA B O 1
ATOM 2414 N N . GLN B 1 17 ? -35.605 -47.693 40.082 1.00 99.94 17 GLN B N 1
ATOM 2415 C CA . GLN B 1 17 ? -35.242 -49.100 40.118 1.00 99.84 17 GLN B CA 1
ATOM 2416 C C . GLN B 1 17 ? -34.382 -49.480 38.920 1.00 100.72 17 GLN B C 1
ATOM 2417 O O . GLN B 1 17 ? -33.244 -49.921 39.081 1.00 101.81 17 GLN B O 1
ATOM 2419 N N . TYR B 1 18 ? -34.930 -49.292 37.723 1.00 103.04 18 TYR B N 1
ATOM 2420 C CA . TYR B 1 18 ? -34.227 -49.604 36.481 1.00 103.01 18 TYR B CA 1
ATOM 2421 C C . TYR B 1 18 ? -32.829 -48.983 36.409 1.00 100.46 18 TYR B C 1
ATOM 2422 O O . TYR B 1 18 ? -31.886 -49.611 35.919 1.00 93.56 18 TYR B O 1
ATOM 2431 N N . GLU B 1 19 ? -32.703 -47.751 36.895 1.00 101.99 19 GLU B N 1
ATOM 2432 C CA . GLU B 1 19 ? -31.408 -47.079 36.948 1.00 98.75 19 GLU B CA 1
ATOM 2433 C C . GLU B 1 19 ? -30.456 -47.775 37.915 1.00 93.02 19 GLU B C 1
ATOM 2434 O O . GLU B 1 19 ? -29.265 -47.938 37.630 1.00 92.81 19 GLU B O 1
ATOM 2440 N N . ARG B 1 20 ? -30.992 -48.176 39.063 1.00 87.94 20 ARG B N 1
ATOM 2441 C CA . ARG B 1 20 ? -30.203 -48.829 40.101 1.00 83.90 20 ARG B CA 1
ATOM 2442 C C . ARG B 1 20 ? -29.624 -50.174 39.652 1.00 82.78 20 ARG B C 1
ATOM 2443 O O . ARG B 1 20 ? -28.406 -50.374 39.686 1.00 82.02 20 ARG B O 1
ATOM 2451 N N . VAL B 1 21 ? -30.504 -51.087 39.241 1.00 84.11 21 VAL B N 1
ATOM 2452 C CA . VAL B 1 21 ? -30.108 -52.415 38.772 1.00 78.15 21 VAL B CA 1
ATOM 2453 C C . VAL B 1 21 ? -29.033 -52.324 37.692 1.00 74.85 21 VAL B C 1
ATOM 2454 O O . VAL B 1 21 ? -28.043 -53.056 37.728 1.00 69.70 21 VAL B O 1
ATOM 2458 N N . GLN B 1 22 ? -29.238 -51.412 36.745 1.00 82.54 22 GLN B N 1
ATOM 2459 C CA . GLN B 1 22 ? -28.285 -51.162 35.670 1.00 87.72 22 GLN B CA 1
ATOM 2460 C C . GLN B 1 22 ? -26.885 -50.913 36.214 1.00 84.32 22 GLN B C 1
ATOM 2461 O O . GLN B 1 22 ? -25.907 -51.463 35.706 1.00 83.81 22 GLN B O 1
ATOM 2467 N N . ARG B 1 23 ? -26.805 -50.092 37.257 1.00 85.21 23 ARG B N 1
ATOM 2468 C CA . ARG B 1 23 ? -25.527 -49.657 37.824 1.00 83.31 23 ARG B CA 1
ATOM 2469 C C . ARG B 1 23 ? -24.891 -50.699 38.753 1.00 74.94 23 ARG B C 1
ATOM 2470 O O . ARG B 1 23 ? -23.661 -50.820 38.813 1.00 62.71 23 ARG B O 1
ATOM 2472 N N . GLU B 1 24 ? -25.729 -51.431 39.487 1.00 72.26 24 GLU B N 1
ATOM 2473 C CA . GLU B 1 24 ? -25.250 -52.533 40.313 1.00 67.77 24 GLU B CA 1
ATOM 2474 C C . GLU B 1 24 ? -24.643 -53.616 39.424 1.00 71.00 24 GLU B C 1
ATOM 2475 O O . GLU B 1 24 ? -23.568 -54.138 39.713 1.00 68.70 24 GLU B O 1
ATOM 2481 N N . PHE B 1 25 ? -25.347 -53.965 38.351 1.00 65.75 25 PHE B N 1
ATOM 2482 C CA . PHE B 1 25 ? -24.870 -55.012 37.460 1.00 67.64 25 PHE B CA 1
ATOM 2483 C C . PHE B 1 25 ? -23.605 -54.566 36.739 1.00 60.55 25 PHE B C 1
ATOM 2484 O O . PHE B 1 25 ? -22.679 -55.355 36.572 1.00 56.66 25 PHE B O 1
ATOM 2492 N N . SER B 1 26 ? -23.569 -53.298 36.328 1.00 61.51 26 SER B N 1
ATOM 2493 C CA . SER B 1 26 ? -22.396 -52.732 35.666 1.00 62.00 26 SER B CA 1
ATOM 2494 C C . SER B 1 26 ? -21.201 -52.726 36.607 1.00 64.98 26 SER B C 1
ATOM 2495 O O . SER B 1 26 ? -20.051 -52.857 36.173 1.00 70.12 26 SER B O 1
ATOM 2498 N N . LEU B 1 27 ? -21.484 -52.589 37.899 1.00 65.44 27 LEU B N 1
ATOM 2499 C CA . LEU B 1 27 ? -20.467 -52.748 38.932 1.00 65.37 27 LEU B CA 1
ATOM 2500 C C . LEU B 1 27 ? -20.016 -54.204 39.020 1.00 61.43 27 LEU B C 1
ATOM 2501 O O . LEU B 1 27 ? -18.822 -54.497 39.117 1.00 60.75 27 LEU B O 1
ATOM 2506 N N . LEU B 1 28 ? -20.981 -55.115 38.998 1.00 59.85 28 LEU B N 1
ATOM 2507 C CA . LEU B 1 28 ? -20.684 -56.537 39.072 1.00 57.65 28 LEU B CA 1
ATOM 2508 C C . LEU B 1 28 ? -19.842 -56.997 37.875 1.00 56.27 28 LEU B C 1
ATOM 2509 O O . LEU B 1 28 ? -19.019 -57.912 37.999 1.00 54.24 28 LEU B O 1
ATOM 2514 N N . LEU B 1 29 ? -20.028 -56.343 36.728 1.00 56.20 29 LEU B N 1
ATOM 2515 C CA . LEU B 1 29 ? -19.359 -56.752 35.490 1.00 61.86 29 LEU B CA 1
ATOM 2516 C C . LEU B 1 29 ? -17.848 -56.593 35.574 1.00 59.72 29 LEU B C 1
ATOM 2517 O O . LEU B 1 29 ? -17.109 -57.255 34.852 1.00 61.56 29 LEU B O 1
ATOM 2522 N N . ARG B 1 30 ? -17.394 -55.729 36.476 1.00 64.81 30 ARG B N 1
ATOM 2523 C CA . ARG B 1 30 ? -15.982 -55.360 36.532 1.00 65.34 30 ARG B CA 1
ATOM 2524 C C . ARG B 1 30 ? -15.290 -55.828 37.814 1.00 57.76 30 ARG B C 1
ATOM 2525 O O . ARG B 1 30 ? -14.113 -55.531 38.040 1.00 59.11 30 ARG B O 1
ATOM 2533 N N . GLN B 1 31 ? -16.024 -56.577 38.632 1.00 53.72 31 GLN B N 1
ATOM 2534 C CA . GLN B 1 31 ? -15.533 -57.033 39.932 1.00 60.74 31 GLN B CA 1
ATOM 2535 C C . GLN B 1 31 ? -14.313 -57.967 39.850 1.00 48.90 31 GLN B C 1
ATOM 2536 O O . GLN B 1 31 ? -13.312 -57.762 40.542 1.00 53.38 31 GLN B O 1
ATOM 2542 N N . GLU B 1 32 ? -14.398 -58.987 39.009 1.00 46.85 32 GLU B N 1
ATOM 2543 C CA . GLU B 1 32 ? -13.357 -60.012 38.979 1.00 54.91 32 GLU B CA 1
ATOM 2544 C C . GLU B 1 32 ? -12.245 -59.716 37.965 1.00 54.20 32 GLU B C 1
ATOM 2545 O O . GLU B 1 32 ? -12.523 -59.387 36.809 1.00 55.82 32 GLU B O 1
ATOM 2551 N N . ASP B 1 33 ? -10.994 -59.845 38.404 1.00 62.38 33 ASP B N 1
ATOM 2552 C CA . ASP B 1 33 ? -9.824 -59.633 37.545 1.00 40.80 33 ASP B CA 1
ATOM 2553 C C . ASP B 1 33 ? -9.248 -60.985 37.118 1.00 44.27 33 ASP B C 1
ATOM 2554 O O . ASP B 1 33 ? -8.547 -61.636 37.896 1.00 47.77 33 ASP B O 1
ATOM 2559 N N . PRO B 1 34 ? -9.549 -61.415 35.877 1.00 45.41 34 PRO B N 1
ATOM 2560 C CA . PRO B 1 34 ? -9.125 -62.735 35.382 1.00 47.90 34 PRO B CA 1
ATOM 2561 C C . PRO B 1 34 ? -7.595 -62.875 35.335 1.00 49.35 34 PRO B C 1
ATOM 2562 O O . PRO B 1 34 ? -7.072 -63.986 35.408 1.00 50.71 34 PRO B O 1
ATOM 2566 N N . ARG B 1 35 ? -6.896 -61.750 35.238 1.00 48.97 35 ARG B N 1
ATOM 2567 C CA . ARG B 1 35 ? -5.439 -61.735 35.261 1.00 60.22 35 ARG B CA 1
ATOM 2568 C C . ARG B 1 35 ? -4.912 -62.251 36.609 1.00 61.84 35 ARG B C 1
ATOM 2569 O O . ARG B 1 35 ? -3.824 -62.820 36.685 1.00 70.82 35 ARG B O 1
ATOM 2577 N N . SER B 1 36 ? -5.690 -62.058 37.670 1.00 53.87 36 SER B N 1
ATOM 2578 C CA . SER B 1 36 ? -5.289 -62.503 39.005 1.00 55.15 36 SER B CA 1
ATOM 2579 C C . SER B 1 36 ? -5.969 -63.817 39.443 1.00 49.39 36 SER B C 1
ATOM 2580 O O . SER B 1 36 ? -5.934 -64.171 40.623 1.00 53.16 36 SER B O 1
ATOM 2583 N N . ILE B 1 37 ? -6.591 -64.527 38.503 1.00 44.17 37 ILE B N 1
ATOM 2584 C CA . ILE B 1 37 ? -7.280 -65.782 38.818 1.00 44.38 37 ILE B CA 1
ATOM 2585 C C . ILE B 1 37 ? -6.625 -66.978 38.122 1.00 41.17 37 ILE B C 1
ATOM 2586 O O . ILE B 1 37 ? -6.332 -66.914 36.925 1.00 45.41 37 ILE B O 1
ATOM 2591 N N . SER B 1 38 ? -6.415 -68.075 38.854 1.00 46.96 38 SER B N 1
ATOM 2592 C CA . SER B 1 38 ? -5.980 -69.324 38.211 1.00 44.12 38 SER B CA 1
ATOM 2593 C C . SER B 1 38 ? -7.141 -70.086 37.592 1.00 37.88 38 SER B C 1
ATOM 2594 O O . SER B 1 38 ? -8.191 -70.267 38.210 1.00 38.07 38 SER B O 1
ATOM 2597 N N . PHE B 1 39 ? -6.948 -70.532 36.361 1.00 35.91 39 PHE B N 1
ATOM 2598 C CA . PHE B 1 39 ? -7.910 -71.401 35.699 1.00 36.61 39 PHE B CA 1
ATOM 2599 C C . PHE B 1 39 ? -7.131 -72.627 35.215 1.00 34.93 39 PHE B C 1
ATOM 2600 O O . PHE B 1 39 ? -7.477 -73.235 34.198 1.00 36.92 39 PHE B O 1
ATOM 2608 N N . ALA B 1 40 ? -6.082 -72.986 35.955 1.00 36.13 40 ALA B N 1
ATOM 2609 C CA . ALA B 1 40 ? -5.068 -73.931 35.460 1.00 40.44 40 ALA B CA 1
ATOM 2610 C C . ALA B 1 40 ? -5.624 -75.273 34.977 1.00 43.51 40 ALA B C 1
ATOM 2611 O O . ALA B 1 40 ? -5.286 -75.719 33.883 1.00 41.00 40 ALA B O 1
ATOM 2613 N N . THR B 1 41 ? -6.469 -75.912 35.787 1.00 42.82 41 THR B N 1
ATOM 2614 C CA . THR B 1 41 ? -7.002 -77.232 35.440 1.00 38.54 41 THR B CA 1
ATOM 2615 C C . THR B 1 41 ? -7.992 -77.158 34.275 1.00 34.28 41 THR B C 1
ATOM 2616 O O . THR B 1 41 ? -8.019 -78.037 33.402 1.00 35.58 41 THR B O 1
ATOM 2620 N N . SER B 1 42 ? -8.808 -76.111 34.271 1.00 29.85 42 SER B N 1
ATOM 2621 C CA . SER B 1 42 ? -9.792 -75.894 33.207 1.00 38.01 42 SER B CA 1
ATOM 2622 C C . SER B 1 42 ? -9.072 -75.691 31.859 1.00 38.55 42 SER B C 1
ATOM 2623 O O . SER B 1 42 ? -9.502 -76.202 30.817 1.00 39.58 42 SER B O 1
ATOM 2626 N N . LEU B 1 43 ? -7.962 -74.959 31.894 1.00 38.30 43 LEU B N 1
ATOM 2627 C CA . LEU B 1 43 ? -7.177 -74.694 30.693 1.00 36.88 43 LEU B CA 1
ATOM 2628 C C . LEU B 1 43 ? -6.506 -75.972 30.232 1.00 44.97 43 LEU B C 1
ATOM 2629 O O . LEU B 1 43 ? -6.316 -76.183 29.035 1.00 49.54 43 LEU B O 1
ATOM 2634 N N . LYS B 1 44 ? -6.146 -76.828 31.184 1.00 39.81 44 LYS B N 1
ATOM 2635 C CA . LYS B 1 44 ? -5.526 -78.108 30.851 1.00 42.45 44 LYS B CA 1
ATOM 2636 C C . LYS B 1 44 ? -6.559 -79.040 30.211 1.00 41.51 44 LYS B C 1
ATOM 2637 O O . LYS B 1 44 ? -6.218 -79.913 29.409 1.00 40.00 44 LYS B O 1
ATOM 2643 N N . ASN B 1 45 ? -7.822 -78.837 30.567 1.00 40.34 45 ASN B N 1
ATOM 2644 C CA . ASN B 1 45 ? -8.914 -79.691 30.092 1.00 39.19 45 ASN B CA 1
ATOM 2645 C C . ASN B 1 45 ? -9.809 -79.022 29.048 1.00 36.47 45 ASN B C 1
ATOM 2646 O O . ASN B 1 45 ? -11.037 -79.208 29.036 1.00 36.56 45 ASN B O 1
ATOM 2651 N N . ARG B 1 46 ? -9.174 -78.248 28.168 1.00 34.97 46 ARG B N 1
ATOM 2652 C CA . ARG B 1 46 ? -9.851 -77.466 27.136 1.00 32.81 46 ARG B CA 1
ATOM 2653 C C . ARG B 1 46 ? -10.766 -78.351 26.281 1.00 33.81 46 ARG B C 1
ATOM 2654 O O . ARG B 1 46 ? -11.872 -77.953 25.918 1.00 34.33 46 ARG B O 1
ATOM 2662 N N . HIS B 1 47 ? -10.308 -79.564 25.967 1.00 34.47 47 HIS B N 1
ATOM 2663 C CA . HIS B 1 47 ? -11.125 -80.470 25.169 1.00 28.85 47 HIS B CA 1
ATOM 2664 C C . HIS B 1 47 ? -12.419 -80.911 25.875 1.00 38.08 47 HIS B C 1
ATOM 2665 O O . HIS B 1 47 ? -13.331 -81.448 25.238 1.00 35.56 47 HIS B O 1
ATOM 2672 N N . LYS B 1 48 ? -12.513 -80.693 27.184 1.00 34.45 48 LYS B N 1
ATOM 2673 C CA . LYS B 1 48 ? -13.769 -81.002 27.870 1.00 35.68 48 LYS B CA 1
ATOM 2674 C C . LYS B 1 48 ? -14.625 -79.770 28.143 1.00 33.01 48 LYS B C 1
ATOM 2675 O O . LYS B 1 48 ? -15.642 -79.865 28.834 1.00 28.04 48 LYS B O 1
ATOM 2681 N N . ASN B 1 49 ? -14.235 -78.617 27.600 1.00 33.59 49 ASN B N 1
ATOM 2682 C CA . ASN B 1 49 ? -15.030 -77.399 27.822 1.00 37.23 49 ASN B CA 1
ATOM 2683 C C . ASN B 1 49 ? -15.995 -77.151 26.679 1.00 30.48 49 ASN B C 1
ATOM 2684 O O . ASN B 1 49 ? -15.624 -77.284 25.521 1.00 30.47 49 ASN B O 1
ATOM 2689 N N . ARG B 1 50 ? -17.224 -76.770 26.994 1.00 31.23 50 ARG B N 1
ATOM 2690 C CA . ARG B 1 50 ? -18.206 -76.545 25.949 1.00 28.94 50 ARG B CA 1
ATOM 2691 C C . ARG B 1 50 ? -17.916 -75.245 25.198 1.00 31.17 50 ARG B C 1
ATOM 2692 O O . ARG B 1 50 ? -18.206 -75.131 24.003 1.00 32.53 50 ARG B O 1
ATOM 2700 N N . TYR B 1 51 ? -17.319 -74.281 25.896 1.00 28.60 51 TYR B N 1
ATOM 2701 C CA . TYR B 1 51 ? -17.103 -72.956 25.321 1.00 35.15 51 TYR B CA 1
ATOM 2702 C C . TYR B 1 51 ? -15.655 -72.490 25.467 1.00 34.89 51 TYR B C 1
ATOM 2703 O O . TYR B 1 51 ? -15.055 -72.647 26.533 1.00 32.71 51 TYR B O 1
ATOM 2712 N N . LEU B 1 52 ? -15.098 -71.928 24.394 1.00 34.26 52 LEU B N 1
ATOM 2713 C CA . LEU B 1 52 ? -13.720 -71.421 24.412 1.00 33.29 52 LEU B CA 1
ATOM 2714 C C . LEU B 1 52 ? -13.482 -70.414 25.539 1.00 42.12 52 LEU B C 1
ATOM 2715 O O . LEU B 1 52 ? -12.382 -70.361 26.115 1.00 35.91 52 LEU B O 1
ATOM 2720 N N . ASP B 1 53 ? -14.517 -69.637 25.871 1.00 40.29 53 ASP B N 1
ATOM 2721 C CA . ASP B 1 53 ? -14.350 -68.498 26.783 1.00 38.46 53 ASP B CA 1
ATOM 2722 C C . ASP B 1 53 ? -14.756 -68.778 28.218 1.00 45.50 53 ASP B C 1
ATOM 2723 O O . ASP B 1 53 ? -14.616 -67.896 29.082 1.00 45.91 53 ASP B O 1
ATOM 2728 N N . ILE B 1 54 ? -15.250 -69.995 28.479 1.00 35.15 54 ILE B N 1
ATOM 2729 C CA . ILE B 1 54 ? -15.791 -70.311 29.801 1.00 28.47 54 ILE B CA 1
ATOM 2730 C C . ILE B 1 54 ? -14.950 -71.333 30.575 1.00 38.65 54 ILE B C 1
ATOM 2731 O O . ILE B 1 54 ? -15.010 -72.545 30.312 1.00 32.05 54 ILE B O 1
ATOM 2736 N N . LEU B 1 55 ? -14.204 -70.829 31.560 1.00 35.90 55 LEU B N 1
ATOM 2737 C CA . LEU B 1 55 ? -13.230 -71.615 32.319 1.00 30.89 55 LEU B CA 1
ATOM 2738 C C . LEU B 1 55 ? -13.612 -71.665 33.807 1.00 37.12 55 LEU B C 1
ATOM 2739 O O . LEU B 1 55 ? -14.071 -70.666 34.368 1.00 42.03 55 LEU B O 1
ATOM 2744 N N . ALA B 1 56 ? -13.409 -72.809 34.457 1.00 32.84 56 ALA B N 1
ATOM 2745 C CA . ALA B 1 56 ? -13.738 -72.928 35.888 1.00 38.37 56 ALA B CA 1
ATOM 2746 C C . ALA B 1 56 ? -12.585 -72.441 36.794 1.00 34.77 56 ALA B C 1
ATOM 2747 O O . ALA B 1 56 ? -11.439 -72.852 36.598 1.00 31.78 56 ALA B O 1
ATOM 2749 N N . ASN B 1 57 ? -12.881 -71.589 37.782 1.00 30.81 57 ASN B N 1
ATOM 2750 C CA . ASN B 1 57 ? -11.837 -71.136 38.714 1.00 34.73 57 ASN B CA 1
ATOM 2751 C C . ASN B 1 57 ? -11.169 -72.299 39.441 1.00 37.19 57 ASN B C 1
ATOM 2752 O O . ASN B 1 57 ? -11.850 -73.200 39.956 1.00 39.63 57 ASN B O 1
ATOM 2757 N N . GLU B 1 58 ? -9.840 -72.273 39.489 1.00 36.59 58 GLU B N 1
ATOM 2758 C CA . GLU B 1 58 ? -9.079 -73.285 40.214 1.00 36.92 58 GLU B CA 1
ATOM 2759 C C . GLU B 1 58 ? -9.434 -73.381 41.699 1.00 44.62 58 GLU B C 1
ATOM 2760 O O . GLU B 1 58 ? -9.555 -74.483 42.235 1.00 42.54 58 GLU B O 1
ATOM 2766 N N . ALA B 1 59 ? -9.582 -72.237 42.367 1.00 46.67 59 ALA B N 1
ATOM 2767 C CA . ALA B 1 59 ? -9.734 -72.227 43.826 1.00 45.34 59 ALA B CA 1
ATOM 2768 C C . ALA B 1 59 ? -11.000 -72.928 44.318 1.00 49.26 59 ALA B C 1
ATOM 2769 O O . ALA B 1 59 ? -11.029 -73.464 45.427 1.00 51.15 59 ALA B O 1
ATOM 2771 N N . THR B 1 60 ? -12.044 -72.909 43.495 1.00 40.82 60 THR B N 1
ATOM 2772 C CA . THR B 1 60 ? -13.323 -73.508 43.867 1.00 41.66 60 THR B CA 1
ATOM 2773 C C . THR B 1 60 ? -13.727 -74.669 42.948 1.00 39.82 60 THR B C 1
ATOM 2774 O O . THR B 1 60 ? -14.845 -75.181 43.044 1.00 36.05 60 THR B O 1
ATOM 2778 N N . LEU B 1 61 ? -12.815 -75.070 42.067 1.00 35.68 61 LEU B N 1
ATOM 2779 C CA . LEU B 1 61 ? -13.052 -76.185 41.148 1.00 33.75 61 LEU B CA 1
ATOM 2780 C C . LEU B 1 61 ? -13.586 -77.416 41.889 1.00 37.65 61 LEU B C 1
ATOM 2781 O O . LEU B 1 61 ? -13.004 -77.864 42.881 1.00 43.84 61 LEU B O 1
ATOM 2786 N N . TYR B 1 62 ? -14.689 -77.964 41.399 1.00 33.35 62 TYR B N 1
ATOM 2787 C CA . TYR B 1 62 ? -15.315 -79.096 42.056 1.00 37.43 62 TYR B CA 1
ATOM 2788 C C . TYR B 1 62 ? -15.158 -80.365 41.206 1.00 37.12 62 TYR B C 1
ATOM 2789 O O . TYR B 1 62 ? -15.280 -80.311 39.985 1.00 39.09 62 TYR B O 1
ATOM 2798 N N . PRO B 1 63 ? -14.924 -81.519 41.846 1.00 38.53 63 PRO B N 1
ATOM 2799 C CA . PRO B 1 63 ? -14.856 -81.756 43.294 1.00 43.11 63 PRO B CA 1
ATOM 2800 C C . PRO B 1 63 ? -13.470 -81.574 43.915 1.00 46.46 63 PRO B C 1
ATOM 2801 O O . PRO B 1 63 ? -13.315 -81.919 45.101 1.00 45.62 63 PRO B O 1
ATOM 2805 N N . GLN B 1 64 ? -12.496 -81.079 43.145 1.00 38.60 64 GLN B N 1
ATOM 2806 C CA . GLN B 1 64 ? -11.107 -80.963 43.615 1.00 41.90 64 GLN B CA 1
ATOM 2807 C C . GLN B 1 64 ? -11.008 -80.186 44.923 1.00 50.66 64 GLN B C 1
ATOM 2808 O O . GLN B 1 64 ? -10.255 -80.566 45.830 1.00 48.11 64 GLN B O 1
ATOM 2814 N N . VAL B 1 65 ? -11.775 -79.102 45.023 1.00 45.39 65 VAL B N 1
ATOM 2815 C CA . VAL B 1 65 ? -11.757 -78.263 46.232 1.00 54.36 65 VAL B CA 1
ATOM 2816 C C . VAL B 1 65 ? -12.071 -79.047 47.525 1.00 62.75 65 VAL B C 1
ATOM 2817 O O . VAL B 1 65 ? -11.716 -78.612 48.630 1.00 67.63 65 VAL B O 1
ATOM 2821 N N . THR B 1 66 ? -12.702 -80.214 47.389 1.00 58.83 66 THR B N 1
ATOM 2822 C CA . THR B 1 66 ? -13.012 -81.042 48.561 1.00 69.89 66 THR B CA 1
ATOM 2823 C C . THR B 1 66 ? -11.923 -82.061 48.924 1.00 74.13 66 THR B C 1
ATOM 2824 O O . THR B 1 66 ? -11.938 -82.607 50.031 1.00 82.45 66 THR B O 1
ATOM 2828 N N . ASP B 1 67 ? -10.998 -82.329 48.002 1.00 69.27 67 ASP B N 1
ATOM 2829 C CA . ASP B 1 67 ? -9.945 -83.330 48.240 1.00 78.85 67 ASP B CA 1
ATOM 2830 C C . ASP B 1 67 ? -9.028 -82.955 49.409 1.00 82.95 67 ASP B C 1
ATOM 2831 O O . ASP B 1 67 ? -8.698 -81.784 49.599 1.00 71.51 67 ASP B O 1
ATOM 2836 N N . ALA B 1 68 ? -8.604 -83.955 50.177 1.00 98.51 68 ALA B N 1
ATOM 2837 C CA . ALA B 1 68 ? -7.930 -83.694 51.444 1.00 116.74 68 ALA B CA 1
ATOM 2838 C C . ALA B 1 68 ? -6.409 -83.833 51.405 1.00 123.21 68 ALA B C 1
ATOM 2839 O O . ALA B 1 68 ? -5.859 -84.782 51.965 1.00 132.47 68 ALA B O 1
ATOM 2841 N N . PRO B 1 69 ? -5.746 -82.879 50.751 1.00 116.12 69 PRO B N 1
ATOM 2842 C CA . PRO B 1 69 ? -4.285 -82.735 50.803 1.00 113.38 69 PRO B CA 1
ATOM 2843 C C . PRO B 1 69 ? -3.495 -83.957 50.331 1.00 117.22 69 PRO B C 1
ATOM 2844 O O . PRO B 1 69 ? -3.369 -84.948 51.051 1.00 114.89 69 PRO B O 1
ATOM 2846 N N . GLY B 1 70 ? -2.942 -83.872 49.127 1.00 121.37 70 GLY B N 1
ATOM 2847 C CA . GLY B 1 70 ? -2.190 -84.981 48.568 1.00 130.14 70 GLY B CA 1
ATOM 2848 C C . GLY B 1 70 ? -3.098 -85.937 47.819 1.00 129.41 70 GLY B C 1
ATOM 2849 O O . GLY B 1 70 ? -2.707 -86.515 46.805 1.00 133.10 70 GLY B O 1
ATOM 2850 N N . ALA B 1 71 ? -4.314 -86.109 48.331 1.00 121.72 71 ALA B N 1
ATOM 2851 C CA . ALA B 1 71 ? -5.346 -86.858 47.625 1.00 109.00 71 ALA B CA 1
ATOM 2852 C C . ALA B 1 71 ? -5.759 -86.076 46.376 1.00 93.53 71 ALA B C 1
ATOM 2853 O O . ALA B 1 71 ? -5.740 -84.844 46.380 1.00 84.43 71 ALA B O 1
ATOM 2855 N N . SER B 1 72 ? -6.129 -86.779 45.307 1.00 90.93 72 SER B N 1
ATOM 2856 C CA . SER B 1 72 ? -6.466 -86.099 44.051 1.00 93.59 72 SER B CA 1
ATOM 2857 C C . SER B 1 72 ? -7.706 -86.645 43.321 1.00 86.51 72 SER B C 1
ATOM 2858 O O . SER B 1 72 ? -8.300 -87.649 43.728 1.00 88.91 72 SER B O 1
ATOM 2861 N N . THR B 1 73 ? -8.081 -85.966 42.239 1.00 72.95 73 THR B N 1
ATOM 2862 C CA . THR B 1 73 ? -9.275 -86.290 41.457 1.00 65.97 73 THR B CA 1
ATOM 2863 C C . THR B 1 73 ? -8.901 -86.607 40.002 1.00 55.44 73 THR B C 1
ATOM 2864 O O . THR B 1 73 ? -8.264 -85.793 39.333 1.00 61.41 73 THR B O 1
ATOM 2868 N N . PRO B 1 74 ? -9.297 -87.797 39.510 1.00 51.68 74 PRO B N 1
ATOM 2869 C CA . PRO B 1 74 ? -8.881 -88.280 38.187 1.00 59.45 74 PRO B CA 1
ATOM 2870 C C . PRO B 1 74 ? -9.858 -87.919 37.069 1.00 59.85 74 PRO B C 1
ATOM 2871 O O . PRO B 1 74 ? -9.744 -88.461 35.966 1.00 72.25 74 PRO B O 1
ATOM 2875 N N . TYR B 1 75 ? -10.804 -87.028 37.346 1.00 53.27 75 TYR B N 1
ATOM 2876 C CA . TYR B 1 75 ? -11.724 -86.580 36.308 1.00 48.14 75 TYR B CA 1
ATOM 2877 C C . TYR B 1 75 ? -11.935 -85.071 36.377 1.00 41.69 75 TYR B C 1
ATOM 2878 O O . TYR B 1 75 ? -11.495 -84.410 37.324 1.00 44.74 75 TYR B O 1
ATOM 2887 N N . TYR B 1 76 ? -12.618 -84.524 35.382 1.00 37.68 76 TYR B N 1
ATOM 2888 C CA . TYR B 1 76 ? -12.779 -83.076 35.303 1.00 36.17 76 TYR B CA 1
ATOM 2889 C C . TYR B 1 76 ? -14.184 -82.689 34.916 1.00 33.33 76 TYR B C 1
ATOM 2890 O O . TYR B 1 76 ? -14.758 -83.247 33.964 1.00 35.91 76 TYR B O 1
ATOM 2899 N N . ILE B 1 77 ? -14.748 -81.738 35.651 1.00 30.74 77 ILE B N 1
ATOM 2900 C CA . ILE B 1 77 ? -15.930 -81.055 35.167 1.00 33.15 77 ILE B CA 1
ATOM 2901 C C . ILE B 1 77 ? -15.621 -79.575 35.145 1.00 33.80 77 ILE B C 1
ATOM 2902 O O . ILE B 1 77 ? -14.811 -79.072 35.949 1.00 35.28 77 ILE B O 1
ATOM 2907 N N . ASN B 1 78 ? -16.263 -78.868 34.225 1.00 33.44 78 ASN B N 1
ATOM 2908 C CA . ASN B 1 78 ? -16.170 -77.416 34.235 1.00 29.32 78 ASN B CA 1
ATOM 2909 C C . ASN B 1 78 ? -17.240 -76.941 35.212 1.00 34.36 78 ASN B C 1
ATOM 2910 O O . ASN B 1 78 ? -18.368 -76.639 34.815 1.00 35.21 78 ASN B O 1
ATOM 2915 N N . GLY B 1 79 ? -16.882 -76.899 36.493 1.00 36.01 79 GLY B N 1
ATOM 2916 C CA . GLY B 1 79 ? -17.841 -76.602 37.544 1.00 32.76 79 GLY B CA 1
ATOM 2917 C C . GLY B 1 79 ? -17.161 -76.119 38.809 1.00 37.80 79 GLY B C 1
ATOM 2918 O O . GLY B 1 79 ? -15.983 -76.415 39.050 1.00 34.43 79 GLY B O 1
ATOM 2919 N N . ASN B 1 80 ? -17.899 -75.363 39.618 1.00 35.37 80 ASN B N 1
ATOM 2920 C CA . ASN B 1 80 ? -17.339 -74.790 40.830 1.00 37.09 80 ASN B CA 1
ATOM 2921 C C . ASN B 1 80 ? -18.301 -74.928 41.996 1.00 41.78 80 ASN B C 1
ATOM 2922 O O . ASN B 1 80 ? -19.517 -74.811 41.823 1.00 40.49 80 ASN B O 1
ATOM 2927 N N . LEU B 1 81 ? -17.760 -75.174 43.185 1.00 40.88 81 LEU B N 1
ATOM 2928 C CA . LEU B 1 81 ? -18.572 -75.181 44.387 1.00 42.69 81 LEU B CA 1
ATOM 2929 C C . LEU B 1 81 ? -19.012 -73.743 44.680 1.00 46.23 81 LEU B C 1
ATOM 2930 O O . LEU B 1 81 ? -18.188 -72.818 44.662 1.00 43.74 81 LEU B O 1
ATOM 2935 N N . ILE B 1 82 ? -20.309 -73.542 44.910 1.00 44.38 82 ILE B N 1
ATOM 2936 C CA . ILE B 1 82 ? -20.798 -72.218 45.319 1.00 45.35 82 ILE B CA 1
ATOM 2937 C C . ILE B 1 82 ? -21.349 -72.264 46.742 1.00 47.72 82 ILE B C 1
ATOM 2938 O O . ILE B 1 82 ? -22.358 -72.926 46.990 1.00 53.71 82 ILE B O 1
ATOM 2943 N N . ASP B 1 83 ? -20.695 -71.563 47.665 1.00 49.01 83 ASP B N 1
ATOM 2944 C CA . ASP B 1 83 ? -21.131 -71.508 49.060 1.00 51.15 83 ASP B CA 1
ATOM 2945 C C . ASP B 1 83 ? -21.697 -70.115 49.339 1.00 52.37 83 ASP B C 1
ATOM 2946 O O . ASP B 1 83 ? -21.003 -69.110 49.144 1.00 47.97 83 ASP B O 1
ATOM 2951 N N . LEU B 1 84 ? -22.948 -70.047 49.790 1.00 57.52 84 LEU B N 1
ATOM 2952 C CA . LEU B 1 84 ? -23.573 -68.750 50.073 1.00 62.76 84 LEU B CA 1
ATOM 2953 C C . LEU B 1 84 ? -24.023 -68.602 51.536 1.00 63.66 84 LEU B C 1
ATOM 2954 O O . LEU B 1 84 ? -24.842 -67.726 51.858 1.00 57.64 84 LEU B O 1
ATOM 2959 N N . ASP B 1 85 ? -23.450 -69.435 52.411 1.00 62.69 85 ASP B N 1
ATOM 2960 C CA . ASP B 1 85 ? -23.761 -69.428 53.848 1.00 76.35 85 ASP B CA 1
ATOM 2961 C C . ASP B 1 85 ? -25.235 -69.731 54.084 1.00 68.73 85 ASP B C 1
ATOM 2962 O O . ASP B 1 85 ? -25.863 -69.166 54.972 1.00 68.63 85 ASP B O 1
ATOM 2967 N N . LEU B 1 86 ? -25.761 -70.638 53.268 1.00 62.01 86 LEU B N 1
ATOM 2968 C CA . LEU B 1 86 ? -27.157 -71.042 53.316 1.00 61.89 86 LEU B CA 1
ATOM 2969 C C . LEU B 1 86 ? -27.224 -72.559 53.524 1.00 66.57 86 LEU B C 1
ATOM 2970 O O . LEU B 1 86 ? -26.200 -73.234 53.424 1.00 71.37 86 LEU B O 1
ATOM 2975 N N . PRO B 1 87 ? -28.415 -73.101 53.849 1.00 71.46 87 PRO B N 1
ATOM 2976 C CA . PRO B 1 87 ? -28.467 -74.544 54.115 1.00 65.58 87 PRO B CA 1
ATOM 2977 C C . PRO B 1 87 ? -28.042 -75.386 52.922 1.00 67.56 87 PRO B C 1
ATOM 2978 O O . PRO B 1 87 ? -27.426 -76.438 53.110 1.00 73.95 87 PRO B O 1
ATOM 2982 N N . HIS B 1 88 ? -28.355 -74.938 51.711 1.00 60.30 88 HIS B N 1
ATOM 2983 C CA . HIS B 1 88 ? -27.869 -75.642 50.523 1.00 57.63 88 HIS B CA 1
ATOM 2984 C C . HIS B 1 88 ? -26.654 -74.977 49.890 1.00 51.40 88 HIS B C 1
ATOM 2985 O O . HIS B 1 88 ? -26.546 -73.744 49.859 1.00 58.34 88 HIS B O 1
ATOM 2992 N N . LYS B 1 89 ? -25.741 -75.814 49.405 1.00 51.78 89 LYS B N 1
ATOM 2993 C CA . LYS B 1 89 ? -24.616 -75.392 48.573 1.00 53.29 89 LYS B CA 1
ATOM 2994 C C . LYS B 1 89 ? -24.842 -75.935 47.177 1.00 50.12 89 LYS B C 1
ATOM 2995 O O . LYS B 1 89 ? -25.686 -76.819 46.981 1.00 44.56 89 LYS B O 1
ATOM 3001 N N . PHE B 1 90 ? -24.089 -75.413 46.211 1.00 47.60 90 PHE B N 1
ATOM 3002 C CA . PHE B 1 90 ? -24.321 -75.729 44.809 1.00 44.46 90 PHE B CA 1
ATOM 3003 C C . PHE B 1 90 ? -23.029 -76.039 44.066 1.00 44.68 90 PHE B C 1
ATOM 3004 O O . PHE B 1 90 ? -21.960 -75.521 44.417 1.00 36.72 90 PHE B O 1
ATOM 3012 N N . VAL B 1 91 ? -23.134 -76.886 43.044 1.00 39.71 91 VAL B N 1
ATOM 3013 C CA . VAL B 1 91 ? -22.085 -77.021 42.044 1.00 38.12 91 VAL B CA 1
ATOM 3014 C C . VAL B 1 91 ? -22.630 -76.371 40.778 1.00 40.15 91 VAL B C 1
ATOM 3015 O O . VAL B 1 91 ? -23.504 -76.931 40.110 1.00 40.97 91 VAL B O 1
ATOM 3019 N N . ALA B 1 92 ? -22.161 -75.163 40.481 1.00 35.24 92 ALA B N 1
ATOM 3020 C CA . ALA B 1 92 ? -22.520 -74.506 39.228 1.00 36.50 92 ALA B CA 1
ATOM 3021 C C . ALA B 1 92 ? -21.576 -75.012 38.143 1.00 36.16 92 ALA B C 1
ATOM 3022 O O . ALA B 1 92 ? -20.371 -74.797 38.225 1.00 35.16 92 ALA B O 1
ATOM 3024 N N . CYS B 1 93 ? -22.117 -75.681 37.129 1.00 31.85 93 CYS B N 1
ATOM 3025 C CA . CYS B 1 93 ? -21.267 -76.268 36.109 1.00 37.44 93 CYS B CA 1
ATOM 3026 C C . CYS B 1 93 ? -21.894 -76.180 34.717 1.00 40.39 93 CYS B C 1
ATOM 3027 O O . CYS B 1 93 ? -23.064 -75.840 34.572 1.00 34.48 93 CYS B O 1
ATOM 3030 N N . GLN B 1 94 ? -21.096 -76.447 33.693 1.00 43.26 94 GLN B N 1
ATOM 3031 C CA . GLN B 1 94 ? -21.589 -76.446 32.325 1.00 36.91 94 GLN B CA 1
ATOM 3032 C C . GLN B 1 94 ? -22.384 -77.729 32.068 1.00 35.76 94 GLN B C 1
ATOM 3033 O O . GLN B 1 94 ? -22.311 -78.703 32.839 1.00 29.57 94 GLN B O 1
ATOM 3039 N N . ALA B 1 95 ? -23.153 -77.744 30.987 1.00 31.69 95 ALA B N 1
ATOM 3040 C CA . ALA B 1 95 ? -23.640 -79.026 30.465 1.00 29.71 95 ALA B CA 1
ATOM 3041 C C . ALA B 1 95 ? -22.421 -79.766 29.887 1.00 30.18 95 ALA B C 1
ATOM 3042 O O . ALA B 1 95 ? -21.752 -79.245 28.987 1.00 29.44 95 ALA B O 1
ATOM 3044 N N . PRO B 1 96 ? -22.124 -80.979 30.397 1.00 31.39 96 PRO B N 1
ATOM 3045 C CA . PRO B 1 96 ? -20.872 -81.623 29.967 1.00 34.91 96 PRO B CA 1
ATOM 3046 C C . PRO B 1 96 ? -20.875 -81.973 28.476 1.00 37.62 96 PRO B C 1
ATOM 3047 O O . PRO B 1 96 ? -21.938 -82.272 27.910 1.00 29.90 96 PRO B O 1
ATOM 3051 N N . VAL B 1 97 ? -19.703 -81.930 27.850 1.00 32.36 97 VAL B N 1
ATOM 3052 C CA . VAL B 1 97 ? -19.591 -82.371 26.470 1.00 29.75 97 VAL B CA 1
ATOM 3053 C C . VAL B 1 97 ? -19.411 -83.887 26.446 1.00 27.89 97 VAL B C 1
ATOM 3054 O O . VAL B 1 97 ? -19.144 -84.500 27.488 1.00 33.71 97 VAL B O 1
ATOM 3058 N N . VAL B 1 98 ? -19.613 -84.481 25.273 1.00 29.53 98 VAL B N 1
ATOM 3059 C CA . VAL B 1 98 ? -19.533 -85.927 25.115 1.00 35.22 98 VAL B CA 1
ATOM 3060 C C . VAL B 1 98 ? -18.252 -86.487 25.751 1.00 30.86 98 VAL B C 1
ATOM 3061 O O . VAL B 1 98 ? -18.300 -87.460 26.521 1.00 28.23 98 VAL B O 1
ATOM 3065 N N . GLN B 1 99 ? -17.125 -85.839 25.474 1.00 33.55 99 GLN B N 1
ATOM 3066 C CA . GLN B 1 99 ? -15.832 -86.261 26.020 1.00 31.69 99 GLN B CA 1
ATOM 3067 C C . GLN B 1 99 ? -15.771 -86.170 27.540 1.00 29.60 99 GLN B C 1
ATOM 3068 O O . GLN B 1 99 ? -14.914 -86.799 28.153 1.00 33.73 99 GLN B O 1
ATOM 3074 N N . GLY B 1 100 ? -16.652 -85.376 28.145 1.00 31.36 100 GLY B N 1
ATOM 3075 C CA . GLY B 1 100 ? -16.631 -85.192 29.591 1.00 29.17 100 GLY B CA 1
ATOM 3076 C C . GLY B 1 100 ? -17.858 -85.731 30.303 1.00 29.58 100 GLY B C 1
ATOM 3077 O O . GLY B 1 100 ? -17.995 -85.568 31.513 1.00 32.11 100 GLY B O 1
ATOM 3078 N N . ILE B 1 101 ? -18.765 -86.353 29.554 1.00 35.43 101 ILE B N 1
ATOM 3079 C CA . ILE B 1 101 ? -19.921 -87.024 30.156 1.00 37.91 101 ILE B CA 1
ATOM 3080 C C . ILE B 1 101 ? -19.535 -88.108 31.196 1.00 32.50 101 ILE B C 1
ATOM 3081 O O . ILE B 1 101 ? -20.071 -88.098 32.296 1.00 36.04 101 ILE B O 1
ATOM 3086 N N . PRO B 1 102 ? -18.590 -89.019 30.862 1.00 36.95 102 PRO B N 1
ATOM 3087 C CA . PRO B 1 102 ? -18.117 -89.949 31.903 1.00 36.51 102 PRO B CA 1
ATOM 3088 C C . PRO B 1 102 ? -17.634 -89.257 33.191 1.00 31.01 102 PRO B C 1
ATOM 3089 O O . PRO B 1 102 ? -17.980 -89.723 34.281 1.00 35.27 102 PRO B O 1
ATOM 3093 N N . ASP B 1 103 ? -16.857 -88.178 33.071 1.00 30.71 103 ASP B N 1
ATOM 3094 C CA . ASP B 1 103 ? -16.407 -87.409 34.242 1.00 36.12 103 ASP B CA 1
ATOM 3095 C C . ASP B 1 103 ? -17.574 -86.878 35.058 1.00 39.15 103 ASP B C 1
ATOM 3096 O O . ASP B 1 103 ? -17.575 -86.955 36.290 1.00 36.38 103 ASP B O 1
ATOM 3101 N N . PHE B 1 104 ? -18.556 -86.318 34.362 1.00 35.14 104 PHE B N 1
ATOM 3102 C CA . PHE B 1 104 ? -19.710 -85.739 35.021 1.00 37.79 104 PHE B CA 1
ATOM 3103 C C . PHE B 1 104 ? -20.476 -86.813 35.788 1.00 31.61 104 PHE B C 1
ATOM 3104 O O . PHE B 1 104 ? -20.818 -86.625 36.954 1.00 34.21 104 PHE B O 1
ATOM 3112 N N . LEU B 1 105 ? -20.732 -87.949 35.147 1.00 36.87 105 LEU B N 1
ATOM 3113 C CA . LEU B 1 105 ? -21.459 -89.028 35.818 1.00 36.81 105 LEU B CA 1
ATOM 3114 C C . LEU B 1 105 ? -20.642 -89.631 36.965 1.00 38.37 105 LEU B C 1
ATOM 3115 O O . LEU B 1 105 ? -21.201 -89.966 38.016 1.00 37.00 105 LEU B O 1
ATOM 3120 N N . ALA B 1 106 ? -19.325 -89.739 36.781 1.00 33.55 106 ALA B N 1
ATOM 3121 C CA . ALA B 1 106 ? -18.447 -90.201 37.860 1.00 34.53 106 ALA B CA 1
ATOM 3122 C C . ALA B 1 106 ? -18.517 -89.233 39.032 1.00 33.77 106 ALA B C 1
ATOM 3123 O O . ALA B 1 106 ? -18.522 -89.648 40.195 1.00 35.68 106 ALA B O 1
ATOM 3125 N N . MET B 1 107 ? -18.577 -87.937 38.736 1.00 38.88 107 MET B N 1
ATOM 3126 C CA . MET B 1 107 ? -18.687 -86.943 39.804 1.00 36.43 107 MET B CA 1
ATOM 3127 C C . MET B 1 107 ? -19.997 -87.139 40.584 1.00 45.09 107 MET B C 1
ATOM 3128 O O . MET B 1 107 ? -20.005 -87.138 41.823 1.00 40.62 107 MET B O 1
ATOM 3133 N N . LEU B 1 108 ? -21.098 -87.325 39.858 1.00 35.48 108 LEU B N 1
ATOM 3134 C CA . LEU B 1 108 ? -22.412 -87.481 40.492 1.00 40.23 108 LEU B CA 1
ATOM 3135 C C . LEU B 1 108 ? -22.462 -88.702 41.412 1.00 42.96 108 LEU B C 1
ATOM 3136 O O . LEU B 1 108 ? -23.008 -88.642 42.511 1.00 39.41 108 LEU B O 1
ATOM 3141 N N . TYR B 1 109 ? -21.890 -89.804 40.946 1.00 37.96 109 TYR B N 1
ATOM 3142 C CA . TYR B 1 109 ? -21.830 -91.038 41.711 1.00 40.74 109 TYR B CA 1
ATOM 3143 C C . TYR B 1 109 ? -20.928 -90.946 42.936 1.00 42.42 109 TYR B C 1
ATOM 3144 O O . TYR B 1 109 ? -21.324 -91.346 44.027 1.00 41.84 109 TYR B O 1
ATOM 3153 N N . GLU B 1 110 ? -19.704 -90.457 42.754 1.00 41.74 110 GLU B N 1
ATOM 3154 C CA . GLU B 1 110 ? -18.733 -90.424 43.854 1.00 49.64 110 GLU B CA 1
ATOM 3155 C C . GLU B 1 110 ? -19.139 -89.435 44.944 1.00 47.89 110 GLU B C 1
ATOM 3156 O O . GLU B 1 110 ? -18.929 -89.673 46.141 1.00 45.70 110 GLU B O 1
ATOM 3162 N N . LYS B 1 111 ? -19.733 -88.324 44.533 1.00 39.01 111 LYS B N 1
ATOM 3163 C CA . LYS B 1 111 ? -20.131 -87.319 45.507 1.00 46.22 111 LYS B CA 1
ATOM 3164 C C . LYS B 1 111 ? -21.573 -87.500 45.972 1.00 45.55 111 LYS B C 1
ATOM 3165 O O . LYS B 1 111 ? -22.064 -86.716 46.789 1.00 48.76 111 LYS B O 1
ATOM 3171 N N . LYS B 1 112 ? -22.229 -88.553 45.479 1.00 47.77 112 LYS B N 1
ATOM 3172 C CA . LYS B 1 112 ? -23.584 -88.910 45.925 1.00 49.06 112 LYS B CA 1
ATOM 3173 C C . LYS B 1 112 ? -24.533 -87.726 45.780 1.00 49.35 112 LYS B C 1
ATOM 3174 O O . LYS B 1 112 ? -25.299 -87.408 46.697 1.00 44.75 112 LYS B O 1
ATOM 3180 N N . ILE B 1 113 ? -24.460 -87.059 44.636 1.00 46.44 113 ILE B N 1
ATOM 3181 C CA . ILE B 1 113 ? -25.336 -85.927 44.364 1.00 41.70 113 ILE B CA 1
ATOM 3182 C C . ILE B 1 113 ? -26.779 -86.411 44.301 1.00 39.31 113 ILE B C 1
ATOM 3183 O O . ILE B 1 113 ? -27.082 -87.357 43.574 1.00 51.93 113 ILE B O 1
ATOM 3188 N N . SER B 1 114 ? -27.669 -85.781 45.056 1.00 42.30 114 SER B N 1
ATOM 3189 C CA . SER B 1 114 ? -29.069 -86.205 45.060 1.00 47.44 114 SER B CA 1
ATOM 3190 C C . SER B 1 114 ? -29.916 -85.523 43.989 1.00 38.57 114 SER B C 1
ATOM 3191 O O . SER B 1 114 ? -30.871 -86.120 43.465 1.00 45.25 114 SER B O 1
ATOM 3194 N N . LEU B 1 115 ? -29.579 -84.281 43.667 1.00 42.24 115 LEU B N 1
ATOM 3195 C CA . LEU B 1 115 ? -30.402 -83.496 42.749 1.00 47.08 115 LEU B CA 1
ATOM 3196 C C . LEU B 1 115 ? -29.571 -82.778 41.695 1.00 45.17 115 LEU B C 1
ATOM 3197 O O . LEU B 1 115 ? -28.592 -82.086 42.018 1.00 37.37 115 LEU B O 1
ATOM 3202 N N . VAL B 1 116 ? -29.962 -82.949 40.433 1.00 40.38 116 VAL B N 1
ATOM 3203 C CA . VAL B 1 116 ? -29.380 -82.191 39.336 1.00 38.24 116 VAL B CA 1
ATOM 3204 C C . VAL B 1 116 ? -30.461 -81.330 38.681 1.00 36.98 116 VAL B C 1
ATOM 3205 O O . VAL B 1 116 ? -31.529 -81.833 38.318 1.00 42.60 116 VAL B O 1
ATOM 3209 N N . ILE B 1 117 ? -30.200 -80.032 38.552 1.00 38.77 117 ILE B N 1
ATOM 3210 C CA . ILE B 1 117 ? -31.144 -79.141 37.887 1.00 41.79 117 ILE B CA 1
ATOM 3211 C C . ILE B 1 117 ? -30.550 -78.762 36.549 1.00 39.80 117 ILE B C 1
ATOM 3212 O O . ILE B 1 117 ? -29.414 -78.272 36.492 1.00 38.15 117 ILE B O 1
ATOM 3217 N N . MET B 1 118 ? -31.316 -78.967 35.480 1.00 41.43 118 MET B N 1
ATOM 3218 C CA . MET B 1 118 ? -30.852 -78.659 34.133 1.00 41.89 118 MET B CA 1
ATOM 3219 C C . MET B 1 118 ? -31.761 -77.591 33.542 1.00 41.06 118 MET B C 1
ATOM 3220 O O . MET B 1 118 ? -32.952 -77.821 33.331 1.00 36.51 118 MET B O 1
ATOM 3225 N N . VAL B 1 119 ? -31.199 -76.417 33.284 1.00 35.21 119 VAL B N 1
ATOM 3226 C CA . VAL B 1 119 ? -32.006 -75.287 32.823 1.00 46.02 119 VAL B CA 1
ATOM 3227 C C . VAL B 1 119 ? -31.655 -74.900 31.392 1.00 40.90 119 VAL B C 1
ATOM 3228 O O . VAL B 1 119 ? -31.292 -73.755 31.091 1.00 45.21 119 VAL B O 1
ATOM 3232 N N . THR B 1 120 ? -31.754 -75.887 30.513 1.00 39.07 120 THR B N 1
ATOM 3233 C CA . THR B 1 120 ? -31.538 -75.686 29.088 1.00 38.87 120 THR B CA 1
ATOM 3234 C C . THR B 1 120 ? -32.189 -76.838 28.341 1.00 45.42 120 THR B C 1
ATOM 3235 O O . THR B 1 120 ? -32.399 -77.924 28.907 1.00 44.38 120 THR B O 1
ATOM 3239 N N . LYS B 1 121 ? -32.538 -76.591 27.084 1.00 40.87 121 LYS B N 1
ATOM 3240 C CA . LYS B 1 121 ? -32.888 -77.675 26.179 1.00 46.02 121 LYS B CA 1
ATOM 3241 C C . LYS B 1 121 ? -31.586 -78.253 25.641 1.00 45.06 121 LYS B C 1
ATOM 3242 O O . LYS B 1 121 ? -30.516 -77.661 25.840 1.00 42.30 121 LYS B O 1
ATOM 3248 N N . LEU B 1 122 ? -31.665 -79.411 24.986 1.00 41.86 122 LEU B N 1
ATOM 3249 C CA . LEU B 1 122 ? -30.495 -79.985 24.318 1.00 40.27 122 LEU B CA 1
ATOM 3250 C C . LEU B 1 122 ? -30.064 -79.095 23.161 1.00 41.58 122 LEU B C 1
ATOM 3251 O O . LEU B 1 122 ? -28.870 -78.866 22.941 1.00 34.05 122 LEU B O 1
ATOM 3256 N N . GLU B 1 123 ? -31.047 -78.596 22.419 1.00 39.08 123 GLU B N 1
ATOM 3257 C CA . GLU B 1 123 ? -30.790 -77.705 21.289 1.00 53.31 123 GLU B CA 1
ATOM 3258 C C . GLU B 1 123 ? -31.691 -76.485 21.365 1.00 53.93 123 GLU B C 1
ATOM 3259 O O . GLU B 1 123 ? -32.850 -76.592 21.764 1.00 45.29 123 GLU B O 1
ATOM 3265 N N . GLU B 1 124 ? -31.169 -75.330 20.969 1.00 57.01 124 GLU B N 1
ATOM 3266 C CA . GLU B 1 124 ? -32.002 -74.136 20.841 1.00 60.74 124 GLU B CA 1
ATOM 3267 C C . GLU B 1 124 ? -31.730 -73.444 19.503 1.00 64.81 124 GLU B C 1
ATOM 3268 O O . GLU B 1 124 ? -30.603 -73.033 19.221 1.00 60.80 124 GLU B O 1
ATOM 3274 N N . GLY B 1 125 ? -32.763 -73.357 18.670 1.00 78.24 125 GLY B N 1
ATOM 3275 C CA . GLY B 1 125 ? -32.652 -72.714 17.372 1.00 86.33 125 GLY B CA 1
ATOM 3276 C C . GLY B 1 125 ? -31.514 -73.233 16.513 1.00 80.20 125 GLY B C 1
ATOM 3277 O O . GLY B 1 125 ? -30.727 -72.451 15.978 1.00 80.93 125 GLY B O 1
ATOM 3278 N N . GLY B 1 126 ? -31.415 -74.553 16.396 1.00 70.45 126 GLY B N 1
ATOM 3279 C CA . GLY B 1 126 ? -30.427 -75.154 15.522 1.00 67.54 126 GLY B CA 1
ATOM 3280 C C . GLY B 1 126 ? -29.042 -75.313 16.125 1.00 64.08 126 GLY B C 1
ATOM 3281 O O . GLY B 1 126 ? -28.164 -75.914 15.502 1.00 71.80 126 GLY B O 1
ATOM 3282 N N . PHE B 1 127 ? -28.834 -74.785 17.328 1.00 48.88 127 PHE B N 1
ATOM 3283 C CA . PHE B 1 127 ? -27.523 -74.888 17.966 1.00 46.71 127 PHE B CA 1
ATOM 3284 C C . PHE B 1 127 ? -27.546 -75.808 19.182 1.00 44.02 127 PHE B C 1
ATOM 3285 O O . PHE B 1 127 ? -28.404 -75.672 20.059 1.00 40.37 127 PHE B O 1
ATOM 3293 N N . VAL B 1 128 ? -26.600 -76.744 19.227 1.00 39.99 128 VAL B N 1
ATOM 3294 C CA . VAL B 1 128 ? -26.503 -77.676 20.346 1.00 42.01 128 VAL B CA 1
ATOM 3295 C C . VAL B 1 128 ? -26.062 -76.928 21.596 1.00 39.39 128 VAL B C 1
ATOM 3296 O O . VAL B 1 128 ? -24.996 -76.285 21.611 1.00 34.76 128 VAL B O 1
ATOM 3300 N N . LYS B 1 129 ? -26.896 -76.999 22.631 1.00 39.70 129 LYS B N 1
ATOM 3301 C CA . LYS B 1 129 ? -26.617 -76.362 23.911 1.00 41.08 129 LYS B CA 1
ATOM 3302 C C . LYS B 1 129 ? -26.170 -77.385 24.955 1.00 43.30 129 LYS B C 1
ATOM 3303 O O . LYS B 1 129 ? -25.402 -77.059 25.876 1.00 37.87 129 LYS B O 1
ATOM 3309 N N . ALA B 1 130 ? -26.656 -78.620 24.814 1.00 37.82 130 ALA B N 1
ATOM 3310 C CA . ALA B 1 130 ? -26.330 -79.687 25.769 1.00 40.08 130 ALA B CA 1
ATOM 3311 C C . ALA B 1 130 ? -26.297 -81.095 25.144 1.00 36.69 130 ALA B C 1
ATOM 3312 O O . ALA B 1 130 ? -26.792 -81.307 24.030 1.00 38.24 130 ALA B O 1
ATOM 3314 N N . ASP B 1 131 ? -25.698 -82.044 25.858 1.00 36.23 131 ASP B N 1
ATOM 3315 C CA . ASP B 1 131 ? -25.644 -83.435 25.408 1.00 37.57 131 ASP B CA 1
ATOM 3316 C C . ASP B 1 131 ? -26.315 -84.356 26.424 1.00 39.66 131 ASP B C 1
ATOM 3317 O O . ASP B 1 131 ? -26.031 -84.256 27.622 1.00 35.47 131 ASP B O 1
ATOM 3322 N N . ARG B 1 132 ? -27.187 -85.246 25.943 1.00 32.01 132 ARG B N 1
ATOM 3323 C CA . ARG B 1 132 ? -27.931 -86.166 26.813 1.00 33.30 132 ARG B CA 1
ATOM 3324 C C . ARG B 1 132 ? -27.004 -87.097 27.574 1.00 26.37 132 ARG B C 1
ATOM 3325 O O . ARG B 1 132 ? -26.098 -87.719 26.983 1.00 32.14 132 ARG B O 1
ATOM 3333 N N . TYR B 1 133 ? -27.212 -87.173 28.889 1.00 35.22 133 TYR B N 1
ATOM 3334 C CA . TYR B 1 133 ? -26.452 -88.100 29.727 1.00 34.27 133 TYR B CA 1
ATOM 3335 C C . TYR B 1 133 ? -27.385 -89.060 30.478 1.00 34.08 133 TYR B C 1
ATOM 3336 O O . TYR B 1 133 ? -26.962 -89.735 31.424 1.00 38.77 133 TYR B O 1
ATOM 3345 N N . TRP B 1 134 ? -28.652 -89.108 30.065 1.00 34.01 134 TRP B N 1
ATOM 3346 C CA . TRP B 1 134 ? -29.607 -90.037 30.665 1.00 34.62 134 TRP B CA 1
ATOM 3347 C C . TRP B 1 134 ? -30.154 -91.017 29.620 1.00 38.99 134 TRP B C 1
ATOM 3348 O O . TRP B 1 134 ? -30.261 -90.678 28.439 1.00 37.44 134 TRP B O 1
ATOM 3359 N N . PRO B 1 135 ? -30.528 -92.228 30.059 1.00 41.76 135 PRO B N 1
ATOM 3360 C CA . PRO B 1 135 ? -31.089 -93.197 29.106 1.00 41.97 135 PRO B CA 1
ATOM 3361 C C . PRO B 1 135 ? -32.389 -92.674 28.501 1.00 39.25 135 PRO B C 1
ATOM 3362 O O . PRO B 1 135 ? -33.170 -92.006 29.196 1.00 36.04 135 PRO B O 1
ATOM 3366 N N . GLU B 1 136 ? -32.623 -92.961 27.225 1.00 39.04 136 GLU B N 1
ATOM 3367 C CA . GLU B 1 136 ? -33.943 -92.704 26.646 1.00 46.45 136 GLU B CA 1
ATOM 3368 C C . GLU B 1 136 ? -34.445 -93.946 25.933 1.00 51.79 136 GLU B C 1
ATOM 3369 O O . GLU B 1 136 ? -34.270 -94.112 24.720 1.00 54.29 136 GLU B O 1
ATOM 3375 N N . GLU B 1 137 ? -35.056 -94.829 26.710 1.00 47.18 137 GLU B N 1
ATOM 3376 C CA . GLU B 1 137 ? -35.563 -96.087 26.192 1.00 53.49 137 GLU B CA 1
ATOM 3377 C C . GLU B 1 137 ? -37.039 -96.134 26.550 1.00 63.15 137 GLU B C 1
ATOM 3378 O O . GLU B 1 137 ? -37.597 -95.133 27.004 1.00 74.43 137 GLU B O 1
ATOM 3384 N N . ARG B 1 138 ? -37.680 -97.278 26.357 1.00 64.50 138 ARG B N 1
ATOM 3385 C CA . ARG B 1 138 ? -39.098 -97.373 26.682 1.00 76.22 138 ARG B CA 1
ATOM 3386 C C . ARG B 1 138 ? -39.316 -97.619 28.178 1.00 88.23 138 ARG B C 1
ATOM 3387 O O . ARG B 1 138 ? -40.226 -98.344 28.576 1.00 92.40 138 ARG B O 1
ATOM 3395 N N . GLY B 1 139 ? -38.478 -96.985 28.999 1.00 93.15 139 GLY B N 1
ATOM 3396 C CA . GLY B 1 139 ? -38.586 -97.077 30.444 1.00 88.88 139 GLY B CA 1
ATOM 3397 C C . GLY B 1 139 ? -37.560 -98.016 31.045 1.00 86.38 139 GLY B C 1
ATOM 3398 O O . GLY B 1 139 ? -37.184 -97.876 32.212 1.00 87.08 139 GLY B O 1
ATOM 3399 N N . SER B 1 140 ? -37.124 -98.986 30.247 1.00 87.75 140 SER B N 1
ATOM 3400 C CA . SER B 1 140 ? -36.122 -99.958 30.667 1.00 94.24 140 SER B CA 1
ATOM 3401 C C . SER B 1 140 ? -34.800 -99.256 30.997 1.00 96.53 140 SER B C 1
ATOM 3402 O O . SER B 1 140 ? -34.425 -99.115 32.166 1.00 96.31 140 SER B O 1
ATOM 3405 N N . GLY B 1 141 ? -34.101 -98.843 29.943 1.00 94.39 141 GLY B N 1
ATOM 3406 C CA . GLY B 1 141 ? -32.969 -97.939 30.025 1.00 77.30 141 GLY B CA 1
ATOM 3407 C C . GLY B 1 141 ? -31.869 -98.205 31.027 1.00 65.01 141 GLY B C 1
ATOM 3408 O O . GLY B 1 141 ? -31.953 -97.744 32.165 1.00 49.35 141 GLY B O 1
ATOM 3409 N N . SER B 1 142 ? -30.831 -98.920 30.588 1.00 69.03 142 SER B N 1
ATOM 3410 C CA . SER B 1 142 ? -29.605 -99.099 31.371 1.00 60.09 142 SER B CA 1
ATOM 3411 C C . SER B 1 142 ? -28.376 -99.141 30.447 1.00 57.90 142 SER B C 1
ATOM 3412 O O . SER B 1 142 ? -28.159 -100.123 29.732 1.00 61.25 142 SER B O 1
ATOM 3415 N N . ILE B 1 143 ? -27.574 -98.080 30.469 1.00 45.95 143 ILE B N 1
ATOM 3416 C CA . ILE B 1 143 ? -26.467 -97.932 29.524 1.00 51.12 143 ILE B CA 1
ATOM 3417 C C . ILE B 1 143 ? -25.095 -97.853 30.214 1.00 44.86 143 ILE B C 1
ATOM 3418 O O . ILE B 1 143 ? -24.950 -97.256 31.288 1.00 36.23 143 ILE B O 1
ATOM 3423 N N . ALA B 1 144 ? -24.100 -98.480 29.595 1.00 43.20 144 ALA B N 1
ATOM 3424 C CA . ALA B 1 144 ? -22.726 -98.467 30.098 1.00 40.78 144 ALA B CA 1
ATOM 3425 C C . ALA B 1 144 ? -22.026 -97.154 29.735 1.00 40.32 144 ALA B C 1
ATOM 3426 O O . ALA B 1 144 ? -22.093 -96.702 28.588 1.00 42.20 144 ALA B O 1
ATOM 3428 N N . VAL B 1 145 ? -21.348 -96.549 30.707 1.00 40.31 145 VAL B N 1
ATOM 3429 C CA . VAL B 1 145 ? -20.691 -95.250 30.514 1.00 37.52 145 VAL B CA 1
ATOM 3430 C C . VAL B 1 145 ? -19.251 -95.467 30.037 1.00 39.49 145 VAL B C 1
ATOM 3431 O O . VAL B 1 145 ? -18.600 -96.396 30.509 1.00 33.05 145 VAL B O 1
ATOM 3435 N N . SER B 1 146 ? -18.751 -94.642 29.106 1.00 30.77 146 SER B N 1
ATOM 3436 C CA . SER B 1 146 ? -17.351 -94.776 28.631 1.00 33.31 146 SER B CA 1
ATOM 3437 C C . SER B 1 146 ? -16.286 -94.528 29.714 1.00 33.85 146 SER B C 1
ATOM 3438 O O . SER B 1 146 ? -16.561 -93.876 30.720 1.00 40.36 146 SER B O 1
ATOM 3441 N N . GLY B 1 147 ? -15.070 -95.028 29.483 1.00 42.58 147 GLY B N 1
ATOM 3442 C CA . GLY B 1 147 ? -14.022 -95.053 30.501 1.00 46.53 147 GLY B CA 1
ATOM 3443 C C . GLY B 1 147 ? -13.850 -96.493 30.970 1.00 61.06 147 GLY B C 1
ATOM 3444 O O . GLY B 1 147 ? -14.553 -97.381 30.478 1.00 67.05 147 GLY B O 1
ATOM 3445 N N . ASN B 1 148 ? -12.944 -96.745 31.913 1.00 70.20 148 ASN B N 1
ATOM 3446 C CA . ASN B 1 148 ? -12.679 -98.126 32.354 1.00 79.99 148 ASN B CA 1
ATOM 3447 C C . ASN B 1 148 ? -13.334 -98.481 33.686 1.00 79.44 148 ASN B C 1
ATOM 3448 O O . ASN B 1 148 ? -13.265 -99.634 34.131 1.00 65.46 148 ASN B O 1
ATOM 3453 N N . CYS B 1 149 ? -13.945 -97.468 34.303 1.00 88.66 149 CYS B N 1
ATOM 3454 C CA . CYS B 1 149 ? -14.619 -97.551 35.603 1.00 91.17 149 CYS B CA 1
ATOM 3455 C C . CYS B 1 149 ? -15.540 -98.754 35.792 1.00 89.16 149 CYS B C 1
ATOM 3456 O O . CYS B 1 149 ? -15.308 -99.605 36.657 1.00 93.61 149 CYS B O 1
ATOM 3459 N N . GLY B 1 150 ? -16.597 -98.807 34.990 1.00 79.46 150 GLY B N 1
ATOM 3460 C CA . GLY B 1 150 ? -17.611 -99.831 35.146 1.00 74.45 150 GLY B CA 1
ATOM 3461 C C . GLY B 1 150 ? -18.906 -99.179 35.581 1.00 57.10 150 GLY B C 1
ATOM 3462 O O . GLY B 1 150 ? -19.770 -99.812 36.193 1.00 59.88 150 GLY B O 1
ATOM 3463 N N . LEU B 1 151 ? -19.033 -97.900 35.246 1.00 38.80 151 LEU B N 1
ATOM 3464 C CA . LEU B 1 151 ? -20.205 -97.126 35.603 1.00 43.75 151 LEU B CA 1
ATOM 3465 C C . LEU B 1 151 ? -21.355 -97.375 34.623 1.00 42.11 151 LEU B C 1
ATOM 3466 O O . LEU B 1 151 ? -21.170 -97.402 33.400 1.00 39.35 151 LEU B O 1
ATOM 3471 N N . THR B 1 152 ? -22.544 -97.568 35.179 1.00 37.53 152 THR B N 1
ATOM 3472 C CA . THR B 1 152 ? -23.749 -97.800 34.396 1.00 38.12 152 THR B CA 1
ATOM 3473 C C . THR B 1 152 ? -24.769 -96.767 34.845 1.00 37.85 152 THR B C 1
ATOM 3474 O O . THR B 1 152 ? -24.739 -96.333 36.002 1.00 41.19 152 THR B O 1
ATOM 3478 N N . ILE B 1 153 ? -25.631 -96.308 33.943 1.00 44.56 153 ILE B N 1
ATOM 3479 C CA . ILE B 1 153 ? -26.730 -95.446 34.381 1.00 40.48 153 ILE B CA 1
ATOM 3480 C C . ILE B 1 153 ? -28.049 -96.005 33.882 1.00 41.56 153 ILE B C 1
ATOM 3481 O O . ILE B 1 153 ? -28.163 -96.410 32.722 1.00 43.45 153 ILE B O 1
ATOM 3486 N N . SER B 1 154 ? -29.027 -96.061 34.785 1.00 37.61 154 SER B N 1
ATOM 3487 C CA . SER B 1 154 ? -30.309 -96.672 34.495 1.00 42.83 154 SER B CA 1
ATOM 3488 C C . SER B 1 154 ? -31.434 -95.749 34.900 1.00 43.69 154 SER B C 1
ATOM 3489 O O . SER B 1 154 ? -31.267 -94.896 35.780 1.00 33.38 154 SER B O 1
ATOM 3492 N N . GLU B 1 155 ? -32.588 -95.935 34.264 1.00 44.83 155 GLU B N 1
ATOM 3493 C CA . GLU B 1 155 ? -33.809 -95.328 34.746 1.00 49.65 155 GLU B CA 1
ATOM 3494 C C . GLU B 1 155 ? -34.257 -96.179 35.929 1.00 50.13 155 GLU B C 1
ATOM 3495 O O . GLU B 1 155 ? -34.202 -97.410 35.857 1.00 41.90 155 GLU B O 1
ATOM 3501 N N . ASP B 1 156 ? -34.680 -95.530 37.013 1.00 45.88 156 ASP B N 1
ATOM 3502 C CA . ASP B 1 156 ? -35.190 -96.233 38.181 1.00 46.23 156 ASP B CA 1
ATOM 3503 C C . ASP B 1 156 ? -36.406 -97.042 37.739 1.00 44.94 156 ASP B C 1
ATOM 3504 O O . ASP B 1 156 ? -37.417 -96.459 37.333 1.00 49.83 156 ASP B O 1
ATOM 3509 N N . PRO B 1 157 ? -36.300 -98.391 37.767 1.00 45.16 157 PRO B N 1
ATOM 3510 C CA . PRO B 1 157 ? -37.433 -99.250 37.403 1.00 50.00 157 PRO B CA 1
ATOM 3511 C C . PRO B 1 157 ? -38.647 -98.994 38.272 1.00 47.38 157 PRO B C 1
ATOM 3512 O O . PRO B 1 157 ? -39.759 -99.334 37.868 1.00 49.16 157 PRO B O 1
ATOM 3516 N N . GLY B 1 158 ? -38.443 -98.416 39.451 1.00 49.89 158 GLY B N 1
ATOM 3517 C CA . GLY B 1 158 ? -39.548 -98.225 40.383 1.00 51.96 158 GLY B CA 1
ATOM 3518 C C . GLY B 1 158 ? -40.231 -96.872 40.283 1.00 51.46 158 GLY B C 1
ATOM 3519 O O . GLY B 1 158 ? -41.171 -96.596 41.026 1.00 49.80 158 GLY B O 1
ATOM 3520 N N . LYS B 1 159 ? -39.767 -96.027 39.365 1.00 49.74 159 LYS B N 1
ATOM 3521 C CA . LYS B 1 159 ? -40.308 -94.678 39.257 1.00 52.21 159 LYS B CA 1
ATOM 3522 C C . LYS B 1 159 ? -39.991 -94.077 37.886 1.00 48.91 159 LYS B C 1
ATOM 3523 O O . LYS B 1 159 ? -38.873 -93.625 37.640 1.00 48.91 159 LYS B O 1
ATOM 3529 N N . ALA B 1 160 ? -40.988 -94.070 37.005 1.00 50.48 160 ALA B N 1
ATOM 3530 C CA . ALA B 1 160 ? -40.833 -93.611 35.617 1.00 45.39 160 ALA B CA 1
ATOM 3531 C C . ALA B 1 160 ? -40.585 -92.111 35.490 1.00 41.54 160 ALA B C 1
ATOM 3532 O O . ALA B 1 160 ? -40.917 -91.336 36.395 1.00 49.27 160 ALA B O 1
ATOM 3534 N N . TYR B 1 161 ? -40.028 -91.704 34.352 1.00 48.45 161 TYR B N 1
ATOM 3535 C CA . TYR B 1 161 ? -39.847 -90.286 34.044 1.00 48.14 161 TYR B CA 1
ATOM 3536 C C . TYR B 1 161 ? -41.199 -89.559 34.137 1.00 52.32 161 TYR B C 1
ATOM 3537 O O . TYR B 1 161 ? -42.228 -90.110 33.739 1.00 53.35 161 TYR B O 1
ATOM 3546 N N . GLU B 1 162 ? -41.195 -88.338 34.670 1.00 56.37 162 GLU B N 1
ATOM 3547 C CA . GLU B 1 162 ? -42.419 -87.535 34.785 1.00 62.94 162 GLU B CA 1
ATOM 3548 C C . GLU B 1 162 ? -42.357 -86.299 33.888 1.00 65.07 162 GLU B C 1
ATOM 3549 O O . GLU B 1 162 ? -41.399 -85.530 33.950 1.00 65.41 162 GLU B O 1
ATOM 3555 N N . VAL B 1 163 ? -43.383 -86.099 33.066 1.00 63.99 163 VAL B N 1
ATOM 3556 C CA . VAL B 1 163 ? -43.417 -84.957 32.155 1.00 67.34 163 VAL B CA 1
ATOM 3557 C C . VAL B 1 163 ? -44.518 -83.976 32.550 1.00 72.65 163 VAL B C 1
ATOM 3558 O O . VAL B 1 163 ? -45.702 -84.287 32.409 1.00 77.15 163 VAL B O 1
ATOM 3562 N N . GLU B 1 164 ? -44.139 -82.805 33.061 1.00 72.37 164 GLU B N 1
ATOM 3563 C CA . GLU B 1 164 ? -45.121 -81.763 33.383 1.00 74.02 164 GLU B CA 1
ATOM 3564 C C . GLU B 1 164 ? -45.169 -80.736 32.261 1.00 74.20 164 GLU B C 1
ATOM 3565 O O . GLU B 1 164 ? -44.412 -79.761 32.262 1.00 62.40 164 GLU B O 1
ATOM 3571 N N . ASP B 1 165 ? -46.062 -80.968 31.304 1.00 81.33 165 ASP B N 1
ATOM 3572 C CA . ASP B 1 165 ? -46.113 -80.171 30.086 1.00 90.82 165 ASP B CA 1
ATOM 3573 C C . ASP B 1 165 ? -46.531 -78.727 30.373 1.00 86.28 165 ASP B C 1
ATOM 3574 O O . ASP B 1 165 ? -46.201 -77.816 29.610 1.00 75.42 165 ASP B O 1
ATOM 3579 N N . GLU B 1 166 ? -47.237 -78.521 31.484 1.00 86.39 166 GLU B N 1
ATOM 3580 C CA . GLU B 1 166 ? -47.666 -77.183 31.888 1.00 87.56 166 GLU B CA 1
ATOM 3581 C C . GLU B 1 166 ? -46.489 -76.287 32.290 1.00 85.26 166 GLU B C 1
ATOM 3582 O O . GLU B 1 166 ? -46.442 -75.109 31.926 1.00 81.14 166 GLU B O 1
ATOM 3584 N N . LEU B 1 167 ? -45.537 -76.851 33.032 1.00 78.28 167 LEU B N 1
ATOM 3585 C CA . LEU B 1 167 ? -44.393 -76.087 33.522 1.00 70.21 167 LEU B CA 1
ATOM 3586 C C . LEU B 1 167 ? -43.121 -76.326 32.712 1.00 60.90 167 LEU B C 1
ATOM 3587 O O . LEU B 1 167 ? -42.048 -75.849 33.091 1.00 58.79 167 LEU B O 1
ATOM 3592 N N . LYS B 1 168 ? -43.248 -77.058 31.604 1.00 58.48 168 LYS B N 1
ATOM 3593 C CA . LYS B 1 168 ? -42.112 -77.420 30.758 1.00 57.91 168 LYS B CA 1
ATOM 3594 C C . LYS B 1 168 ? -41.004 -78.099 31.562 1.00 60.50 168 LYS B C 1
ATOM 3595 O O . LYS B 1 168 ? -39.812 -77.887 31.307 1.00 55.92 168 LYS B O 1
ATOM 3601 N N . ILE B 1 169 ? -41.408 -78.918 32.528 1.00 57.93 169 ILE B N 1
ATOM 3602 C CA . ILE B 1 169 ? -40.469 -79.598 33.411 1.00 55.17 169 ILE B CA 1
ATOM 3603 C C . ILE B 1 169 ? -40.525 -81.126 33.255 1.00 55.23 169 ILE B C 1
ATOM 3604 O O . ILE B 1 169 ? -41.607 -81.716 33.211 1.00 60.75 169 ILE B O 1
ATOM 3609 N N . THR B 1 170 ? -39.355 -81.753 33.150 1.00 54.28 170 THR B N 1
ATOM 3610 C CA . THR B 1 170 ? -39.253 -83.212 33.127 1.00 49.22 170 THR B CA 1
ATOM 3611 C C . THR B 1 170 ? -38.456 -83.681 34.346 1.00 47.59 170 THR B C 1
ATOM 3612 O O . THR B 1 170 ? -37.390 -83.131 34.652 1.00 46.84 170 THR B O 1
ATOM 3616 N N . ARG B 1 171 ? -38.966 -84.697 35.036 1.00 42.36 171 ARG B N 1
ATOM 3617 C CA . ARG B 1 171 ? -38.282 -85.261 36.199 1.00 43.71 171 ARG B CA 1
ATOM 3618 C C . ARG B 1 171 ? -37.820 -86.677 35.912 1.00 43.98 171 ARG B C 1
ATOM 3619 O O . ARG B 1 171 ? -38.624 -87.549 35.594 1.00 50.87 171 ARG B O 1
ATOM 3627 N N . ARG B 1 172 ? -36.516 -86.895 36.019 1.00 44.99 172 ARG B N 1
ATOM 3628 C CA . ARG B 1 172 ? -35.938 -88.190 35.719 1.00 41.13 172 ARG B CA 1
ATOM 3629 C C . ARG B 1 172 ? -35.309 -88.792 36.968 1.00 36.68 172 ARG B C 1
ATOM 3630 O O . ARG B 1 172 ? -34.449 -88.180 37.614 1.00 37.71 172 ARG B O 1
ATOM 3638 N N . TYR B 1 173 ? -35.741 -90.002 37.301 1.00 46.69 173 TYR B N 1
ATOM 3639 C CA . TYR B 1 173 ? -35.214 -90.707 38.454 1.00 36.38 173 TYR B CA 1
ATOM 3640 C C . TYR B 1 173 ? -34.262 -91.785 37.940 1.00 35.63 173 TYR B C 1
ATOM 3641 O O . TYR B 1 173 ? -34.674 -92.712 37.237 1.00 43.27 173 TYR B O 1
ATOM 3650 N N . LEU B 1 174 ? -32.986 -91.633 38.286 1.00 34.77 174 LEU B N 1
ATOM 3651 C CA . LEU B 1 174 ? -31.903 -92.342 37.627 1.00 44.34 174 LEU B CA 1
ATOM 3652 C C . LEU B 1 174 ? -31.073 -93.079 38.660 1.00 45.40 174 LEU B C 1
ATOM 3653 O O . LEU B 1 174 ? -31.155 -92.776 39.846 1.00 39.14 174 LEU B O 1
ATOM 3658 N N . ILE B 1 175 ? -30.280 -94.049 38.216 1.00 41.00 175 ILE B N 1
ATOM 3659 C CA . ILE B 1 175 ? -29.422 -94.795 39.129 1.00 36.62 175 ILE B CA 1
ATOM 3660 C C . ILE B 1 175 ? -28.028 -94.933 38.542 1.00 38.00 175 ILE B C 1
ATOM 3661 O O . ILE B 1 175 ? -27.863 -95.327 37.383 1.00 42.22 175 ILE B O 1
ATOM 3666 N N . LEU B 1 176 ? -27.025 -94.566 39.326 1.00 37.30 176 LEU B N 1
ATOM 3667 C CA . LEU B 1 176 ? -25.646 -94.817 38.940 1.00 36.48 176 LEU B CA 1
ATOM 3668 C C . LEU B 1 176 ? -25.178 -96.042 39.730 1.00 38.48 176 LEU B C 1
ATOM 3669 O O . LEU B 1 176 ? -25.482 -96.190 40.924 1.00 40.46 176 LEU B O 1
ATOM 3674 N N . GLN B 1 177 ? -24.473 -96.934 39.049 1.00 36.76 177 GLN B N 1
ATOM 3675 C CA . GLN B 1 177 ? -24.043 -98.197 39.632 1.00 41.09 177 GLN B CA 1
ATOM 3676 C C . GLN B 1 177 ? -22.677 -98.514 39.051 1.00 49.41 177 GLN B C 1
ATOM 3677 O O . GLN B 1 177 ? -22.455 -98.342 37.847 1.00 46.24 177 GLN B O 1
ATOM 3683 N N . ARG B 1 178 ? -21.760 -98.956 39.906 1.00 41.70 178 ARG B N 1
ATOM 3684 C CA . ARG B 1 178 ? -20.418 -99.336 39.474 1.00 53.00 178 ARG B CA 1
ATOM 3685 C C . ARG B 1 178 ? -20.056 -100.654 40.148 1.00 54.47 178 ARG B C 1
ATOM 3686 O O . ARG B 1 178 ? -20.151 -100.762 41.375 1.00 46.68 178 ARG B O 1
ATOM 3694 N N . ALA B 1 179 ? -19.667 -101.657 39.359 1.00 51.86 179 ALA B N 1
ATOM 3695 C CA . ALA B 1 179 ? -19.284 -102.963 39.916 1.00 61.81 179 ALA B CA 1
ATOM 3696 C C . ALA B 1 179 ? -20.402 -103.572 40.776 1.00 70.22 179 ALA B C 1
ATOM 3697 O O . ALA B 1 179 ? -21.561 -103.639 40.349 1.00 77.23 179 ALA B O 1
ATOM 3699 N N . ASP B 1 180 ? -20.055 -104.012 41.984 1.00 71.43 180 ASP B N 1
ATOM 3700 C CA . ASP B 1 180 ? -21.070 -104.449 42.944 1.00 79.55 180 ASP B CA 1
ATOM 3701 C C . ASP B 1 180 ? -21.103 -103.524 44.164 1.00 79.31 180 ASP B C 1
ATOM 3702 O O . ASP B 1 180 ? -21.519 -103.928 45.261 1.00 83.89 180 ASP B O 1
ATOM 3707 N N . GLU B 1 181 ? -20.657 -102.285 43.964 1.00 68.86 181 GLU B N 1
ATOM 3708 C CA . GLU B 1 181 ? -20.756 -101.251 44.987 1.00 61.18 181 GLU B CA 1
ATOM 3709 C C . GLU B 1 181 ? -22.223 -100.891 45.181 1.00 59.83 181 GLU B C 1
ATOM 3710 O O . GLU B 1 181 ? -23.046 -101.160 44.303 1.00 62.48 181 GLU B O 1
ATOM 3716 N N . PRO B 1 182 ? -22.563 -100.295 46.336 1.00 59.16 182 PRO B N 1
ATOM 3717 C CA . PRO B 1 182 ? -23.953 -99.869 46.507 1.00 66.93 182 PRO B CA 1
ATOM 3718 C C . PRO B 1 182 ? -24.305 -98.793 45.486 1.00 61.78 182 PRO B C 1
ATOM 3719 O O . PRO B 1 182 ? -23.609 -97.778 45.415 1.00 61.32 182 PRO B O 1
ATOM 3723 N N . PRO B 1 183 ? -25.361 -99.031 44.688 1.00 60.20 183 PRO B N 1
ATOM 3724 C CA . PRO B 1 183 ? -25.814 -98.112 43.634 1.00 59.02 183 PRO B CA 1
ATOM 3725 C C . PRO B 1 183 ? -26.244 -96.762 44.209 1.00 55.47 183 PRO B C 1
ATOM 3726 O O . PRO B 1 183 ? -26.613 -96.699 45.387 1.00 52.31 183 PRO B O 1
ATOM 3730 N N . HIS B 1 184 ? -26.188 -95.701 43.405 1.00 46.78 184 HIS B N 1
ATOM 3731 C CA . HIS B 1 184 ? -26.594 -94.383 43.888 1.00 52.68 184 HIS B CA 1
ATOM 3732 C C . HIS B 1 184 ? -27.745 -93.767 43.088 1.00 52.11 184 HIS B C 1
ATOM 3733 O O . HIS B 1 184 ? -27.609 -93.494 41.894 1.00 51.12 184 HIS B O 1
ATOM 3740 N N . LYS B 1 185 ? -28.865 -93.535 43.761 1.00 47.97 185 LYS B N 1
ATOM 3741 C CA . LYS B 1 185 ? -30.027 -92.895 43.143 1.00 54.77 185 LYS B CA 1
ATOM 3742 C C . LYS B 1 185 ? -29.931 -91.373 43.172 1.00 54.14 185 LYS B C 1
ATOM 3743 O O . LYS B 1 185 ? -29.412 -90.791 44.126 1.00 55.46 185 LYS B O 1
ATOM 3749 N N . PHE B 1 186 ? -30.429 -90.737 42.117 1.00 50.96 186 PHE B N 1
ATOM 3750 C CA . PHE B 1 186 ? -30.576 -89.286 42.107 1.00 47.09 186 PHE B CA 1
ATOM 3751 C C . PHE B 1 186 ? -31.718 -88.855 41.208 1.00 44.14 186 PHE B C 1
ATOM 3752 O O . PHE B 1 186 ? -32.249 -89.654 40.416 1.00 46.30 186 PHE B O 1
ATOM 3760 N N . THR B 1 187 ? -32.111 -87.596 41.361 1.00 38.62 187 THR B N 1
ATOM 3761 C CA . THR B 1 187 ? -33.194 -87.027 40.574 1.00 43.80 187 THR B CA 1
ATOM 3762 C C . THR B 1 187 ? -32.602 -85.944 39.687 1.00 44.09 187 THR B C 1
ATOM 3763 O O . THR B 1 187 ? -31.786 -85.135 40.138 1.00 38.54 187 THR B O 1
ATOM 3767 N N . GLN B 1 188 ? -32.995 -85.935 38.419 1.00 48.53 188 GLN B N 1
ATOM 3768 C CA . GLN B 1 188 ? -32.616 -84.846 37.532 1.00 39.41 188 GLN B CA 1
ATOM 3769 C C . GLN B 1 188 ? -33.903 -84.141 37.114 1.00 45.24 188 GLN B C 1
ATOM 3770 O O . GLN B 1 188 ? -34.900 -84.795 36.772 1.00 44.30 188 GLN B O 1
ATOM 3776 N N . VAL B 1 189 ? -33.896 -82.813 37.181 1.00 44.91 189 VAL B N 1
ATOM 3777 C CA . VAL B 1 189 ? -35.056 -82.020 36.777 1.00 42.17 189 VAL B CA 1
ATOM 3778 C C . VAL B 1 189 ? -34.671 -81.041 35.671 1.00 44.38 189 VAL B C 1
ATOM 3779 O O . VAL B 1 189 ? -33.803 -80.179 35.868 1.00 43.79 189 VAL B O 1
ATOM 3783 N N . GLN B 1 190 ? -35.291 -81.188 34.500 1.00 45.04 190 GLN B N 1
ATOM 3784 C CA . GLN B 1 190 ? -34.956 -80.336 33.356 1.00 44.27 190 GLN B CA 1
ATOM 3785 C C . GLN B 1 190 ? -36.079 -79.366 33.010 1.00 50.48 190 GLN B C 1
ATOM 3786 O O . GLN B 1 190 ? -37.232 -79.775 32.813 1.00 53.00 190 GLN B O 1
ATOM 3792 N N . TYR B 1 191 ? -35.733 -78.084 32.924 1.00 43.44 191 TYR B N 1
ATOM 3793 C CA . TYR B 1 191 ? -36.687 -77.034 32.580 1.00 43.12 191 TYR B CA 1
ATOM 3794 C C . TYR B 1 191 ? -36.342 -76.492 31.202 1.00 49.83 191 TYR B C 1
ATOM 3795 O O . TYR B 1 191 ? -35.234 -76.001 30.973 1.00 52.28 191 TYR B O 1
ATOM 3804 N N . THR B 1 192 ? -37.296 -76.579 30.285 1.00 50.20 192 THR B N 1
ATOM 3805 C CA . THR B 1 192 ? -37.037 -76.235 28.894 1.00 53.54 192 THR B CA 1
ATOM 3806 C C . THR B 1 192 ? -37.706 -74.926 28.442 1.00 54.83 192 THR B C 1
ATOM 3807 O O . THR B 1 192 ? -37.656 -74.581 27.258 1.00 49.60 192 THR B O 1
ATOM 3811 N N . GLY B 1 193 ? -38.300 -74.186 29.381 1.00 55.74 193 GLY B N 1
ATOM 3812 C CA . GLY B 1 193 ? -38.959 -72.929 29.044 1.00 61.69 193 GLY B CA 1
ATOM 3813 C C . GLY B 1 193 ? -38.164 -71.667 29.368 1.00 70.95 193 GLY B C 1
ATOM 3814 O O . GLY B 1 193 ? -38.750 -70.626 29.664 1.00 73.97 193 GLY B O 1
ATOM 3815 N N . TRP B 1 194 ? -36.834 -71.759 29.306 1.00 64.33 194 TRP B N 1
ATOM 3816 C CA . TRP B 1 194 ? -35.938 -70.637 29.605 1.00 65.67 194 TRP B CA 1
ATOM 3817 C C . TRP B 1 194 ? -34.870 -70.548 28.534 1.00 65.21 194 TRP B C 1
ATOM 3818 O O . TRP B 1 194 ? -33.826 -71.203 28.650 1.00 72.88 194 TRP B O 1
ATOM 3829 N N . PRO B 1 195 ? -35.116 -69.746 27.483 1.00 72.83 195 PRO B N 1
ATOM 3830 C CA . PRO B 1 195 ? -34.102 -69.576 26.424 1.00 78.36 195 PRO B CA 1
ATOM 3831 C C . PRO B 1 195 ? -32.740 -69.037 26.918 1.00 81.52 195 PRO B C 1
ATOM 3832 O O . PRO B 1 195 ? -32.692 -68.267 27.880 1.00 84.74 195 PRO B O 1
ATOM 3836 N N . ASP B 1 196 ? -31.654 -69.459 26.269 1.00 79.14 196 ASP B N 1
ATOM 3837 C CA . ASP B 1 196 ? -30.302 -68.967 26.581 1.00 85.00 196 ASP B CA 1
ATOM 3838 C C . ASP B 1 196 ? -30.235 -67.435 26.562 1.00 85.41 196 ASP B C 1
ATOM 3839 O O . ASP B 1 196 ? -30.982 -66.786 25.826 1.00 88.41 196 ASP B O 1
ATOM 3844 N N . HIS B 1 197 ? -29.343 -66.873 27.380 1.00 78.07 197 HIS B N 1
ATOM 3845 C CA . HIS B 1 197 ? -29.183 -65.418 27.530 1.00 78.33 197 HIS B CA 1
ATOM 3846 C C . HIS B 1 197 ? -30.492 -64.685 27.873 1.00 76.97 197 HIS B C 1
ATOM 3847 O O . HIS B 1 197 ? -30.615 -63.473 27.654 1.00 79.32 197 HIS B O 1
ATOM 3854 N N . GLY B 1 198 ? -31.464 -65.411 28.421 1.00 69.42 198 GLY B N 1
ATOM 3855 C CA . GLY B 1 198 ? -32.783 -64.839 28.629 1.00 72.47 198 GLY B CA 1
ATOM 3856 C C . GLY B 1 198 ? -33.453 -65.179 29.948 1.00 91.10 198 GLY B C 1
ATOM 3857 O O . GLY B 1 198 ? -32.815 -65.668 30.887 1.00 91.12 198 GLY B O 1
ATOM 3858 N N . ILE B 1 199 ? -34.760 -64.934 30.004 1.00 101.13 199 ILE B N 1
ATOM 3859 C CA . ILE B 1 199 ? -35.519 -65.029 31.246 1.00 106.47 199 ILE B CA 1
ATOM 3860 C C . ILE B 1 199 ? -36.603 -66.109 31.168 1.00 104.12 199 ILE B C 1
ATOM 3861 O O . ILE B 1 199 ? -37.118 -66.395 30.083 1.00 111.49 199 ILE B O 1
ATOM 3866 N N . PRO B 1 200 ? -36.933 -66.729 32.318 1.00 93.78 200 PRO B N 1
ATOM 3867 C CA . PRO B 1 200 ? -37.986 -67.753 32.365 1.00 87.78 200 PRO B CA 1
ATOM 3868 C C . PRO B 1 200 ? -39.313 -67.235 31.816 1.00 88.97 200 PRO B C 1
ATOM 3869 O O . PRO B 1 200 ? -39.659 -66.063 32.024 1.00 89.93 200 PRO B O 1
ATOM 3873 N N . GLN B 1 201 ? -40.033 -68.102 31.109 1.00 92.55 201 GLN B N 1
ATOM 3874 C CA . GLN B 1 201 ? -41.350 -67.766 30.580 1.00 102.80 201 GLN B CA 1
ATOM 3875 C C . GLN B 1 201 ? -42.410 -67.900 31.671 1.00 100.99 201 GLN B C 1
ATOM 3876 O O . GLN B 1 201 ? -43.530 -67.398 31.532 1.00 105.14 201 GLN B O 1
ATOM 3878 N N . SER B 1 202 ? -42.034 -68.567 32.760 1.00 95.17 202 SER B N 1
ATOM 3879 C CA . SER B 1 202 ? -42.955 -68.892 33.846 1.00 95.68 202 SER B CA 1
ATOM 3880 C C . SER B 1 202 ? -42.318 -68.719 35.225 1.00 90.13 202 SER B C 1
ATOM 3881 O O . SER B 1 202 ? -41.321 -69.373 35.544 1.00 86.51 202 SER B O 1
ATOM 3884 N N . ALA B 1 203 ? -42.899 -67.844 36.042 1.00 83.97 203 ALA B N 1
ATOM 3885 C CA . ALA B 1 203 ? -42.467 -67.694 37.428 1.00 74.73 203 ALA B CA 1
ATOM 3886 C C . ALA B 1 203 ? -42.774 -68.963 38.220 1.00 72.96 203 ALA B C 1
ATOM 3887 O O . ALA B 1 203 ? -42.012 -69.351 39.112 1.00 78.14 203 ALA B O 1
ATOM 3889 N N . THR B 1 204 ? -43.892 -69.607 37.890 1.00 69.01 204 THR B N 1
ATOM 3890 C CA . THR B 1 204 ? -44.282 -70.851 38.553 1.00 73.36 204 THR B CA 1
ATOM 3891 C C . THR B 1 204 ? -43.255 -71.963 38.296 1.00 70.89 204 THR B C 1
ATOM 3892 O O . THR B 1 204 ? -42.889 -72.698 39.217 1.00 70.62 204 THR B O 1
ATOM 3896 N N . SER B 1 205 ? -42.783 -72.066 37.054 1.00 64.74 205 SER B N 1
ATOM 3897 C CA . SER B 1 205 ? -41.789 -73.074 36.691 1.00 65.19 205 SER B CA 1
ATOM 3898 C C . SER B 1 205 ? -40.521 -72.905 37.512 1.00 65.75 205 SER B C 1
ATOM 3899 O O . SER B 1 205 ? -39.995 -73.875 38.064 1.00 53.83 205 SER B O 1
ATOM 3902 N N . LEU B 1 206 ? -40.046 -71.665 37.600 1.00 65.43 206 LEU B N 1
ATOM 3903 C CA . LEU B 1 206 ? -38.905 -71.347 38.445 1.00 61.55 206 LEU B CA 1
ATOM 3904 C C . LEU B 1 206 ? -39.166 -71.707 39.913 1.00 61.28 206 LEU B C 1
ATOM 3905 O O . LEU B 1 206 ? -38.335 -72.369 40.540 1.00 59.19 206 LEU B O 1
ATOM 3910 N N . GLU B 1 207 ? -40.310 -71.286 40.458 1.00 64.31 207 GLU B N 1
ATOM 3911 C CA . GLU B 1 207 ? -40.650 -71.619 41.843 1.00 65.73 207 GLU B CA 1
ATOM 3912 C C . GLU B 1 207 ? -40.666 -73.133 42.092 1.00 56.47 207 GLU B C 1
ATOM 3913 O O . GLU B 1 207 ? -40.235 -73.596 43.148 1.00 59.78 207 GLU B O 1
ATOM 3919 N N . ALA B 1 208 ? -41.145 -73.902 41.116 1.00 53.55 208 ALA B N 1
ATOM 3920 C CA . ALA B 1 208 ? -41.129 -75.367 41.213 1.00 61.62 208 ALA B CA 1
ATOM 3921 C C . ALA B 1 208 ? -39.708 -75.948 41.330 1.00 58.66 208 ALA B C 1
ATOM 3922 O O . ALA B 1 208 ? -39.480 -76.904 42.075 1.00 55.29 208 ALA B O 1
ATOM 3924 N N . LEU B 1 209 ? -38.759 -75.387 40.587 1.00 58.38 209 LEU B N 1
ATOM 3925 C CA . LEU B 1 209 ? -37.369 -75.855 40.662 1.00 52.50 209 LEU B CA 1
ATOM 3926 C C . LEU B 1 209 ? -36.769 -75.568 42.046 1.00 55.75 209 LEU B C 1
ATOM 3927 O O . LEU B 1 209 ? -36.019 -76.380 42.596 1.00 50.65 209 LEU B O 1
ATOM 3932 N N . LEU B 1 210 ? -37.113 -74.411 42.606 1.00 62.10 210 LEU B N 1
ATOM 3933 C CA . LEU B 1 210 ? -36.624 -74.028 43.925 1.00 69.51 210 LEU B CA 1
ATOM 3934 C C . LEU B 1 210 ? -37.231 -74.918 45.020 1.00 61.08 210 LEU B C 1
ATOM 3935 O O . LEU B 1 210 ? -36.549 -75.301 45.978 1.00 56.20 210 LEU B O 1
ATOM 3940 N N . THR B 1 211 ? -38.500 -75.273 44.858 1.00 60.81 211 THR B N 1
ATOM 3941 C CA . THR B 1 211 ? -39.138 -76.225 45.765 1.00 67.53 211 THR B CA 1
ATOM 3942 C C . THR B 1 211 ? -38.362 -77.542 45.759 1.00 60.70 211 THR B C 1
ATOM 3943 O O . THR B 1 211 ? -38.037 -78.084 46.821 1.00 55.12 211 THR B O 1
ATOM 3947 N N . ASN B 1 212 ? -38.050 -78.046 44.568 1.00 54.46 212 ASN B N 1
ATOM 3948 C CA . ASN B 1 212 ? -37.207 -79.229 44.458 1.00 50.87 212 ASN B CA 1
ATOM 3949 C C . ASN B 1 212 ? -35.904 -79.051 45.219 1.00 52.64 212 ASN B C 1
ATOM 3950 O O . ASN B 1 212 ? -35.496 -79.940 45.973 1.00 50.49 212 ASN B O 1
ATOM 3955 N N . VAL B 1 213 ? -35.254 -77.902 45.019 1.00 49.29 213 VAL B N 1
ATOM 3956 C CA . VAL B 1 213 ? -33.996 -77.620 45.702 1.00 51.04 213 VAL B CA 1
ATOM 3957 C C . VAL B 1 213 ? -34.185 -77.667 47.219 1.00 55.73 213 VAL B C 1
ATOM 3958 O O . VAL B 1 213 ? -33.495 -78.424 47.906 1.00 49.93 213 VAL B O 1
ATOM 3962 N N . LYS B 1 214 ? -35.135 -76.883 47.728 1.00 67.57 214 LYS B N 1
ATOM 3963 C CA . LYS B 1 214 ? -35.402 -76.807 49.169 1.00 72.93 214 LYS B CA 1
ATOM 3964 C C . LYS B 1 214 ? -35.707 -78.168 49.798 1.00 71.11 214 LYS B C 1
ATOM 3965 O O . LYS B 1 214 ? -35.233 -78.482 50.895 1.00 65.37 214 LYS B O 1
ATOM 3967 N N . ASN B 1 215 ? -36.490 -78.975 49.090 1.00 69.78 215 ASN B N 1
ATOM 3968 C CA . ASN B 1 215 ? -36.855 -80.304 49.569 1.00 66.41 215 ASN B CA 1
ATOM 3969 C C . ASN B 1 215 ? -35.734 -81.338 49.456 1.00 64.59 215 ASN B C 1
ATOM 3970 O O . ASN B 1 215 ? -35.823 -82.418 50.039 1.00 59.06 215 ASN B O 1
ATOM 3975 N N . SER B 1 216 ? -34.675 -80.997 48.720 1.00 55.97 216 SER B N 1
ATOM 3976 C CA . SER B 1 216 ? -33.523 -81.889 48.559 1.00 51.00 216 SER B CA 1
ATOM 3977 C C . SER B 1 216 ? -32.612 -81.859 49.794 1.00 53.11 216 SER B C 1
ATOM 3978 O O . SER B 1 216 ? -32.595 -80.871 50.533 1.00 57.59 216 SER B O 1
ATOM 3981 N N . PRO B 1 217 ? -31.855 -82.949 50.026 1.00 54.52 217 PRO B N 1
ATOM 3982 C CA . PRO B 1 217 ? -30.971 -83.060 51.198 1.00 59.90 217 PRO B CA 1
ATOM 3983 C C . PRO B 1 217 ? -29.883 -81.984 51.253 1.00 62.00 217 PRO B C 1
ATOM 3984 O O . PRO B 1 217 ? -29.392 -81.542 50.215 1.00 55.65 217 PRO B O 1
ATOM 3988 N N . THR B 1 218 ? -29.508 -81.582 52.465 1.00 58.38 218 THR B N 1
ATOM 3989 C CA . THR B 1 218 ? -28.539 -80.505 52.665 1.00 56.57 218 THR B CA 1
ATOM 3990 C C . THR B 1 218 ? -27.128 -81.042 52.875 1.00 56.89 218 THR B C 1
ATOM 3991 O O . THR B 1 218 ? -26.167 -80.274 52.975 1.00 57.98 218 THR B O 1
ATOM 3995 N N . THR B 1 219 ? -27.012 -82.365 52.944 1.00 55.94 219 THR B N 1
ATOM 3996 C CA . THR B 1 219 ? -25.733 -83.019 53.201 1.00 52.85 219 THR B CA 1
ATOM 3997 C C . THR B 1 219 ? -24.832 -83.086 51.956 1.00 57.41 219 THR B C 1
ATOM 3998 O O . THR B 1 219 ? -23.643 -83.387 52.066 1.00 56.90 219 THR B O 1
ATOM 4002 N N . VAL B 1 220 ? -25.402 -82.828 50.778 1.00 49.27 220 VAL B N 1
ATOM 4003 C CA . VAL B 1 220 ? -24.624 -82.775 49.525 1.00 44.43 220 VAL B CA 1
ATOM 4004 C C . VAL B 1 220 ? -25.024 -81.545 48.707 1.00 46.99 220 VAL B C 1
ATOM 4005 O O . VAL B 1 220 ? -26.162 -81.076 48.823 1.00 48.39 220 VAL B O 1
ATOM 4009 N N . PRO B 1 221 ? -24.095 -81.017 47.881 1.00 43.25 221 PRO B N 1
ATOM 4010 C CA . PRO B 1 221 ? -24.448 -79.836 47.073 1.00 46.98 221 PRO B CA 1
ATOM 4011 C C . PRO B 1 221 ? -25.476 -80.170 45.999 1.00 46.04 221 PRO B C 1
ATOM 4012 O O . PRO B 1 221 ? -25.564 -81.323 45.566 1.00 42.42 221 PRO B O 1
ATOM 4016 N N . VAL B 1 222 ? -26.233 -79.169 45.560 1.00 45.42 222 VAL B N 1
ATOM 4017 C CA . VAL B 1 222 ? -27.132 -79.344 44.424 1.00 43.99 222 VAL B CA 1
ATOM 4018 C C . VAL B 1 222 ? -26.405 -78.966 43.126 1.00 49.43 222 VAL B C 1
ATOM 4019 O O . VAL B 1 222 ? -25.836 -77.871 43.016 1.00 35.98 222 VAL B O 1
ATOM 4023 N N . VAL B 1 223 ? -26.406 -79.871 42.149 1.00 47.40 223 VAL B N 1
ATOM 4024 C CA . VAL B 1 223 ? -25.799 -79.559 40.859 1.00 44.29 223 VAL B CA 1
ATOM 4025 C C . VAL B 1 223 ? -26.776 -78.796 39.966 1.00 39.93 223 VAL B C 1
ATOM 4026 O O . VAL B 1 223 ? -27.905 -79.247 39.731 1.00 38.44 223 VAL B O 1
ATOM 4030 N N . VAL B 1 224 ? -26.341 -77.629 39.494 1.00 37.63 224 VAL B N 1
ATOM 4031 C CA . VAL B 1 224 ? -27.122 -76.826 38.556 1.00 39.48 224 VAL B CA 1
ATOM 4032 C C . VAL B 1 224 ? -26.287 -76.537 37.316 1.00 41.42 224 VAL B C 1
ATOM 4033 O O . VAL B 1 224 ? -25.182 -75.996 37.419 1.00 36.24 224 VAL B O 1
ATOM 4037 N N . HIS B 1 225 ? -26.795 -76.911 36.145 1.00 40.52 225 HIS B N 1
ATOM 4038 C CA . HIS B 1 225 ? -26.153 -76.498 34.911 1.00 39.28 225 HIS B CA 1
ATOM 4039 C C . HIS B 1 225 ? -27.164 -75.968 33.903 1.00 37.53 225 HIS B C 1
ATOM 4040 O O . HIS B 1 225 ? -28.342 -76.348 33.925 1.00 34.25 225 HIS B O 1
ATOM 4047 N N . CYS B 1 226 ? -26.700 -75.055 33.054 1.00 37.47 226 CYS B N 1
ATOM 4048 C CA . CYS B 1 226 ? -27.420 -74.675 31.848 1.00 44.00 226 CYS B CA 1
ATOM 4049 C C . CYS B 1 226 ? -26.538 -75.135 30.693 1.00 39.41 226 CYS B C 1
ATOM 4050 O O . CYS B 1 226 ? -26.106 -76.295 30.678 1.00 42.54 226 CYS B O 1
ATOM 4053 N N . SER B 1 227 ? -26.236 -74.252 29.745 1.00 39.23 227 SER B N 1
ATOM 4054 C CA . SER B 1 227 ? -25.263 -74.615 28.716 1.00 37.26 227 SER B CA 1
ATOM 4055 C C . SER B 1 227 ? -23.829 -74.304 29.170 1.00 33.10 227 SER B C 1
ATOM 4056 O O . SER B 1 227 ? -23.027 -75.217 29.377 1.00 35.55 227 SER B O 1
ATOM 4059 N N . ALA B 1 228 ? -23.521 -73.021 29.344 1.00 31.30 228 ALA B N 1
ATOM 4060 C CA . ALA B 1 228 ? -22.182 -72.617 29.782 1.00 34.64 228 ALA B CA 1
ATOM 4061 C C . ALA B 1 228 ? -22.005 -72.781 31.289 1.00 36.60 228 ALA B C 1
ATOM 4062 O O . ALA B 1 228 ? -20.883 -72.943 31.776 1.00 37.83 228 ALA B O 1
ATOM 4064 N N . GLY B 1 229 ? -23.112 -72.731 32.027 1.00 33.88 229 GLY B N 1
ATOM 4065 C CA . GLY B 1 229 ? -23.057 -72.913 33.466 1.00 34.58 229 GLY B CA 1
ATOM 4066 C C . GLY B 1 229 ? -22.817 -71.636 34.256 1.00 41.72 229 GLY B C 1
ATOM 4067 O O . GLY B 1 229 ? -22.374 -71.696 35.408 1.00 40.84 229 GLY B O 1
ATOM 4068 N N . ILE B 1 230 ? -23.117 -70.483 33.661 1.00 39.87 230 ILE B N 1
ATOM 4069 C CA . ILE B 1 230 ? -22.962 -69.223 34.381 1.00 48.81 230 ILE B CA 1
ATOM 4070 C C . ILE B 1 230 ? -24.185 -68.275 34.324 1.00 50.60 230 ILE B C 1
ATOM 4071 O O . ILE B 1 230 ? -24.400 -67.486 35.246 1.00 49.35 230 ILE B O 1
ATOM 4076 N N . GLY B 1 231 ? -24.977 -68.351 33.256 1.00 44.91 231 GLY B N 1
ATOM 4077 C CA . GLY B 1 231 ? -26.040 -67.382 33.024 1.00 45.21 231 GLY B CA 1
ATOM 4078 C C . GLY B 1 231 ? -27.358 -67.737 33.693 1.00 47.72 231 GLY B C 1
ATOM 4079 O O . GLY B 1 231 ? -27.729 -67.149 34.710 1.00 49.14 231 GLY B O 1
ATOM 4080 N N . ARG B 1 232 ? -28.073 -68.698 33.118 1.00 45.83 232 ARG B N 1
ATOM 4081 C CA . ARG B 1 232 ? -29.291 -69.204 33.733 1.00 49.60 232 ARG B CA 1
ATOM 4082 C C . ARG B 1 232 ? -29.003 -69.904 35.062 1.00 50.06 232 ARG B C 1
ATOM 4083 O O . ARG B 1 232 ? -29.785 -69.770 36.013 1.00 41.82 232 ARG B O 1
ATOM 4091 N N . THR B 1 233 ? -27.885 -70.637 35.124 1.00 43.41 233 THR B N 1
ATOM 4092 C CA . THR B 1 233 ? -27.453 -71.299 36.362 1.00 46.60 233 THR B CA 1
ATOM 4093 C C . THR B 1 233 ? -27.286 -70.266 37.480 1.00 45.85 233 THR B C 1
ATOM 4094 O O . THR B 1 233 ? -27.803 -70.443 38.586 1.00 52.19 233 THR B O 1
ATOM 4098 N N . GLY B 1 234 ? -26.580 -69.179 37.176 1.00 40.12 234 GLY B N 1
ATOM 4099 C CA . GLY B 1 234 ? -26.335 -68.133 38.152 1.00 42.30 234 GLY B CA 1
ATOM 4100 C C . GLY B 1 234 ? -27.632 -67.490 38.613 1.00 53.86 234 GLY B C 1
ATOM 4101 O O . GLY B 1 234 ? -27.789 -67.163 39.794 1.00 55.22 234 GLY B O 1
ATOM 4102 N N . THR B 1 235 ? -28.566 -67.308 37.683 1.00 52.15 235 THR B N 1
ATOM 4103 C CA . THR B 1 235 ? -29.832 -66.639 38.002 1.00 52.46 235 THR B CA 1
ATOM 4104 C C . THR B 1 235 ? -30.671 -67.489 38.936 1.00 49.87 235 THR B C 1
ATOM 4105 O O . THR B 1 235 ? -31.255 -66.985 39.901 1.00 53.94 235 THR B O 1
ATOM 4109 N N . LEU B 1 236 ? -30.732 -68.784 38.643 1.00 53.91 236 LEU B N 1
ATOM 4110 C CA . LEU B 1 236 ? -31.465 -69.712 39.489 1.00 56.03 236 LEU B CA 1
ATOM 4111 C C . LEU B 1 236 ? -30.897 -69.755 40.907 1.00 57.99 236 LEU B C 1
ATOM 4112 O O . LEU B 1 236 ? -31.649 -69.690 41.882 1.00 57.01 236 LEU B O 1
ATOM 4117 N N . ILE B 1 237 ? -29.574 -69.862 41.018 1.00 53.01 237 ILE B N 1
ATOM 4118 C CA . ILE B 1 237 ? -28.917 -69.884 42.328 1.00 50.98 237 ILE B CA 1
ATOM 4119 C C . ILE B 1 237 ? -29.082 -68.550 43.068 1.00 47.81 237 ILE B C 1
ATOM 4120 O O . ILE B 1 237 ? -29.395 -68.529 44.257 1.00 50.24 237 ILE B O 1
ATOM 4125 N N . GLY B 1 238 ? -28.895 -67.443 42.356 1.00 49.72 238 GLY B N 1
ATOM 4126 C CA . GLY B 1 238 ? -29.160 -66.131 42.925 1.00 58.27 238 GLY B CA 1
ATOM 4127 C C . GLY B 1 238 ? -30.586 -65.982 43.440 1.00 57.95 238 GLY B C 1
ATOM 4128 O O . GLY B 1 238 ? -30.805 -65.482 44.546 1.00 60.21 238 GLY B O 1
ATOM 4129 N N . ALA B 1 239 ? -31.553 -66.425 42.641 1.00 58.31 239 ALA B N 1
ATOM 4130 C CA . ALA B 1 239 ? -32.964 -66.356 43.014 1.00 58.38 239 ALA B CA 1
ATOM 4131 C C . ALA B 1 239 ? -33.235 -67.201 44.249 1.00 63.00 239 ALA B C 1
ATOM 4132 O O . ALA B 1 239 ? -34.001 -66.798 45.140 1.00 61.39 239 ALA B O 1
ATOM 4134 N N . TYR B 1 240 ? -32.625 -68.382 44.285 1.00 57.89 240 TYR B N 1
ATOM 4135 C CA . TYR B 1 240 ? -32.722 -69.255 45.446 1.00 48.64 240 TYR B CA 1
ATOM 4136 C C . TYR B 1 240 ? -32.292 -68.521 46.703 1.00 50.40 240 TYR B C 1
ATOM 4137 O O . TYR B 1 240 ? -32.995 -68.531 47.712 1.00 51.60 240 TYR B O 1
ATOM 4146 N N . ALA B 1 241 ? -31.107 -67.921 46.630 1.00 51.38 241 ALA B N 1
ATOM 4147 C CA . ALA B 1 241 ? -30.490 -67.267 47.772 1.00 56.71 241 ALA B CA 1
ATOM 4148 C C . ALA B 1 241 ? -31.360 -66.130 48.287 1.00 57.14 241 ALA B C 1
ATOM 4149 O O . ALA B 1 241 ? -31.649 -66.044 49.483 1.00 52.90 241 ALA B O 1
ATOM 4151 N N . ALA B 1 242 ? -31.740 -65.247 47.368 1.00 59.86 242 ALA B N 1
ATOM 4152 C CA . ALA B 1 242 ? -32.533 -64.070 47.684 1.00 64.07 242 ALA B CA 1
ATOM 4153 C C . ALA B 1 242 ? -33.850 -64.478 48.316 1.00 68.06 242 ALA B C 1
ATOM 4154 O O . ALA B 1 242 ? -34.269 -63.894 49.313 1.00 73.35 242 ALA B O 1
ATOM 4156 N N . LEU B 1 243 ? -34.499 -65.485 47.734 1.00 66.04 243 LEU B N 1
ATOM 4157 C CA . LEU B 1 243 ? -35.750 -65.996 48.289 1.00 67.61 243 LEU B CA 1
ATOM 4158 C C . LEU B 1 243 ? -35.546 -66.641 49.650 1.00 69.52 243 LEU B C 1
ATOM 4159 O O . LEU B 1 243 ? -36.369 -66.461 50.551 1.00 76.68 243 LEU B O 1
ATOM 4164 N N . THR B 1 244 ? -34.453 -67.383 49.806 1.00 61.56 244 THR B N 1
ATOM 4165 C CA . THR B 1 244 ? -34.163 -68.034 51.085 1.00 63.64 244 THR B CA 1
ATOM 4166 C C . THR B 1 244 ? -33.958 -66.959 52.151 1.00 75.57 244 THR B C 1
ATOM 4167 O O . THR B 1 244 ? -34.359 -67.121 53.310 1.00 81.15 244 THR B O 1
ATOM 4171 N N . HIS B 1 245 ? -33.364 -65.841 51.743 1.00 73.42 245 HIS B N 1
ATOM 4172 C CA . HIS B 1 245 ? -33.258 -64.691 52.632 1.00 78.54 245 HIS B CA 1
ATOM 4173 C C . HIS B 1 245 ? -34.629 -64.069 52.926 1.00 76.78 245 HIS B C 1
ATOM 4174 O O . HIS B 1 245 ? -34.943 -63.798 54.085 1.00 73.60 245 HIS B O 1
ATOM 4181 N N . LEU B 1 246 ? -35.436 -63.851 51.883 1.00 80.85 246 LEU B N 1
ATOM 4182 C CA . LEU B 1 246 ? -36.795 -63.308 52.042 1.00 78.38 246 LEU B CA 1
ATOM 4183 C C . LEU B 1 246 ? -37.605 -64.162 52.998 1.00 72.18 246 LEU B C 1
ATOM 4184 O O . LEU B 1 246 ? -38.419 -63.646 53.763 1.00 67.47 246 LEU B O 1
ATOM 4189 N N . GLU B 1 247 ? -37.379 -65.471 52.938 1.00 67.38 247 GLU B N 1
ATOM 4190 C CA . GLU B 1 247 ? -37.963 -66.408 53.887 1.00 71.45 247 GLU B CA 1
ATOM 4191 C C . GLU B 1 247 ? -37.445 -66.127 55.288 1.00 82.20 247 GLU B C 1
ATOM 4192 O O . GLU B 1 247 ? -38.141 -65.509 56.093 1.00 102.14 247 GLU B O 1
ATOM 4198 N N . ARG B 1 248 ? -36.214 -66.550 55.564 1.00 74.48 248 ARG B N 1
ATOM 4199 C CA . ARG B 1 248 ? -35.616 -66.400 56.893 1.00 80.69 248 ARG B CA 1
ATOM 4200 C C . ARG B 1 248 ? -35.688 -64.977 57.468 1.00 84.61 248 ARG B C 1
ATOM 4201 O O . ARG B 1 248 ? -35.413 -64.769 58.652 1.00 74.15 248 ARG B O 1
ATOM 4203 N N . GLY B 1 249 ? -36.054 -64.006 56.632 1.00 89.35 249 GLY B N 1
ATOM 4204 C CA . GLY B 1 249 ? -36.261 -62.637 57.076 1.00 83.20 249 GLY B CA 1
ATOM 4205 C C . GLY B 1 249 ? -34.998 -61.795 57.040 1.00 82.55 249 GLY B C 1
ATOM 4206 O O . GLY B 1 249 ? -34.950 -60.698 57.600 1.00 77.65 249 GLY B O 1
ATOM 4207 N N . THR B 1 250 ? -33.972 -62.308 56.366 1.00 74.42 250 THR B N 1
ATOM 4208 C CA . THR B 1 250 ? -32.660 -61.667 56.348 1.00 75.08 250 THR B CA 1
ATOM 4209 C C . THR B 1 250 ? -32.486 -60.791 55.100 1.00 76.11 250 THR B C 1
ATOM 4210 O O . THR B 1 250 ? -31.455 -60.134 54.922 1.00 80.72 250 THR B O 1
ATOM 4214 N N . LEU B 1 251 ? -33.511 -60.766 54.249 1.00 69.44 251 LEU B N 1
ATOM 4215 C CA . LEU B 1 251 ? -33.509 -59.894 53.072 1.00 75.58 251 LEU B CA 1
ATOM 4216 C C . LEU B 1 251 ? -33.146 -58.438 53.416 1.00 79.81 251 LEU B C 1
ATOM 4217 O O . LEU B 1 251 ? -33.920 -57.739 54.075 1.00 81.98 251 LEU B O 1
ATOM 4222 N N . THR B 1 252 ? -31.966 -57.992 52.982 1.00 75.66 252 THR B N 1
ATOM 4223 C CA . THR B 1 252 ? -31.570 -56.591 53.144 1.00 79.60 252 THR B CA 1
ATOM 4224 C C . THR B 1 252 ? -31.719 -55.850 51.820 1.00 86.46 252 THR B C 1
ATOM 4225 O O . THR B 1 252 ? -32.070 -56.448 50.800 1.00 88.55 252 THR B O 1
ATOM 4229 N N . ASP B 1 253 ? -31.438 -54.551 51.838 1.00 87.96 253 ASP B N 1
ATOM 4230 C CA . ASP B 1 253 ? -31.487 -53.742 50.629 1.00 76.99 253 ASP B CA 1
ATOM 4231 C C . ASP B 1 253 ? -30.463 -54.227 49.604 1.00 73.60 253 ASP B C 1
ATOM 4232 O O . ASP B 1 253 ? -30.695 -54.138 48.393 1.00 65.21 253 ASP B O 1
ATOM 4237 N N . THR B 1 254 ? -29.334 -54.738 50.094 1.00 73.16 254 THR B N 1
ATOM 4238 C CA . THR B 1 254 ? -28.209 -55.088 49.224 1.00 78.28 254 THR B CA 1
ATOM 4239 C C . THR B 1 254 ? -28.029 -56.598 49.053 1.00 77.27 254 THR B C 1
ATOM 4240 O O . THR B 1 254 ? -26.955 -57.057 48.662 1.00 70.99 254 THR B O 1
ATOM 4244 N N . THR B 1 255 ? -29.085 -57.362 49.333 1.00 78.35 255 THR B N 1
ATOM 4245 C CA . THR B 1 255 ? -29.019 -58.824 49.273 1.00 72.56 255 THR B CA 1
ATOM 4246 C C . THR B 1 255 ? -28.776 -59.365 47.859 1.00 70.92 255 THR B C 1
ATOM 4247 O O . THR B 1 255 ? -27.928 -60.239 47.665 1.00 70.59 255 THR B O 1
ATOM 4251 N N . VAL B 1 256 ? -29.510 -58.839 46.880 1.00 73.19 256 VAL B N 1
ATOM 4252 C CA . VAL B 1 256 ? -29.363 -59.271 45.488 1.00 71.12 256 VAL B CA 1
ATOM 4253 C C . VAL B 1 256 ? -27.947 -59.020 44.948 1.00 71.82 256 VAL B C 1
ATOM 4254 O O . VAL B 1 256 ? -27.337 -59.912 44.350 1.00 69.07 256 VAL B O 1
ATOM 4258 N N . TYR B 1 257 ? -27.435 -57.809 45.161 1.00 62.48 257 TYR B N 1
ATOM 4259 C CA . TYR B 1 257 ? -26.070 -57.467 44.775 1.00 55.80 257 TYR B CA 1
ATOM 4260 C C . TYR B 1 257 ? -25.049 -58.389 45.437 1.00 58.59 257 TYR B C 1
ATOM 4261 O O . TYR B 1 257 ? -24.113 -58.874 44.778 1.00 53.70 257 TYR B O 1
ATOM 4270 N N . ASP B 1 258 ? -25.242 -58.634 46.732 1.00 50.66 258 ASP B N 1
ATOM 4271 C CA . ASP B 1 258 ? -24.264 -59.359 47.541 1.00 54.76 258 ASP B CA 1
ATOM 4272 C C . ASP B 1 258 ? -24.177 -60.841 47.226 1.00 59.50 258 ASP B C 1
ATOM 4273 O O . ASP B 1 258 ? -23.102 -61.428 47.331 1.00 62.67 258 ASP B O 1
ATOM 4278 N N . VAL B 1 259 ? -25.303 -61.456 46.870 1.00 52.69 259 VAL B N 1
ATOM 4279 C CA . VAL B 1 259 ? -25.272 -62.864 46.507 1.00 54.28 259 VAL B CA 1
ATOM 4280 C C . VAL B 1 259 ? -24.604 -63.039 45.147 1.00 48.26 259 VAL B C 1
ATOM 4281 O O . VAL B 1 259 ? -23.844 -63.979 44.949 1.00 53.33 259 VAL B O 1
ATOM 4285 N N . VAL B 1 260 ? -24.856 -62.111 44.225 1.00 50.58 260 VAL B N 1
ATOM 4286 C CA . VAL B 1 260 ? -24.290 -62.208 42.883 1.00 55.72 260 VAL B CA 1
ATOM 4287 C C . VAL B 1 260 ? -22.797 -61.894 42.909 1.00 53.25 260 VAL B C 1
ATOM 4288 O O . VAL B 1 260 ? -22.005 -62.515 42.189 1.00 48.88 260 VAL B O 1
ATOM 4292 N N . SER B 1 261 ? -22.423 -60.939 43.755 1.00 50.71 261 SER B N 1
ATOM 4293 C CA . SER B 1 261 ? -21.020 -60.615 43.981 1.00 51.63 261 SER B CA 1
ATOM 4294 C C . SER B 1 261 ? -20.307 -61.828 44.573 1.00 52.76 261 SER B C 1
ATOM 4295 O O . SER B 1 261 ? -19.207 -62.181 44.142 1.00 51.58 261 SER B O 1
ATOM 4298 N N . ALA B 1 262 ? -20.958 -62.482 45.536 1.00 50.08 262 ALA B N 1
ATOM 4299 C CA . ALA B 1 262 ? -20.425 -63.704 46.137 1.00 46.83 262 ALA B CA 1
ATOM 4300 C C . ALA B 1 262 ? -20.302 -64.857 45.121 1.00 55.67 262 ALA B C 1
ATOM 4301 O O . ALA B 1 262 ? -19.320 -65.612 45.134 1.00 50.17 262 ALA B O 1
ATOM 4303 N N . MET B 1 263 ? -21.290 -64.991 44.237 1.00 52.78 263 MET B N 1
ATOM 4304 C CA . MET B 1 263 ? -21.250 -66.036 43.219 1.00 49.14 263 MET B CA 1
ATOM 4305 C C . MET B 1 263 ? -20.120 -65.820 42.215 1.00 46.73 263 MET B C 1
ATOM 4306 O O . MET B 1 263 ? -19.451 -66.776 41.803 1.00 39.65 263 MET B O 1
ATOM 4311 N N . ARG B 1 264 ? -19.912 -64.573 41.806 1.00 45.68 264 ARG B N 1
ATOM 4312 C CA . ARG B 1 264 ? -18.897 -64.291 40.798 1.00 48.94 264 ARG B CA 1
ATOM 4313 C C . ARG B 1 264 ? -17.504 -64.519 41.348 1.00 47.50 264 ARG B C 1
ATOM 4314 O O . ARG B 1 264 ? -16.571 -64.797 40.602 1.00 38.77 264 ARG B O 1
ATOM 4322 N N . ARG B 1 265 ? -17.372 -64.408 42.662 1.00 48.20 265 ARG B N 1
ATOM 4323 C CA . ARG B 1 265 ? -16.092 -64.627 43.314 1.00 49.31 265 ARG B CA 1
ATOM 4324 C C . ARG B 1 265 ? -15.681 -66.092 43.141 1.00 47.39 265 ARG B C 1
ATOM 4325 O O . ARG B 1 265 ? -14.503 -66.406 42.941 1.00 46.37 265 ARG B O 1
ATOM 4333 N N . GLN B 1 266 ? -16.674 -66.977 43.167 1.00 43.58 266 GLN B N 1
ATOM 4334 C CA . GLN B 1 266 ? -16.438 -68.413 43.210 1.00 40.96 266 GLN B CA 1
ATOM 4335 C C . GLN B 1 266 ? -16.545 -69.097 41.846 1.00 42.35 266 GLN B C 1
ATOM 4336 O O . GLN B 1 266 ? -16.055 -70.211 41.671 1.00 36.94 266 GLN B O 1
ATOM 4342 N N . ARG B 1 267 ? -17.211 -68.453 40.889 1.00 40.47 267 ARG B N 1
ATOM 4343 C CA . ARG B 1 267 ? -17.176 -68.913 39.488 1.00 36.13 267 ARG B CA 1
ATOM 4344 C C . ARG B 1 267 ? -17.321 -67.696 38.585 1.00 43.75 267 ARG B C 1
ATOM 4345 O O . ARG B 1 267 ? -18.357 -67.020 38.577 1.00 41.27 267 ARG B O 1
ATOM 4353 N N . PHE B 1 268 ? -16.251 -67.415 37.853 1.00 34.89 268 PHE B N 1
ATOM 4354 C CA . PHE B 1 268 ? -16.141 -66.223 37.023 1.00 43.21 268 PHE B CA 1
ATOM 4355 C C . PHE B 1 268 ? -17.335 -66.071 36.076 1.00 41.87 268 PHE B C 1
ATOM 4356 O O . PHE B 1 268 ? -17.668 -67.003 35.341 1.00 35.63 268 PHE B O 1
ATOM 4364 N N . GLY B 1 269 ? -17.983 -64.906 36.114 1.00 40.05 269 GLY B N 1
ATOM 4365 C CA . GLY B 1 269 ? -19.018 -64.556 35.153 1.00 44.06 269 GLY B CA 1
ATOM 4366 C C . GLY B 1 269 ? -20.469 -64.889 35.505 1.00 47.39 269 GLY B C 1
ATOM 4367 O O . GLY B 1 269 ? -21.363 -64.614 34.699 1.00 39.35 269 GLY B O 1
ATOM 4368 N N . MET B 1 270 ? -20.705 -65.482 36.677 1.00 38.76 270 MET B N 1
ATOM 4369 C CA . MET B 1 270 ? -22.066 -65.822 37.137 1.00 43.12 270 MET B CA 1
ATOM 4370 C C . MET B 1 270 ? -23.088 -64.684 36.954 1.00 46.95 270 MET B C 1
ATOM 4371 O O . MET B 1 270 ? -22.842 -63.537 37.379 1.00 45.50 270 MET B O 1
ATOM 4376 N N . VAL B 1 271 ? -24.226 -65.020 36.333 1.00 45.46 271 VAL B N 1
ATOM 4377 C CA . VAL B 1 271 ? -25.259 -64.052 35.917 1.00 52.40 271 VAL B CA 1
ATOM 4378 C C . VAL B 1 271 ? -24.745 -63.176 34.771 1.00 51.12 271 VAL B C 1
ATOM 4379 O O . VAL B 1 271 ? -24.228 -62.078 34.999 1.00 51.63 271 VAL B O 1
ATOM 4383 N N . GLN B 1 272 ? -24.897 -63.671 33.540 1.00 54.51 272 GLN B N 1
ATOM 4384 C CA . GLN B 1 272 ? -24.242 -63.080 32.365 1.00 59.65 272 GLN B CA 1
ATOM 4385 C C . GLN B 1 272 ? -24.849 -61.782 31.855 1.00 59.18 272 GLN B C 1
ATOM 4386 O O . GLN B 1 272 ? -24.129 -60.823 31.574 1.00 65.19 272 GLN B O 1
ATOM 4392 N N . ARG B 1 273 ? -26.166 -61.772 31.684 1.00 64.80 273 ARG B N 1
ATOM 4393 C CA . ARG B 1 273 ? -26.848 -60.623 31.094 1.00 66.65 273 ARG B CA 1
ATOM 4394 C C . ARG B 1 273 ? -27.600 -59.846 32.167 1.00 66.90 273 ARG B C 1
ATOM 4395 O O . ARG B 1 273 ? -28.044 -60.436 33.157 1.00 61.48 273 ARG B O 1
ATOM 4403 N N . MET B 1 274 ? -27.744 -58.533 31.975 1.00 66.34 274 MET B N 1
ATOM 4404 C CA . MET B 1 274 ? -28.413 -57.691 32.968 1.00 62.18 274 MET B CA 1
ATOM 4405 C C . MET B 1 274 ? -29.858 -58.126 33.215 1.00 65.94 274 MET B C 1
ATOM 4406 O O . MET B 1 274 ? -30.347 -58.069 34.345 1.00 70.64 274 MET B O 1
ATOM 4411 N N . GLU B 1 275 ? -30.531 -58.571 32.157 1.00 67.12 275 GLU B N 1
ATOM 4412 C CA . GLU B 1 275 ? -31.905 -59.055 32.265 1.00 76.92 275 GLU B CA 1
ATOM 4413 C C . GLU B 1 275 ? -32.016 -60.229 33.248 1.00 71.58 275 GLU B C 1
ATOM 4414 O O . GLU B 1 275 ? -33.017 -60.369 33.951 1.00 69.74 275 GLU B O 1
ATOM 4420 N N . GLN B 1 276 ? -30.978 -61.060 33.301 1.00 69.94 276 GLN B N 1
ATOM 4421 C CA . GLN B 1 276 ? -30.951 -62.198 34.211 1.00 61.36 276 GLN B CA 1
ATOM 4422 C C . GLN B 1 276 ? -30.721 -61.711 35.628 1.00 61.64 276 GLN B C 1
ATOM 4423 O O . GLN B 1 276 ? -31.179 -62.327 36.590 1.00 66.88 276 GLN B O 1
ATOM 4429 N N . TYR B 1 277 ? -30.013 -60.596 35.760 1.00 53.48 277 TYR B N 1
ATOM 4430 C CA . TYR B 1 277 ? -29.842 -59.998 37.071 1.00 62.41 277 TYR B CA 1
ATOM 4431 C C . TYR B 1 277 ? -31.193 -59.459 37.564 1.00 68.55 277 TYR B C 1
ATOM 4432 O O . TYR B 1 277 ? -31.503 -59.532 38.756 1.00 65.72 277 TYR B O 1
ATOM 4441 N N . PHE B 1 278 ? -32.002 -58.953 36.635 1.00 72.25 278 PHE B N 1
ATOM 4442 C CA . PHE B 1 278 ? -33.328 -58.430 36.961 1.00 76.19 278 PHE B CA 1
ATOM 4443 C C . PHE B 1 278 ? -34.263 -59.497 37.514 1.00 75.26 278 PHE B C 1
ATOM 4444 O O . PHE B 1 278 ? -35.018 -59.233 38.451 1.00 81.89 278 PHE B O 1
ATOM 4452 N N . VAL B 1 279 ? -34.220 -60.686 36.913 1.00 66.37 279 VAL B N 1
ATOM 4453 C CA . VAL B 1 279 ? -35.060 -61.809 37.326 1.00 67.10 279 VAL B CA 1
ATOM 4454 C C . VAL B 1 279 ? -34.987 -62.021 38.828 1.00 66.35 279 VAL B C 1
ATOM 4455 O O . VAL B 1 279 ? -36.002 -62.295 39.476 1.00 70.08 279 VAL B O 1
ATOM 4459 N N . ILE B 1 280 ? -33.794 -61.867 39.389 1.00 56.91 280 ILE B N 1
ATOM 4460 C CA . ILE B 1 280 ? -33.648 -62.064 40.822 1.00 65.65 280 ILE B CA 1
ATOM 4461 C C . ILE B 1 280 ? -34.412 -60.982 41.593 1.00 70.71 280 ILE B C 1
ATOM 4462 O O . ILE B 1 280 ? -35.135 -61.291 42.542 1.00 73.67 280 ILE B O 1
ATOM 4467 N N . TYR B 1 281 ? -34.276 -59.725 41.170 1.00 75.32 281 TYR B N 1
ATOM 4468 C CA . TYR B 1 281 ? -35.097 -58.644 41.724 1.00 77.07 281 TYR B CA 1
ATOM 4469 C C . TYR B 1 281 ? -36.584 -58.889 41.464 1.00 82.39 281 TYR B C 1
ATOM 4470 O O . TYR B 1 281 ? -37.395 -58.825 42.385 1.00 86.03 281 TYR B O 1
ATOM 4479 N N . LEU B 1 282 ? -36.926 -59.175 40.210 1.00 84.13 282 LEU B N 1
ATOM 4480 C CA . LEU B 1 282 ? -38.305 -59.455 39.814 1.00 90.11 282 LEU B CA 1
ATOM 4481 C C . LEU B 1 282 ? -38.955 -60.555 40.651 1.00 102.29 282 LEU B C 1
ATOM 4482 O O . LEU B 1 282 ? -39.904 -60.296 41.397 1.00 110.04 282 LEU B O 1
ATOM 4487 N N . THR B 1 283 ? -38.445 -61.778 40.534 1.00 100.43 283 THR B N 1
ATOM 4488 C CA . THR B 1 283 ? -38.977 -62.895 41.312 1.00 101.99 283 THR B CA 1
ATOM 4489 C C . THR B 1 283 ? -38.565 -62.758 42.772 1.00 98.60 283 THR B C 1
ATOM 4490 O O . THR B 1 283 ? -37.915 -63.638 43.335 1.00 106.36 283 THR B O 1
ATOM 4494 N N . LEU B 1 284 ? -38.952 -61.640 43.369 1.00 87.94 284 LEU B N 1
ATOM 4495 C CA . LEU B 1 284 ? -38.658 -61.329 44.754 1.00 85.14 284 LEU B CA 1
ATOM 4496 C C . LEU B 1 284 ? -39.602 -60.187 45.071 1.00 94.55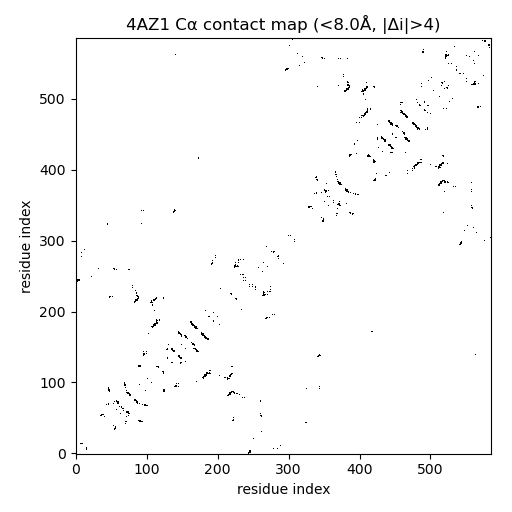 284 LEU B C 1
ATOM 4497 O O . LEU B 1 284 ? -40.140 -60.090 46.170 1.00 98.91 284 LEU B O 1
ATOM 4502 N N . MET B 1 285 ? -39.801 -59.330 44.073 1.00 100.10 285 MET B N 1
ATOM 4503 C CA . MET B 1 285 ? -40.857 -58.326 44.090 1.00 108.51 285 MET B CA 1
ATOM 4504 C C . MET B 1 285 ? -42.176 -59.011 43.771 1.00 109.93 285 MET B C 1
ATOM 4505 O O . MET B 1 285 ? -43.198 -58.729 44.395 1.00 119.95 285 MET B O 1
ATOM 4510 N N . CYS B 1 286 ? -42.143 -59.909 42.789 1.00 103.02 286 CYS B N 1
ATOM 4511 C CA . CYS B 1 286 ? -43.335 -60.642 42.369 1.00 99.85 286 CYS B CA 1
ATOM 4512 C C . CYS B 1 286 ? -43.725 -61.688 43.409 1.00 100.71 286 CYS B C 1
ATOM 4513 O O . CYS B 1 286 ? -44.844 -62.208 43.391 1.00 107.58 286 CYS B O 1
ATOM 4516 N N . ARG B 1 287 ? -42.798 -61.985 44.317 1.00 90.40 287 ARG B N 1
ATOM 4517 C CA . ARG B 1 287 ? -43.107 -62.801 45.486 1.00 85.27 287 ARG B CA 1
ATOM 4518 C C . ARG B 1 287 ? -43.632 -61.892 46.591 1.00 95.86 287 ARG B C 1
ATOM 4519 O O . ARG B 1 287 ? -44.463 -62.302 47.407 1.00 99.48 287 ARG B O 1
ATOM 4522 N N . LEU B 1 288 ? -43.156 -60.648 46.604 1.00 100.01 288 LEU B N 1
ATOM 4523 C CA . LEU B 1 288 ? -43.683 -59.640 47.527 1.00 110.28 288 LEU B CA 1
ATOM 4524 C C . LEU B 1 288 ? -44.956 -58.993 46.986 1.00 111.61 288 LEU B C 1
ATOM 4525 O O . LEU B 1 288 ? -45.379 -57.942 47.468 1.00 106.36 288 LEU B O 1
ATOM 4530 N N . GLY B 1 289 ? -45.551 -59.627 45.977 1.00 119.56 289 GLY B N 1
ATOM 4531 C CA . GLY B 1 289 ? -46.836 -59.215 45.437 1.00 132.28 289 GLY B CA 1
ATOM 4532 C C . GLY B 1 289 ? -46.849 -57.854 44.768 1.00 136.66 289 GLY B C 1
ATOM 4533 O O . GLY B 1 289 ? -47.918 -57.306 44.478 1.00 141.84 289 GLY B O 1
ATOM 4534 N N . VAL B 1 290 ? -45.662 -57.309 44.522 1.00 128.69 290 VAL B N 1
ATOM 4535 C CA . VAL B 1 290 ? -45.529 -55.992 43.915 1.00 124.75 290 VAL B CA 1
ATOM 4536 C C . VAL B 1 290 ? -45.465 -56.116 42.393 1.00 121.99 290 VAL B C 1
ATOM 4537 O O . VAL B 1 290 ? -44.693 -56.915 41.862 1.00 114.66 290 VAL B O 1
ATOM 4541 N N . ASP B 1 291 ? -46.286 -55.327 41.702 1.00 127.10 291 ASP B N 1
ATOM 4542 C CA . ASP B 1 291 ? -46.461 -55.454 40.254 1.00 125.60 291 ASP B CA 1
ATOM 4543 C C . ASP B 1 291 ? -45.164 -55.250 39.455 1.00 119.83 291 ASP B C 1
ATOM 4544 O O . ASP B 1 291 ? -44.303 -54.450 39.828 1.00 116.30 291 ASP B O 1
ATOM 4549 N N . ILE B 1 292 ? -45.027 -55.992 38.360 1.00 116.51 292 ILE B N 1
ATOM 4550 C CA . ILE B 1 292 ? -43.850 -55.883 37.505 1.00 116.01 292 ILE B CA 1
ATOM 4551 C C . ILE B 1 292 ? -43.983 -54.688 36.564 1.00 120.37 292 ILE B C 1
ATOM 4552 O O . ILE B 1 292 ? -44.993 -53.976 36.588 1.00 122.36 292 ILE B O 1
ATOM 4554 N N . LYS B 1 293 ? -42.967 -54.471 35.732 1.00 120.21 293 LYS B N 1
ATOM 4555 C CA . LYS B 1 293 ? -42.963 -53.308 34.840 1.00 123.00 293 LYS B CA 1
ATOM 4556 C C . LYS B 1 293 ? -43.553 -53.558 33.428 1.00 115.21 293 LYS B C 1
ATOM 4557 O O . LYS B 1 293 ? -44.523 -52.892 33.068 1.00 109.65 293 LYS B O 1
ATOM 4563 N N . ALA B 1 294 ? -43.009 -54.480 32.622 1.00 113.96 294 ALA B N 1
ATOM 4564 C CA . ALA B 1 294 ? -41.774 -55.219 32.874 1.00 103.74 294 ALA B CA 1
ATOM 4565 C C . ALA B 1 294 ? -40.647 -54.509 32.130 1.00 106.59 294 ALA B C 1
ATOM 4566 O O . ALA B 1 294 ? -39.619 -54.169 32.715 1.00 102.54 294 ALA B O 1
ATOM 4568 N N . LEU B 1 295 ? -40.853 -54.273 30.836 1.00 108.64 295 LEU B N 1
ATOM 4569 C CA . LEU B 1 295 ? -39.883 -53.533 30.033 1.00 107.09 295 LEU B CA 1
ATOM 4570 C C . LEU B 1 295 ? -40.572 -52.632 29.014 1.00 109.15 295 LEU B C 1
ATOM 4571 O O . LEU B 1 295 ? -40.826 -53.041 27.882 1.00 107.76 295 LEU B O 1
#

Sequence (586 aa):
DSNCFPFTKLSVQAQYERVQREFSLLLRQEDPRSISFATSLKNRHKNRYLDILANEATLYPQVTDSTPYYYINGNLIDLDLPHKFVACQAPVVQQGIPDFLAMLYEKKISLVIMVTKLEEGGFVKADRYWPEERGSGSIAVSGNCGLTISEDPGKAYEVEDELKITRRYLILQRADEPPHKFTQVQYTGWPDHGIPQSATSLEALLTNVKNSPTTVPVVVHCSAGIGRTGTLIGAYAALTHLERGTLTDTTVYDVVSAMRRQRFGMVQRMEQYFVIYLTLMCRLGVDIKALVGLLNSNCFPFTKLSVQAQYERVQREFSLLLRQEDPRSISFATSLKNRHKNRYLDILANEATLYPQVTDAPGASTPYYINGNLIDLDLPHKFVACQAPVVQGIPDFLAMLYEKKISLVIMVTKLEEGGFVKADRYWPEERGSGSIAVSGNCGLTISEDPGKAYEVEDELKITRRYLILQRADEPPHKFTQVQYTGWPDHGIPQSATSLEALLTNVKNSPTTVPVVVHCSAGIGRTGTLIGAYAALTHLERGTLTDTTVYDVVSAMRRQRFGMVQRMEQYFVIYLTLMCRLGVDIKAL

Secondary structure (DSSP, 8-state):
-----GGGGS-HHHHHHHHHHHHHHHHHT--GGGS--HHHHHTGGG-SSTT----STTBTTTTT-------SEEEE--SSS--EEEEPPPPGGGHHHHHHHHHHTT--EEEE-S-SEETTEE-----S--TTS-SEEEE-STT-EEEEE-TTS--EEETTTTEEEEEEEEE-TTS--EEEEEEEE-SS-TTS--S-HHHHHHHHHHHHHS-TTSPEEEESSSSSSHHHHHHHHHHHHHHHHTT---TTHHHHHHHHHHHHSTT-S-SHHHHHHHHHHHHHHHT---HHHHHHH-/----GGGGS-HHHHHHHHHHHHHHHTTS--GGG---HHHHHTGGG-S-TT----TTTBTTGGG--SS---S---SEEEE--SSS--EEEEPPPPGGGHHHHHHHHHHTT--EEEE-S-SEETTEE-----S--SSS--EEEPSSSS-EEEEE-TTS--EEETTTTEEEEEEEEEETTSPPEEEEEEEE-S--TTS--S-HHHHHHHHHHHHHS-SSSPEEEE-SSSSSHHHHHHHHHHHHHHHHHT---TTHHHHHHHHHHHHSTT-S-SHHHHHHHHHHHHTTTT------

Foldseek 3Di:
DLAAACLLVDDLVVNLVVLVVLVVVLVVPDDCVPFDQPVQQVVCVWAPDNPFAATPCFAPPVVVDVPPAHFRWGWADDPDLAIEIQGAATDPVRLVRVLVSCVVQLAAEEEEEEDCDDPHGGQHDDDADDPPDPQKDKDPPPVIKIKGFDPVDQWDADPVLQKIKTWMWIDHPPDDIGIHIYIYHHQQHPVAGGPDLVNLVVVLVVVVVDHSVGHHYYYYHGRAALVLLSVLLNQQVSCVVVSNHHNCSLSVSSSSRCVGGPCHHPDSVSSVVSVVNVCVVVVHDCVVVSVVSD/DAAACLLVDDPVVNVVVLVVLVVVLQPLDDVVPFDLPVQVVVVVWALDPPFGATPCFAPPQVVADPPDGDPAHFRWGWADDVDLAIEIQGAQTDLVRLLVVLVRCFVQLAAEEEEEEDCDDPHHGLHDDSAADDPQFAKAFRDDPFQKIKGFPNVDGWDADPPLQKIKTWMWIDTDPPDIGIHIYMYHHQADPPGDGPDLVSLVVVLVVVVPDDSPGHYYYYYRSRAALVLLSVLLSQQVSCVVVVNHHNCSLSVSSSSRCVTGPCHHPHSNSSVSSVVSNCVVVVHDDDDD

B-factor: mean 54.06, std 20.8, range [19.44, 158.42]

Solvent-accessible surface area: 24629 Å² total; per-residue (Å²): 176,94,52,71,23,45,0,50,180,67,74,60,98,36,10,58,92,23,0,70,148,21,10,53,86,3,74,181,101,71,73,58,228,92,60,64,20,60,28,0,87,135,16,111,52,55,2,28,71,72,124,33,27,0,6,54,87,29,0,2,0,46,63,71,107,150,28,93,29,10,9,0,0,0,25,1,56,26,128,19,64,7,92,2,0,0,1,11,0,6,28,16,32,4,0,6,4,1,0,0,0,0,7,87,41,89,0,32,8,0,0,0,0,0,92,58,115,20,81,72,148,91,26,4,32,42,0,10,2,72,113,108,48,114,18,52,42,24,2,4,14,31,60,14,4,24,1,24,38,16,125,72,104,73,21,67,105,58,84,96,46,82,1,25,34,26,24,0,28,0,58,30,51,133,82,99,82,25,136,8,32,0,0,10,1,39,0,2,50,22,124,21,25,19,120,40,43,81,2,4,48,20,0,2,62,34,0,84,124,15,59,84,123,31,18,2,0,0,0,5,6,11,0,10,2,4,0,0,0,1,0,0,0,10,0,0,5,13,48,23,104,129,20,70,2,64,54,71,7,0,43,72,9,0,28,22,0,27,170,28,1,49,6,0,0,63,57,35,30,1,0,0,3,0,1,8,12,0,2,42,72,78,69,51,102,33,147,58,3,35,46,85,37,138,144,71,58,15,74,7,56,97,52,77,80,69,34,8,98,117,65,0,64,64,27,6,52,108,0,88,107,64,29,53,19,130,92,36,61,16,60,32,0,80,179,32,50,124,53,17,32,13,13,5,17,9,0,6,59,86,26,0,5,3,46,66,64,49,84,102,88,66,101,28,123,25,6,9,0,0,0,24,0,59,19,137,31,83,7,81,1,0,0,1,9,0,6,26,105,116,3,26,28,10,1,3,12,0,0,5,72,59,87,0,33,7,0,0,0,0,0,92,57,97,26,56,71,42,87,29,4,34,106,6,2,0,103,103,245,40,98,2,75,63,94,18,82,59,163,60,46,2,38,1,21,8,18,125,70,101,80,53,65,115,58,117,100,43,105,2,24,32,16,24,1,25,0,62,4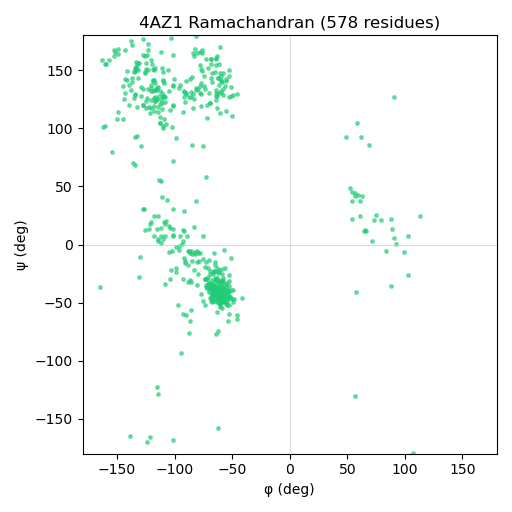6,79,140,68,112,73,21,128,8,30,0,0,9,1,40,6,2,79,30,28,8,82,22,90,30,60,90,1,1,71,22,0,13,78,33,0,64,121,15,62,81,126,30,18,2,0,0,0,4,1,6,0,6,2,2,0,0,0,0,0,0,0,11,0,0,10,28,36,19,126,85,15,73,1,61,43,64,9,0,56,71,11,0,25,26,0,17,149,8,1,41,13,0,0,32,90,48,74,0,0,29,5,0,0,32,22,0,12,62,62,71,71,57,129,43,87,68,212

Radius of gyration: 28.05 Å; Cα contacts (8 Å, |Δi|>4): 1119; chains: 2; bounding box: 75×68×72 Å